Protein AF-A0AAU2UAV8-F1 (afdb_monomer_lite)

Foldseek 3Di:
DDDDPVNVVVVVCPPPLCVLVVVLVVLQVLLQVLLVVDQVPPVVLVVLVVVLVVVLVVLLVVCPPPDPVVSVLSSVVSNLSSVLSSVCSHPNCPDPVNVVCSVVVSCVSSVVVNVVVVPDPDQDDDDDDDDPLQSLLCVLCVVLQKHFPDDWDDDPQKTKTKIFHDPDFPVSVLVCLQVSCVSSVADSVQWDWAADPVDRRIIIIMGGRAQPVVDDDDDPAADDFQDALQDWQFQQAHRNRHTDTDGAWQDPVVRDHGDDDDFDDDPPPCRLVSVLSSVRNVLRYPQEAEEEEACDCFCVRCVVPVVRHDYYYNHPVVVVVVLVVVLVVVVVVCVVCVVVVHNTDDVVCCVPVVHGHYHYYHPPCVVVVPPPPDPPSVVVVVVVSPVSDDDDDDDDDDPVPDDDDPDPDDDDDDDDDDDDDDDDDDDDDDDDDDDDDDDDDDDDDDDDDDDDDDDDDDDDDDDDDDDDDDDDDDDDDDDDDDDDDDDDDDDDDDDDDDDDDDDDDDDDDDD

Secondary structure (DSSP, 8-state):
-PPPHHHHHHHHHHSGGGHHHHHHHHHHHHHHHHHHHHTT-HHHHHHHHHHHHHHHHHHHHHTTTS-HHHHHHHHHHHHHHHHHHHHHHHH-TTSHHHHHHIIIIIHHHHHHHHHHHHT--------S---HHHHHHHHHHHHTTEEESSPPEEETTEEEEEEEESS--HHHHHHHHHHHHHHTT--TTSEEEEE-SS-TTEEEEEE-SS-GGGSPPPP-S-SSTT--TTS-EEEEE-TTS-EEEE--S--SSS-PPP--------TTS-HHHHHHHHHHHHTT-TTEEEEEE-SSSTHHHHTTTGGG-SEEE-SHHHHHHHHHHHHHHHHHHHHHHHHTT-SS--HHHHHHH---EEEEEETTGGGGGTSS---HHHHHHHHHHHHTS----PPPP-TT----------------------------------------------------------PPPPP------------------------------------------------

Sequence (511 aa):
MADSPKADLWKATKHPRMRPWLAVAAEVPATFAAHHYWGDSVPAAIGLTIAAGVLTAATWWAGEGTKTGRRVHATLSTGVGTAYLVVGTVTGPFEPAMASVLVIGGSVAAGSWNIRQALRVNVDPQKEGGSVETGILVKSIGNAKAALRGQPKVEPNKVTAPLKLDGITNDELGNRLKEIAVELGIAPTSARLQPDPERADHTNLVIVPQDMLKTSVVWPGPSNPDGSITDPIAIGIYEDGQEAVLWFPYDDQTKRNGTHFLAAGMNGSAKSTGISVAMTEVLTKPDVIVWGVDPSKGMQTFAAFLPYMDWVEMTEAGGNNMIDALSQVITARANTLGQHGFKNWTPAAFEQLGMPYMIVWIEEAAKFFRNGTEMEGLGSIRRNQRHYQPSATFRYLDADGRPRTAGRRRLLRRQGLHHRRHGTARRCARRRRSPRSMGEPQARIRLPRGPWRGGGALRRPAAHLHDRRRPDQRDARSHNARRCRPNHCRRCGRGLRQPDPVRRRHRPDQH

Radius of gyration: 41.43 Å; chains: 1; bounding box: 93×97×127 Å

pLDDT: mean 70.26, std 25.01, range [20.97, 97.5]

Structure (mmCIF, N/CA/C/O backbone):
data_AF-A0AAU2UAV8-F1
#
_entry.id   AF-A0AAU2UAV8-F1
#
loop_
_atom_site.group_PDB
_atom_site.id
_atom_site.type_symbol
_atom_site.label_atom_id
_atom_site.label_alt_id
_atom_site.label_comp_id
_atom_site.label_asym_id
_atom_site.label_entity_id
_atom_site.label_seq_id
_atom_site.pdbx_PDB_ins_code
_atom_site.Cartn_x
_atom_site.Cartn_y
_atom_site.Cartn_z
_atom_site.occupancy
_atom_site.B_iso_or_equiv
_atom_site.auth_seq_id
_atom_site.auth_comp_id
_atom_site.auth_asym_id
_atom_site.auth_atom_id
_atom_site.pdbx_PDB_model_num
ATOM 1 N N . MET A 1 1 ? -45.141 24.355 31.967 1.00 46.28 1 MET A N 1
ATOM 2 C CA . MET A 1 1 ? -45.832 23.512 32.971 1.00 46.28 1 MET A CA 1
ATOM 3 C C . MET A 1 1 ? -44.990 23.563 34.233 1.00 46.28 1 MET A C 1
ATOM 5 O O . MET A 1 1 ? -43.777 23.562 34.087 1.00 46.28 1 MET A O 1
ATOM 9 N N . ALA A 1 2 ? -45.582 23.692 35.422 1.00 44.66 2 ALA A N 1
ATOM 10 C CA . ALA A 1 2 ? -44.800 23.751 36.658 1.00 44.66 2 ALA A CA 1
ATOM 11 C C . ALA A 1 2 ? -44.364 22.339 37.074 1.00 44.66 2 ALA A C 1
ATOM 13 O O . ALA A 1 2 ? -45.209 21.450 37.198 1.00 44.66 2 ALA A O 1
ATOM 14 N N . ASP A 1 3 ? -43.066 22.136 37.291 1.00 54.31 3 ASP A N 1
ATOM 15 C CA . ASP A 1 3 ? -42.564 20.885 37.849 1.00 54.31 3 ASP A CA 1
ATOM 16 C C . ASP A 1 3 ? -42.978 20.773 39.322 1.00 54.31 3 ASP A C 1
ATOM 18 O O . ASP A 1 3 ? -42.655 21.610 40.164 1.00 54.31 3 ASP A O 1
ATOM 22 N N . SER A 1 4 ? -43.766 19.741 39.625 1.00 73.25 4 SER A N 1
ATOM 23 C CA . SER A 1 4 ? -44.158 19.427 40.996 1.00 73.25 4 SER A CA 1
ATOM 24 C C . SER A 1 4 ? -43.028 18.654 41.683 1.00 73.25 4 SER A C 1
ATOM 26 O O . SER A 1 4 ? -42.551 17.679 41.097 1.00 73.25 4 SER A O 1
ATOM 28 N N . PRO A 1 5 ? -42.693 18.936 42.958 1.00 70.69 5 PRO A N 1
ATOM 29 C CA . PRO A 1 5 ? -41.726 18.135 43.713 1.00 70.69 5 PRO A CA 1
ATOM 30 C C . PRO A 1 5 ? -42.044 16.629 43.725 1.00 70.69 5 PRO A C 1
ATOM 32 O O . PRO A 1 5 ? -41.138 15.798 43.751 1.00 70.69 5 PRO A O 1
ATOM 35 N N . LYS A 1 6 ? -43.331 16.251 43.629 1.00 69.38 6 LYS A N 1
ATOM 36 C CA . LYS A 1 6 ? -43.761 14.848 43.487 1.00 69.38 6 LYS A CA 1
ATOM 37 C C . LYS A 1 6 ? -43.356 14.241 42.136 1.00 69.38 6 LYS A C 1
ATOM 39 O O . LYS A 1 6 ? -42.985 13.071 42.080 1.00 69.38 6 LYS A O 1
ATOM 44 N N . ALA A 1 7 ? -43.414 15.024 41.058 1.00 68.81 7 ALA A N 1
ATOM 45 C CA . ALA A 1 7 ? -42.975 14.598 39.734 1.00 68.81 7 ALA A CA 1
ATOM 46 C C . ALA A 1 7 ? -41.450 14.439 39.687 1.00 68.81 7 ALA A C 1
ATOM 48 O O . ALA A 1 7 ? -40.972 13.444 39.149 1.00 68.81 7 ALA A O 1
ATOM 49 N N . ASP A 1 8 ? -40.686 15.343 40.302 1.00 72.12 8 ASP A N 1
ATOM 50 C CA . ASP A 1 8 ? -39.222 15.241 40.339 1.00 72.12 8 ASP A CA 1
ATOM 51 C C . ASP A 1 8 ? -38.723 14.089 41.214 1.00 72.12 8 ASP A C 1
ATOM 53 O O . ASP A 1 8 ? -37.824 13.357 40.799 1.00 72.12 8 ASP A O 1
ATOM 57 N N . LEU A 1 9 ? -39.367 13.820 42.355 1.00 71.50 9 LEU A N 1
ATOM 58 C CA . LEU A 1 9 ? -39.088 12.621 43.154 1.00 71.50 9 LEU A CA 1
ATOM 59 C C . LEU A 1 9 ? -39.362 11.324 42.356 1.00 71.50 9 LEU A C 1
ATOM 61 O O . LEU A 1 9 ? -38.617 10.343 42.445 1.00 71.50 9 LEU A O 1
ATOM 65 N N . TRP A 1 10 ? -40.401 11.323 41.515 1.00 75.88 10 TRP A N 1
ATOM 66 C CA . TRP A 1 10 ? -40.749 10.204 40.631 1.00 75.88 10 TRP A CA 1
ATOM 67 C C . TRP A 1 10 ? -39.796 10.058 39.430 1.00 75.88 10 TRP A C 1
ATOM 69 O O . TRP A 1 10 ? -39.469 8.936 39.036 1.00 75.88 10 TRP A O 1
ATOM 79 N N . LYS A 1 11 ? -39.282 11.167 38.876 1.00 74.19 11 LYS A N 1
ATOM 80 C CA . LYS A 1 11 ? -38.170 11.156 37.904 1.00 74.19 11 LYS A CA 1
ATOM 81 C C . LYS A 1 11 ? -36.899 10.588 38.554 1.00 74.19 11 LYS A C 1
ATOM 83 O O . LYS A 1 11 ? -36.241 9.732 37.964 1.00 74.19 11 LYS A O 1
ATOM 88 N N . ALA A 1 12 ? -36.584 11.014 39.781 1.00 72.62 12 ALA A N 1
ATOM 89 C CA . ALA A 1 12 ? -35.396 10.596 40.520 1.00 72.62 12 ALA A CA 1
ATOM 90 C C . ALA A 1 12 ? -35.406 9.095 40.851 1.00 72.62 12 ALA A C 1
ATOM 92 O O . ALA A 1 12 ? -34.459 8.396 40.505 1.00 72.62 12 ALA A O 1
ATOM 93 N N . THR A 1 13 ? -36.483 8.561 41.437 1.00 76.06 13 THR A N 1
ATOM 94 C CA . THR A 1 13 ? -36.596 7.116 41.750 1.00 76.06 13 THR A CA 1
ATOM 95 C C . THR A 1 13 ? -36.484 6.217 40.513 1.00 76.06 13 THR A C 1
ATOM 97 O O . THR A 1 13 ? -35.938 5.117 40.595 1.00 76.06 13 THR A O 1
ATOM 100 N N . LYS A 1 14 ? -36.922 6.695 39.340 1.00 76.31 14 LYS A N 1
ATOM 101 C CA . LYS A 1 14 ? -36.757 5.996 38.054 1.00 76.31 14 LYS A CA 1
ATOM 102 C C . LYS A 1 14 ? -35.348 6.089 37.461 1.00 76.31 14 LYS A C 1
ATOM 104 O O . LYS A 1 14 ? -35.017 5.286 36.582 1.00 76.31 14 LYS A O 1
ATOM 109 N N . HIS A 1 15 ? -34.515 7.025 37.915 1.00 76.44 15 HIS A N 1
ATOM 110 C CA . HIS A 1 15 ? -33.173 7.220 37.378 1.00 76.44 15 HIS A CA 1
ATOM 111 C C . HIS A 1 15 ? -32.293 5.975 37.626 1.00 76.44 15 HIS A C 1
ATOM 113 O O . HIS A 1 15 ? -32.250 5.471 38.751 1.00 76.44 15 HIS A O 1
ATOM 119 N N . PRO A 1 16 ? -31.538 5.462 36.630 1.00 78.19 16 PRO A N 1
ATOM 120 C CA . PRO A 1 16 ? -30.828 4.187 36.767 1.00 78.19 16 PRO A CA 1
ATOM 121 C C . PRO A 1 16 ? -29.866 4.099 37.964 1.00 78.19 16 PRO A C 1
ATOM 123 O O . PRO A 1 16 ? -29.788 3.040 38.585 1.00 78.19 16 PRO A O 1
ATOM 126 N N . ARG A 1 17 ? -29.221 5.218 38.338 1.00 82.31 17 ARG A N 1
ATOM 127 C CA . ARG A 1 17 ? -28.305 5.320 39.496 1.00 82.31 17 ARG A CA 1
ATOM 128 C C . ARG A 1 17 ? -29.002 5.306 40.870 1.00 82.31 17 ARG A C 1
ATOM 130 O O . ARG A 1 17 ? -28.316 5.300 41.886 1.00 82.31 17 ARG A O 1
ATOM 137 N N . MET A 1 18 ? -30.337 5.322 40.933 1.00 85.69 18 MET A N 1
ATOM 138 C CA . MET A 1 18 ? -31.080 5.163 42.195 1.00 85.69 18 MET A CA 1
ATOM 139 C C . MET A 1 18 ? -31.422 3.704 42.503 1.00 85.69 18 MET A C 1
ATOM 141 O O . MET A 1 18 ? -31.621 3.363 43.665 1.00 85.69 18 MET A O 1
ATOM 145 N N . ARG A 1 19 ? -31.428 2.814 41.500 1.00 85.56 19 ARG A N 1
ATOM 146 C CA . ARG A 1 19 ? -31.786 1.396 41.687 1.00 85.56 19 ARG A CA 1
ATOM 147 C C . ARG A 1 19 ? -30.929 0.665 42.739 1.00 85.56 19 ARG A C 1
ATOM 149 O O . ARG A 1 19 ? -31.524 -0.070 43.521 1.00 85.56 19 ARG A O 1
ATOM 156 N N . PRO A 1 20 ? -29.595 0.867 42.833 1.00 86.31 20 PRO A N 1
ATOM 157 C CA . PRO A 1 20 ? -28.795 0.215 43.874 1.00 86.31 20 PRO A CA 1
ATOM 158 C C . PRO A 1 20 ? -29.141 0.699 45.291 1.00 86.31 20 PRO A C 1
ATOM 160 O O . PRO A 1 20 ? -29.162 -0.098 46.221 1.00 86.31 20 PRO A O 1
ATOM 163 N N . TRP A 1 21 ? -29.474 1.983 45.451 1.00 88.31 21 TRP A N 1
ATOM 164 C CA . TRP A 1 21 ? -29.878 2.562 46.739 1.00 88.31 21 TRP A CA 1
ATOM 165 C C . TRP A 1 21 ? -31.277 2.111 47.160 1.00 88.31 21 TRP A C 1
ATOM 167 O O . TRP A 1 21 ? -31.497 1.818 48.329 1.00 88.31 21 TRP A O 1
ATOM 177 N N . LEU A 1 22 ? -32.203 1.985 46.204 1.00 88.62 22 LEU A N 1
ATOM 178 C CA . LEU A 1 22 ? -33.529 1.415 46.450 1.00 88.62 22 LEU A CA 1
ATOM 179 C C . LEU A 1 22 ? -33.457 -0.066 46.856 1.00 88.62 22 LEU A C 1
ATOM 181 O O . LEU A 1 22 ? -34.258 -0.488 47.681 1.00 88.62 22 LEU A O 1
ATOM 185 N N . ALA A 1 23 ? -32.492 -0.836 46.338 1.00 86.38 23 ALA A N 1
ATOM 186 C CA . ALA A 1 23 ? -32.260 -2.211 46.784 1.00 86.38 23 ALA A CA 1
ATOM 187 C C . ALA A 1 23 ? -31.776 -2.261 48.246 1.00 86.38 23 ALA A C 1
ATOM 189 O O . ALA A 1 23 ? -32.392 -2.937 49.061 1.00 86.38 23 ALA A O 1
ATOM 190 N N . VAL A 1 24 ? -30.756 -1.470 48.607 1.00 88.81 24 VAL A N 1
ATOM 191 C CA . VAL A 1 24 ? -30.260 -1.376 49.998 1.00 88.81 24 VAL A CA 1
ATOM 192 C C . VAL A 1 24 ? -31.354 -0.898 50.964 1.00 88.81 24 VAL A C 1
ATOM 194 O O . VAL A 1 24 ? -31.459 -1.408 52.075 1.00 88.81 24 VAL A O 1
ATOM 197 N N . ALA A 1 25 ? -32.209 0.038 50.541 1.00 88.62 25 ALA A N 1
ATOM 198 C CA . ALA A 1 25 ? -33.343 0.498 51.341 1.00 88.62 25 ALA A CA 1
ATOM 199 C C . ALA A 1 25 ? -34.460 -0.557 51.486 1.00 88.62 25 ALA A C 1
ATOM 201 O O . ALA A 1 25 ? -35.140 -0.579 52.510 1.00 88.62 25 ALA A O 1
ATOM 202 N N . ALA A 1 26 ? -34.650 -1.432 50.491 1.00 88.62 26 ALA A N 1
ATOM 203 C CA . ALA A 1 26 ? -35.616 -2.532 50.542 1.00 88.62 26 ALA A CA 1
ATOM 204 C C . ALA A 1 26 ? -35.146 -3.714 51.413 1.00 88.62 26 ALA A C 1
ATOM 206 O O . ALA A 1 26 ? -35.980 -4.472 51.907 1.00 88.62 26 ALA A O 1
ATOM 207 N N . GLU A 1 27 ? -33.838 -3.840 51.654 1.00 88.38 27 GLU A N 1
ATOM 208 C CA . GLU A 1 27 ? -33.258 -4.881 52.511 1.00 88.38 27 GLU A CA 1
ATOM 209 C C . GLU A 1 27 ? -33.758 -4.785 53.966 1.00 88.38 27 GLU A C 1
ATOM 211 O O . GLU A 1 27 ? -34.004 -5.808 54.603 1.00 88.38 27 GLU A O 1
ATOM 216 N N . VAL A 1 28 ? -33.987 -3.568 54.485 1.00 89.56 28 VAL A N 1
ATOM 217 C CA . VAL A 1 28 ? -34.481 -3.339 55.859 1.00 89.56 28 VAL A CA 1
ATOM 218 C C . VAL A 1 28 ? -35.878 -3.942 56.091 1.00 89.56 28 VAL A C 1
ATOM 220 O O . VAL A 1 28 ? -35.995 -4.799 56.968 1.00 89.56 28 VAL A O 1
ATOM 223 N N . PRO A 1 29 ? -36.945 -3.565 55.350 1.00 91.94 29 PRO A N 1
ATOM 224 C CA . PRO A 1 29 ? -38.268 -4.156 55.550 1.00 91.94 29 PRO A CA 1
ATOM 225 C C . PRO A 1 29 ? -38.317 -5.645 55.181 1.00 91.94 29 PRO A C 1
ATOM 227 O O . PRO A 1 29 ? -39.072 -6.382 55.810 1.00 91.94 29 PRO A O 1
ATOM 230 N N . ALA A 1 30 ? -37.507 -6.107 54.218 1.00 89.38 30 ALA A N 1
ATOM 231 C CA . ALA A 1 30 ? -37.405 -7.530 53.890 1.00 89.38 30 ALA A CA 1
ATOM 232 C C . ALA A 1 30 ? -36.827 -8.344 55.061 1.00 89.38 30 ALA A C 1
ATOM 234 O O . ALA A 1 30 ? -37.428 -9.332 55.481 1.00 89.38 30 ALA A O 1
ATOM 235 N N . THR A 1 31 ? -35.712 -7.886 55.639 1.00 90.50 31 THR A N 1
ATOM 236 C CA . THR A 1 31 ? -35.063 -8.535 56.789 1.00 90.50 31 THR A CA 1
ATOM 237 C C . THR A 1 31 ? -35.918 -8.432 58.052 1.00 90.50 31 THR A C 1
ATOM 239 O O . THR A 1 31 ? -36.009 -9.395 58.805 1.00 90.50 31 THR A O 1
ATOM 242 N N . PHE A 1 32 ? -36.613 -7.310 58.266 1.00 92.75 32 PHE A N 1
ATOM 243 C CA . PHE A 1 32 ? -37.552 -7.157 59.381 1.00 92.75 32 PHE A CA 1
ATOM 244 C C . PHE A 1 32 ? -38.742 -8.117 59.281 1.00 92.75 32 PHE A C 1
ATOM 246 O O . PHE A 1 32 ? -39.066 -8.783 60.261 1.00 92.75 32 PHE A O 1
ATOM 253 N N . ALA A 1 33 ? -39.360 -8.239 58.102 1.00 90.94 33 ALA A N 1
ATOM 254 C CA . ALA A 1 33 ? -40.440 -9.199 57.889 1.00 90.94 33 ALA A CA 1
ATOM 255 C C . ALA A 1 33 ? -39.952 -10.645 58.076 1.00 90.94 33 ALA A C 1
ATOM 257 O O . ALA A 1 33 ? -40.615 -11.428 58.752 1.00 90.94 33 ALA A O 1
ATOM 258 N N . ALA A 1 34 ? -38.778 -10.988 57.535 1.00 89.62 34 ALA A N 1
ATOM 259 C CA . ALA A 1 34 ? -38.201 -12.319 57.693 1.00 89.62 34 ALA A CA 1
ATOM 260 C C . ALA A 1 34 ? -37.904 -12.649 59.167 1.00 89.62 34 ALA A C 1
ATOM 262 O O . ALA A 1 34 ? -38.321 -13.700 59.647 1.00 89.62 34 ALA A O 1
ATOM 263 N N . HIS A 1 35 ? -37.271 -11.733 59.908 1.00 92.19 35 HIS A N 1
ATOM 264 C CA . HIS A 1 35 ? -37.028 -11.878 61.347 1.00 92.19 35 HIS A CA 1
ATOM 265 C C . HIS A 1 35 ? -38.335 -12.053 62.136 1.00 92.19 35 HIS A C 1
ATOM 267 O O . HIS A 1 35 ? -38.447 -12.972 62.943 1.00 92.19 35 HIS A O 1
ATOM 273 N N . HIS A 1 36 ? -39.356 -11.237 61.853 1.00 93.62 36 HIS A N 1
ATOM 274 C CA . HIS A 1 36 ? -40.636 -11.284 62.562 1.00 93.62 36 HIS A CA 1
ATOM 275 C C . HIS A 1 36 ? -41.407 -12.603 62.373 1.00 93.62 36 HIS A C 1
ATOM 277 O O . HIS A 1 36 ? -42.055 -13.060 63.312 1.00 93.62 36 HIS A O 1
ATOM 283 N N . TYR A 1 37 ? -41.337 -13.227 61.191 1.00 92.69 37 TYR A N 1
ATOM 284 C CA . TYR A 1 37 ? -42.015 -14.505 60.931 1.00 92.69 37 TYR A CA 1
ATOM 285 C C . TYR A 1 37 ? -41.163 -15.748 61.226 1.00 92.69 37 TYR A C 1
ATOM 287 O O . TYR A 1 37 ? -41.727 -16.826 61.426 1.00 92.69 37 TYR A O 1
ATOM 295 N N . TRP A 1 38 ? -39.828 -15.636 61.214 1.00 92.19 38 TRP A N 1
ATOM 296 C CA . TRP A 1 38 ? -38.934 -16.801 61.160 1.00 92.19 38 TRP A CA 1
ATOM 297 C C . TRP A 1 38 ? -37.689 -16.743 62.058 1.00 92.19 38 TRP A C 1
ATOM 299 O O . TRP A 1 38 ? -36.917 -17.700 62.025 1.00 92.19 38 TRP A O 1
ATOM 309 N N . GLY A 1 39 ? -37.478 -15.695 62.862 1.00 89.44 39 GLY A N 1
ATOM 310 C CA . GLY A 1 39 ? -36.240 -15.521 63.639 1.00 89.44 39 GLY A CA 1
ATOM 311 C C . GLY A 1 39 ? -35.903 -16.682 64.580 1.00 89.44 39 GLY A C 1
ATOM 312 O O . GLY A 1 39 ? -34.771 -17.162 64.579 1.00 89.44 39 GLY A O 1
ATOM 313 N N . ASP A 1 40 ? -36.902 -17.217 65.286 1.00 90.56 40 ASP A N 1
ATOM 314 C CA . ASP A 1 40 ? -36.745 -18.368 66.191 1.00 90.56 40 ASP A CA 1
ATOM 315 C C . ASP A 1 40 ? -36.747 -19.736 65.465 1.00 90.56 40 ASP A C 1
ATOM 317 O O . ASP A 1 40 ? -36.627 -20.794 66.088 1.00 90.56 40 ASP A O 1
ATOM 321 N N . SER A 1 41 ? -36.913 -19.757 64.137 1.00 91.06 41 SER A N 1
ATOM 322 C CA . SER A 1 41 ? -37.145 -20.980 63.359 1.00 91.06 41 SER A CA 1
ATOM 323 C C . SER A 1 41 ? -35.868 -21.503 62.698 1.00 91.06 41 SER A C 1
ATOM 325 O O . SER A 1 41 ? -35.523 -21.148 61.568 1.00 91.06 41 SER A O 1
ATOM 327 N N . VAL A 1 42 ? -35.197 -22.447 63.367 1.00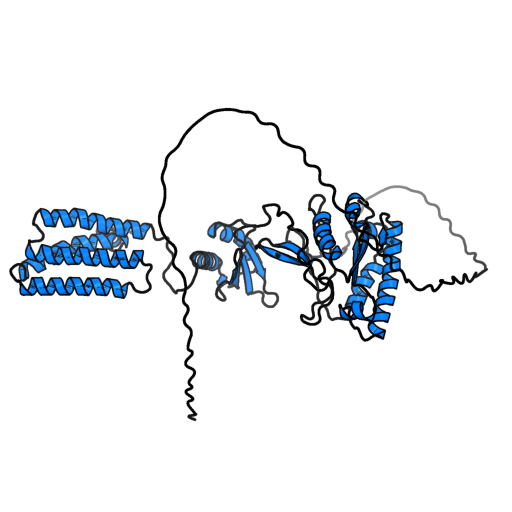 89.19 42 VAL A N 1
ATOM 328 C CA . VAL A 1 42 ? -34.026 -23.164 62.819 1.00 89.19 42 VAL A CA 1
ATOM 329 C C . VAL A 1 42 ? -34.293 -23.775 61.424 1.00 89.19 42 VAL A C 1
ATOM 331 O O . VAL A 1 42 ? -33.443 -23.605 60.545 1.00 89.19 42 VAL A O 1
ATOM 334 N N . PRO A 1 43 ? -35.452 -24.413 61.133 1.00 89.00 43 PRO A N 1
ATOM 335 C CA . PRO A 1 43 ? -35.757 -24.890 59.781 1.00 89.00 43 PRO A CA 1
ATOM 336 C C . PRO A 1 43 ? -35.834 -23.769 58.735 1.00 89.00 43 PRO A C 1
ATOM 338 O O . PRO A 1 43 ? -35.403 -23.966 57.598 1.00 89.00 43 PRO A O 1
ATOM 341 N N . ALA A 1 44 ? -36.337 -22.585 59.104 1.00 83.81 44 ALA A N 1
ATOM 342 C CA . ALA A 1 44 ? -36.389 -21.441 58.199 1.00 83.81 44 ALA A CA 1
ATOM 343 C C . ALA A 1 44 ? -34.999 -20.832 57.968 1.00 83.81 44 ALA A C 1
ATOM 345 O O . ALA A 1 44 ? -34.665 -20.532 56.825 1.00 83.81 44 ALA A O 1
ATOM 346 N N . ALA A 1 45 ? -34.149 -20.738 58.996 1.00 84.06 45 ALA A N 1
ATOM 347 C CA . ALA A 1 45 ? -32.755 -20.312 58.840 1.00 84.06 45 ALA A CA 1
ATOM 348 C C . ALA A 1 45 ? -31.971 -21.238 57.884 1.00 84.06 45 ALA A C 1
ATOM 350 O O . ALA A 1 45 ? -31.247 -20.759 57.005 1.00 84.06 45 ALA A O 1
ATOM 351 N N . ILE A 1 46 ? -32.176 -22.559 57.979 1.00 84.81 46 ILE A N 1
ATOM 352 C CA . ILE A 1 46 ? -31.619 -23.543 57.034 1.00 84.81 46 ILE A CA 1
ATOM 353 C C . ILE A 1 46 ? -32.178 -23.309 55.621 1.00 84.81 46 ILE A C 1
ATOM 355 O O . ILE A 1 46 ? -31.409 -23.211 54.664 1.00 84.81 46 ILE A O 1
ATOM 359 N N . GLY A 1 47 ? -33.500 -23.166 55.480 1.00 87.06 47 GLY A N 1
ATOM 360 C CA . GLY A 1 47 ? -34.157 -22.922 54.191 1.00 87.06 47 GLY A CA 1
ATOM 361 C C . GLY A 1 47 ? -33.682 -21.641 53.495 1.00 87.06 47 GLY A C 1
ATOM 362 O O . GLY A 1 47 ? -33.350 -21.671 52.309 1.00 87.06 47 GLY A O 1
ATOM 363 N N . LEU A 1 48 ? -33.568 -20.536 54.237 1.00 88.56 48 LEU A N 1
ATOM 364 C CA . LEU A 1 48 ? -33.045 -19.256 53.754 1.00 88.56 48 LEU A CA 1
ATOM 365 C C . LEU A 1 48 ? -31.564 -19.359 53.362 1.00 88.56 48 LEU A C 1
ATOM 367 O O . LEU A 1 48 ? -31.175 -18.822 52.329 1.00 88.56 48 LEU A O 1
ATOM 371 N N . THR A 1 49 ? -30.751 -20.105 54.118 1.00 90.50 49 THR A N 1
ATOM 372 C CA . THR A 1 49 ? -29.338 -20.359 53.776 1.00 90.50 49 THR A CA 1
ATOM 373 C C . THR A 1 49 ? -29.205 -21.130 52.457 1.00 90.50 49 THR A C 1
ATOM 375 O O . THR A 1 49 ? -28.396 -20.768 51.600 1.00 90.50 49 THR A O 1
ATOM 378 N N . ILE A 1 50 ? -30.036 -22.157 52.244 1.00 87.81 50 ILE A N 1
ATOM 379 C CA . ILE A 1 50 ? -30.069 -22.912 50.983 1.00 87.81 50 ILE A CA 1
ATOM 380 C C . ILE A 1 50 ? -30.541 -22.007 49.834 1.00 87.81 50 ILE A C 1
ATOM 382 O O . ILE A 1 50 ? -29.905 -21.978 48.779 1.00 87.81 50 ILE A O 1
ATOM 386 N N . ALA A 1 51 ? -31.600 -21.217 50.039 1.00 86.06 51 ALA A N 1
ATOM 387 C CA . ALA A 1 51 ? -32.112 -20.279 49.039 1.00 86.06 51 ALA A CA 1
ATOM 388 C C . ALA A 1 51 ? -31.077 -19.202 48.653 1.00 86.06 51 ALA A C 1
ATOM 390 O O . ALA A 1 51 ? -30.908 -18.918 47.467 1.00 86.06 51 ALA A O 1
ATOM 391 N N . ALA A 1 52 ? -30.334 -18.661 49.623 1.00 89.19 52 ALA A N 1
ATOM 392 C CA . ALA A 1 52 ? -29.230 -17.724 49.411 1.00 89.19 52 ALA A CA 1
ATOM 393 C C . ALA A 1 52 ? -28.108 -18.333 48.550 1.00 89.19 52 ALA A C 1
ATOM 395 O O . ALA A 1 52 ? -27.648 -17.715 47.582 1.00 89.19 52 ALA A O 1
ATOM 396 N N . GLY A 1 53 ? -27.707 -19.574 48.852 1.00 86.00 53 GLY A N 1
ATOM 397 C CA . GLY A 1 53 ? -26.722 -20.322 48.068 1.00 86.00 53 GLY A CA 1
ATOM 398 C C . GLY A 1 53 ? -27.186 -20.585 46.632 1.00 86.00 53 GLY A C 1
ATOM 399 O O . GLY A 1 53 ? -26.452 -20.299 45.684 1.00 86.00 53 GLY A O 1
ATOM 400 N N . VAL A 1 54 ? -28.427 -21.056 46.460 1.00 86.56 54 VAL A N 1
ATOM 401 C CA . VAL A 1 54 ? -29.034 -21.312 45.142 1.00 86.56 54 VAL A CA 1
ATOM 402 C C . VAL A 1 54 ? -29.165 -20.025 44.327 1.00 86.56 54 VAL A C 1
ATOM 404 O O . VAL A 1 54 ? -28.792 -20.021 43.156 1.00 86.56 54 VAL A O 1
ATOM 407 N N . LEU A 1 55 ? -29.621 -18.917 44.920 1.00 87.38 55 LEU A N 1
ATOM 408 C CA . LEU A 1 55 ? -29.742 -17.631 44.228 1.00 87.38 55 LEU A CA 1
ATOM 409 C C . LEU A 1 55 ? -28.369 -17.060 43.837 1.00 87.38 55 LEU A C 1
ATOM 411 O O . LEU A 1 55 ? -28.212 -16.525 42.741 1.00 87.38 55 LEU A O 1
ATOM 415 N N . THR A 1 56 ? -27.350 -17.232 44.679 1.00 90.25 56 THR A N 1
ATOM 416 C CA . THR A 1 56 ? -25.972 -16.824 44.361 1.00 90.25 56 THR A CA 1
ATOM 417 C C . THR A 1 56 ? -25.393 -17.652 43.207 1.00 90.25 56 THR A C 1
ATOM 419 O O . THR A 1 56 ? -24.824 -17.085 42.270 1.00 90.25 56 THR A O 1
ATOM 422 N N . ALA A 1 57 ? -25.597 -18.974 43.205 1.00 85.75 57 ALA A N 1
ATOM 423 C CA . ALA A 1 57 ? -25.213 -19.844 42.091 1.00 85.75 57 ALA A CA 1
ATOM 424 C C . ALA A 1 57 ? -25.989 -19.508 40.802 1.00 85.75 57 ALA A C 1
ATOM 426 O O . ALA A 1 57 ? -25.398 -19.423 39.724 1.00 85.75 57 ALA A O 1
ATOM 427 N N . ALA A 1 58 ? -27.288 -19.215 40.912 1.00 84.94 58 ALA A N 1
ATOM 428 C CA . ALA A 1 58 ? -28.121 -18.768 39.801 1.00 84.94 58 ALA A CA 1
ATOM 429 C C . ALA A 1 58 ? -27.647 -17.426 39.220 1.00 84.94 58 ALA A C 1
ATOM 431 O O . ALA A 1 58 ? -27.588 -17.301 38.000 1.00 84.94 58 ALA A O 1
ATOM 432 N N . THR A 1 59 ? -27.221 -16.454 40.038 1.00 87.88 59 THR A N 1
ATOM 433 C CA . THR A 1 59 ? -26.581 -15.220 39.541 1.00 87.88 59 THR A CA 1
ATOM 434 C C . THR A 1 59 ? -25.269 -15.515 38.810 1.00 87.88 59 THR A C 1
ATOM 436 O O . THR A 1 59 ? -24.989 -14.888 37.783 1.00 87.88 59 THR A O 1
ATOM 439 N N . TRP A 1 60 ? -24.471 -16.483 39.276 1.00 88.94 60 TRP A N 1
ATOM 440 C CA . TRP A 1 60 ? -23.266 -16.894 38.554 1.00 88.94 60 TRP A CA 1
ATOM 441 C C . TRP A 1 60 ? -23.610 -17.512 37.193 1.00 88.94 60 TRP A C 1
ATOM 443 O O . TRP A 1 60 ? -23.014 -17.113 36.191 1.00 88.94 60 TRP A O 1
ATOM 453 N N . TRP A 1 61 ? -24.575 -18.433 37.105 1.00 85.44 61 TRP A N 1
ATOM 454 C CA . TRP A 1 61 ? -25.006 -19.037 35.833 1.00 85.44 61 TRP A CA 1
ATOM 455 C C . TRP A 1 61 ? -25.718 -18.042 34.904 1.00 85.44 61 TRP A C 1
ATOM 457 O O . TRP A 1 61 ? -25.382 -17.966 33.730 1.00 85.44 61 TRP A O 1
ATOM 467 N N . ALA A 1 62 ? -26.602 -17.179 35.404 1.00 82.75 62 ALA A N 1
ATOM 468 C CA . ALA A 1 62 ? -27.225 -16.113 34.609 1.00 82.75 62 ALA A CA 1
ATOM 469 C C . ALA A 1 62 ? -26.219 -15.044 34.121 1.00 82.75 62 ALA A C 1
ATOM 471 O O . ALA A 1 62 ? -26.522 -14.256 33.225 1.00 82.75 62 ALA A O 1
ATOM 472 N N . GLY A 1 63 ? -25.013 -15.009 34.699 1.00 79.38 63 GLY A N 1
ATOM 473 C CA . GLY A 1 63 ? -23.888 -14.189 34.251 1.00 79.38 63 GLY A CA 1
ATOM 474 C C . GLY A 1 63 ? -22.976 -14.841 33.198 1.00 79.38 63 GLY A C 1
ATOM 475 O O . GLY A 1 63 ? -21.969 -14.220 32.835 1.00 79.38 63 GLY A O 1
ATOM 476 N N . GLU A 1 64 ? -23.285 -16.054 32.718 1.00 71.62 64 GLU A N 1
ATOM 477 C CA . GLU A 1 64 ? -22.628 -16.706 31.569 1.00 71.62 64 GLU A CA 1
ATOM 478 C C . GLU A 1 64 ? -22.624 -15.770 30.341 1.00 71.62 64 GLU A C 1
ATOM 480 O O . GLU A 1 64 ? -23.507 -14.929 30.172 1.00 71.62 64 GLU A O 1
ATOM 485 N N . GLY A 1 65 ? -21.581 -15.831 29.509 1.00 67.44 65 GLY A N 1
ATOM 486 C CA . GLY A 1 65 ? -21.402 -14.913 28.372 1.00 67.44 65 GLY A CA 1
ATOM 487 C C . GLY A 1 65 ? -21.051 -13.456 28.734 1.00 67.44 65 GLY A C 1
ATOM 488 O O . GLY A 1 65 ? -20.624 -12.696 27.865 1.00 67.44 65 GLY A O 1
ATOM 489 N N . THR A 1 66 ? -21.149 -13.033 30.003 1.00 77.88 66 THR A N 1
ATOM 490 C CA . THR A 1 66 ? -20.706 -11.690 30.424 1.00 77.88 66 THR A CA 1
ATOM 491 C C . THR A 1 66 ? -19.220 -11.659 30.805 1.00 77.88 66 THR A C 1
ATOM 493 O O . THR A 1 66 ? -18.675 -12.631 31.328 1.00 77.88 66 THR A O 1
ATOM 496 N N . LYS A 1 67 ? -18.543 -10.515 30.590 1.00 82.56 67 LYS A N 1
ATOM 497 C CA . LYS A 1 67 ? -17.131 -10.314 30.992 1.00 82.56 67 LYS A CA 1
ATOM 498 C C . LYS A 1 67 ? -16.924 -10.701 32.466 1.00 82.56 67 LYS A C 1
ATOM 500 O O . LYS A 1 67 ? -17.666 -10.221 33.321 1.00 82.56 67 LYS A O 1
ATOM 505 N N . THR A 1 68 ? -15.875 -11.466 32.778 1.00 81.88 68 THR A N 1
ATOM 506 C CA . THR A 1 68 ? -15.624 -12.088 34.098 1.00 81.88 68 THR A CA 1
ATOM 507 C C . THR A 1 68 ? -15.812 -11.138 35.282 1.00 81.88 68 THR A C 1
ATOM 509 O O . THR A 1 68 ? -16.550 -11.440 36.215 1.00 81.88 68 THR A O 1
ATOM 512 N N . GLY A 1 69 ? -15.238 -9.932 35.221 1.00 83.44 69 GLY A N 1
ATOM 513 C CA . GLY A 1 69 ? -15.374 -8.934 36.288 1.00 83.44 69 GLY A CA 1
ATOM 514 C C . GLY A 1 69 ? -16.793 -8.379 36.490 1.00 83.44 69 GLY A C 1
ATOM 515 O O . GLY A 1 69 ? -17.016 -7.656 37.459 1.00 83.44 69 GLY A O 1
ATOM 516 N N . ARG A 1 70 ? -17.755 -8.635 35.589 1.00 81.56 70 ARG A N 1
ATOM 517 C CA . ARG A 1 70 ? -19.198 -8.369 35.774 1.00 81.56 70 ARG A CA 1
ATOM 518 C C . ARG A 1 70 ? -19.880 -9.566 36.439 1.00 81.56 70 ARG A C 1
ATOM 520 O O . ARG A 1 70 ? -20.598 -9.344 37.409 1.00 81.56 70 ARG A O 1
ATOM 527 N N . ARG A 1 71 ? -19.591 -10.789 35.976 1.00 86.06 71 ARG A N 1
ATOM 528 C CA . ARG A 1 71 ? -20.062 -12.061 36.558 1.00 86.06 71 ARG A CA 1
ATOM 529 C C . ARG A 1 71 ? -19.703 -12.163 38.048 1.00 86.06 71 ARG A C 1
ATOM 531 O O . ARG A 1 71 ? -20.592 -12.305 38.882 1.00 86.06 71 ARG A O 1
ATOM 538 N N . VAL A 1 72 ? -18.426 -11.950 38.386 1.00 87.94 72 VAL A N 1
ATOM 539 C CA . VAL A 1 72 ? -17.910 -11.935 39.771 1.00 87.94 72 VAL A CA 1
ATOM 540 C C . VAL A 1 72 ? -18.620 -10.889 40.634 1.00 87.94 72 VAL A C 1
ATOM 542 O O . VAL A 1 72 ? -19.101 -11.208 41.712 1.00 87.94 72 VAL A O 1
ATOM 545 N N . HIS A 1 73 ? -18.727 -9.645 40.161 1.00 86.69 73 HIS A N 1
ATOM 546 C CA . HIS A 1 73 ? -19.296 -8.549 40.952 1.00 86.69 73 HIS A CA 1
ATOM 547 C C . HIS A 1 73 ? -20.800 -8.706 41.204 1.00 86.69 73 HIS A C 1
ATOM 549 O O . HIS A 1 73 ? -21.246 -8.470 42.320 1.00 86.69 73 HIS A O 1
ATOM 555 N N . ALA A 1 74 ? -21.569 -9.148 40.202 1.00 86.44 74 ALA A N 1
ATOM 556 C CA . ALA A 1 74 ? -22.988 -9.448 40.385 1.00 86.44 74 ALA A CA 1
ATOM 557 C C . ALA A 1 74 ? -23.190 -10.579 41.403 1.00 86.44 74 ALA A C 1
ATOM 559 O O . ALA A 1 74 ? -23.964 -10.424 42.341 1.00 86.44 74 ALA A O 1
ATOM 560 N N . THR A 1 75 ? -22.422 -11.664 41.266 1.00 89.50 75 THR A N 1
ATOM 561 C CA . THR A 1 75 ? -22.469 -12.820 42.175 1.00 89.50 75 THR A CA 1
ATOM 562 C C . THR A 1 75 ? -22.088 -12.430 43.602 1.00 89.50 75 THR A C 1
ATOM 564 O O . THR A 1 75 ? -22.777 -12.812 44.540 1.00 89.50 75 THR A O 1
ATOM 567 N N . LEU A 1 76 ? -21.044 -11.614 43.779 1.00 89.81 76 LEU A N 1
ATOM 568 C CA . LEU A 1 76 ? -20.606 -11.140 45.092 1.00 89.81 76 LEU A CA 1
ATOM 569 C C . LEU A 1 76 ? -21.630 -10.190 45.732 1.00 89.81 76 LEU A C 1
ATOM 571 O O . LEU A 1 76 ? -21.900 -10.324 46.920 1.00 89.81 76 LEU A O 1
ATOM 575 N N . SER A 1 77 ? -22.251 -9.281 44.969 1.00 88.12 77 SER A N 1
ATOM 576 C CA . SER A 1 77 ? -23.355 -8.457 45.488 1.00 88.12 77 SER A CA 1
ATOM 577 C C . SER A 1 77 ? -24.572 -9.294 45.894 1.00 88.12 77 SER A C 1
ATOM 579 O O . SER A 1 77 ? -25.143 -9.025 46.945 1.00 88.12 77 SER A O 1
ATOM 581 N N . THR A 1 78 ? -24.949 -10.318 45.115 1.00 88.50 78 THR A N 1
ATOM 582 C CA . THR A 1 78 ? -26.022 -11.253 45.499 1.00 88.50 78 THR A CA 1
ATOM 583 C C . THR A 1 78 ? -25.658 -12.007 46.777 1.00 88.50 78 THR A C 1
ATOM 585 O O . THR A 1 78 ? -26.433 -11.985 47.727 1.00 88.50 78 THR A O 1
ATOM 588 N N . GLY A 1 79 ? -24.469 -12.615 46.833 1.00 90.31 79 GLY A N 1
ATOM 589 C CA . GLY A 1 79 ? -24.017 -13.381 47.994 1.00 90.31 79 GLY A CA 1
ATOM 590 C C . GLY A 1 79 ? -24.002 -12.551 49.275 1.00 90.31 79 GLY A C 1
ATOM 591 O O . GLY A 1 79 ? -24.583 -12.968 50.269 1.00 90.31 79 GLY A O 1
ATOM 592 N N . VAL A 1 80 ? -23.427 -11.342 49.240 1.00 90.06 80 VAL A N 1
ATOM 593 C CA . VAL A 1 80 ? -23.381 -10.440 50.406 1.00 90.06 80 VAL A CA 1
ATOM 594 C C . VAL A 1 80 ? -24.781 -9.983 50.838 1.00 90.06 80 VAL A C 1
ATOM 596 O O . VAL A 1 80 ? -25.061 -10.004 52.032 1.00 90.06 80 VAL A O 1
ATOM 599 N N . GLY A 1 81 ? -25.671 -9.626 49.903 1.00 88.50 81 GLY A N 1
ATOM 600 C CA . GLY A 1 81 ? -27.054 -9.253 50.236 1.00 88.50 81 GLY A CA 1
ATOM 601 C C . GLY A 1 81 ? -27.838 -10.414 50.857 1.00 88.50 81 GLY A C 1
ATOM 602 O O . GLY A 1 81 ? -28.377 -10.294 51.951 1.00 88.50 81 GLY A O 1
ATOM 603 N N . THR A 1 82 ? -27.816 -11.588 50.221 1.00 90.38 82 THR A N 1
ATOM 604 C CA . THR A 1 82 ? -28.515 -12.771 50.754 1.00 90.38 82 THR A CA 1
ATOM 605 C C . THR A 1 82 ? -27.932 -13.269 52.081 1.00 90.38 82 THR A C 1
ATOM 607 O O . THR A 1 82 ? -28.686 -13.727 52.933 1.00 90.38 82 THR A O 1
ATOM 610 N N . ALA A 1 83 ? -26.620 -13.129 52.308 1.00 90.75 83 ALA A N 1
ATOM 611 C CA . ALA A 1 83 ? -26.002 -13.430 53.597 1.00 90.75 83 ALA A CA 1
ATOM 612 C C . ALA A 1 83 ? -26.437 -12.437 54.687 1.00 90.75 83 ALA A C 1
ATOM 614 O O . ALA A 1 83 ? -26.697 -12.857 55.814 1.00 90.75 83 ALA A O 1
ATOM 615 N N . TYR A 1 84 ? -26.574 -11.147 54.355 1.00 91.69 84 TYR A N 1
ATOM 616 C CA . TYR A 1 84 ? -27.134 -10.150 55.268 1.00 91.69 84 TYR A CA 1
ATOM 617 C C . TYR A 1 84 ? -28.566 -10.512 55.680 1.00 91.69 84 TYR A C 1
ATOM 619 O O . TYR A 1 84 ? -28.854 -10.557 56.874 1.00 91.69 84 TYR A O 1
ATOM 627 N N . LEU A 1 85 ? -29.428 -10.850 54.713 1.00 90.88 85 LEU A N 1
ATOM 628 C CA . LEU A 1 85 ? -30.806 -11.275 54.969 1.00 90.88 85 LEU A CA 1
ATOM 629 C C . LEU A 1 85 ? -30.871 -12.513 55.879 1.00 90.88 85 LEU A C 1
ATOM 631 O O . LEU A 1 85 ? -31.648 -12.530 56.830 1.00 90.88 85 LEU A O 1
ATOM 635 N N . VAL A 1 86 ? -30.040 -13.533 55.626 1.00 91.25 86 VAL A N 1
ATOM 636 C CA . VAL A 1 86 ? -29.975 -14.754 56.453 1.00 91.25 86 VAL A CA 1
ATOM 637 C C . VAL A 1 86 ? -29.559 -14.435 57.891 1.00 91.25 86 VAL A C 1
ATOM 639 O O . VAL A 1 86 ? -30.247 -14.845 58.823 1.00 91.25 86 VAL A O 1
ATOM 642 N N . VAL A 1 87 ? -28.470 -13.683 58.093 1.00 91.06 87 VAL A N 1
ATOM 643 C CA . VAL A 1 87 ? -27.984 -13.350 59.445 1.00 91.06 87 VAL A CA 1
ATOM 644 C C . VAL A 1 87 ? -28.971 -12.434 60.168 1.00 91.06 87 VAL A C 1
ATOM 646 O O . VAL A 1 87 ? -29.321 -12.700 61.313 1.00 91.06 87 VAL A O 1
ATOM 649 N N . GLY A 1 88 ? -29.485 -11.403 59.493 1.00 89.88 88 GLY A N 1
ATOM 650 C CA . GLY A 1 88 ? -30.402 -10.423 60.079 1.00 89.88 88 GLY A CA 1
ATOM 651 C C . GLY A 1 88 ? -31.802 -10.976 60.343 1.00 89.88 88 GLY A C 1
ATOM 652 O O . GLY A 1 88 ? -32.507 -10.449 61.200 1.00 89.88 88 GLY A O 1
ATOM 653 N N . THR A 1 89 ? -32.185 -12.073 59.679 1.00 91.12 89 THR A N 1
ATOM 654 C CA . THR A 1 89 ? -33.364 -12.865 60.061 1.00 91.12 89 THR A CA 1
ATOM 655 C C . THR A 1 89 ? -33.180 -13.489 61.445 1.00 91.12 89 THR A C 1
ATOM 657 O O . THR A 1 89 ? -34.144 -13.561 62.196 1.00 91.12 89 THR A O 1
ATOM 660 N N . VAL A 1 90 ? -31.962 -13.897 61.819 1.00 90.62 90 VAL A N 1
ATOM 661 C CA . VAL A 1 90 ? -31.685 -14.549 63.111 1.00 90.62 90 VAL A CA 1
ATOM 662 C C . VAL A 1 90 ? -31.342 -13.533 64.209 1.00 90.62 90 VAL A C 1
ATOM 664 O O . VAL A 1 90 ? -31.942 -13.586 65.276 1.00 90.62 90 VAL A O 1
ATOM 667 N N . THR A 1 91 ? -30.421 -12.587 63.974 1.00 90.56 91 THR A N 1
ATOM 668 C CA . THR A 1 91 ? -29.973 -11.631 65.018 1.00 90.56 91 THR A CA 1
ATOM 669 C C . THR A 1 91 ? -30.805 -10.346 65.100 1.00 90.56 91 THR A C 1
ATOM 671 O O . THR A 1 91 ? -30.713 -9.611 66.083 1.00 90.56 91 THR A O 1
ATOM 674 N N . GLY A 1 92 ? -31.656 -10.093 64.101 1.00 88.00 92 GLY A N 1
ATOM 675 C CA . GLY A 1 92 ? -32.510 -8.912 63.996 1.00 88.00 92 GLY A CA 1
ATOM 676 C C . GLY A 1 92 ? -31.854 -7.758 63.212 1.00 88.00 92 GLY A C 1
ATOM 677 O O . GLY A 1 92 ? -30.698 -7.408 63.453 1.00 88.00 92 GLY A O 1
ATOM 678 N N . PRO A 1 93 ? -32.576 -7.086 62.292 1.00 87.56 93 PRO A N 1
ATOM 679 C CA . PRO A 1 93 ? -31.997 -6.053 61.417 1.00 87.56 93 PRO A CA 1
ATOM 680 C C . PRO A 1 93 ? -31.569 -4.770 62.147 1.00 87.56 93 PRO A C 1
ATOM 682 O O . PRO A 1 93 ? -30.791 -3.985 61.607 1.00 87.56 93 PRO A O 1
ATOM 685 N N . PHE A 1 94 ? -32.095 -4.539 63.353 1.00 89.56 94 PHE A N 1
ATOM 686 C CA . PHE A 1 94 ? -31.831 -3.344 64.160 1.00 89.56 94 PHE A CA 1
ATOM 687 C C . PHE A 1 94 ? -30.781 -3.566 65.260 1.00 89.56 94 PHE A C 1
ATOM 689 O O . PHE A 1 94 ? -30.520 -2.653 66.043 1.00 89.56 94 PHE A O 1
ATOM 696 N N . GLU A 1 95 ? -30.143 -4.740 65.308 1.00 88.75 95 GLU A N 1
ATOM 697 C CA . GLU A 1 95 ? -28.924 -4.930 66.095 1.00 88.75 95 GLU A CA 1
ATOM 698 C C . GLU A 1 95 ? -27.866 -3.891 65.655 1.00 88.75 95 GLU A C 1
ATOM 700 O O . GLU A 1 95 ? -27.650 -3.732 64.449 1.00 88.75 95 GLU A O 1
ATOM 705 N N . PRO A 1 96 ? -27.161 -3.191 66.568 1.00 86.69 96 PRO A N 1
ATOM 706 C CA . PRO A 1 96 ? -26.186 -2.162 66.190 1.00 86.69 96 PRO A CA 1
ATOM 707 C C . PRO A 1 96 ? -25.102 -2.643 65.213 1.00 86.69 96 PRO A C 1
ATOM 709 O O . PRO A 1 96 ? -24.667 -1.873 64.351 1.00 86.69 96 PRO A O 1
ATOM 712 N N . ALA A 1 97 ? -24.702 -3.917 65.297 1.00 86.81 97 ALA A N 1
ATOM 713 C CA . ALA A 1 97 ? -23.800 -4.544 64.336 1.00 86.81 97 ALA A CA 1
ATOM 714 C C . ALA A 1 97 ? -24.438 -4.643 62.938 1.00 86.81 97 ALA A C 1
ATOM 716 O O . ALA A 1 97 ? -23.868 -4.141 61.968 1.00 86.81 97 ALA A O 1
ATOM 717 N N . MET A 1 98 ? -25.644 -5.208 62.829 1.00 89.00 98 MET A N 1
ATOM 718 C CA . MET A 1 98 ? -26.348 -5.389 61.553 1.00 89.00 98 MET A CA 1
ATOM 719 C C . MET A 1 98 ? -26.794 -4.071 60.915 1.00 89.00 98 MET A C 1
ATOM 721 O O . MET A 1 98 ? -26.700 -3.920 59.694 1.00 89.00 98 MET A O 1
ATOM 725 N N . ALA A 1 99 ? -27.184 -3.075 61.709 1.00 86.69 99 ALA A N 1
ATOM 726 C CA . ALA A 1 99 ? -27.435 -1.725 61.215 1.00 86.69 99 ALA A CA 1
ATOM 727 C C . ALA A 1 99 ? -26.153 -1.100 60.627 1.00 86.69 99 ALA A C 1
ATOM 729 O O . ALA A 1 99 ? -26.170 -0.564 59.516 1.00 86.69 99 ALA A O 1
ATOM 730 N N . SER A 1 100 ? -25.015 -1.235 61.320 1.00 81.81 100 SER A N 1
ATOM 731 C CA . SER A 1 100 ? -23.717 -0.723 60.852 1.00 81.81 100 SER A CA 1
ATOM 732 C C . SER A 1 100 ? -23.233 -1.427 59.579 1.00 81.81 100 SER A C 1
ATOM 734 O O . SER A 1 100 ? -22.771 -0.767 58.646 1.00 81.81 100 SER A O 1
ATOM 736 N N . VAL A 1 101 ? -23.379 -2.756 59.502 1.00 87.75 101 VAL A N 1
ATOM 737 C CA . VAL A 1 101 ? -23.026 -3.554 58.316 1.00 87.75 101 VAL A CA 1
ATOM 738 C C . VAL A 1 101 ? -23.851 -3.131 57.100 1.00 87.75 101 VAL A C 1
ATOM 740 O O . VAL A 1 101 ? -23.281 -2.980 56.019 1.00 87.75 101 VAL A O 1
ATOM 743 N N . LEU A 1 102 ? -25.154 -2.867 57.256 1.00 88.62 102 LEU A N 1
ATOM 744 C CA . LEU A 1 102 ? -25.988 -2.414 56.140 1.00 88.62 102 LEU A CA 1
ATOM 745 C C . LEU A 1 102 ? -25.665 -0.980 55.712 1.00 88.62 102 LEU A C 1
ATOM 747 O O . LEU A 1 102 ? -25.527 -0.721 54.517 1.00 88.62 102 LEU A O 1
ATOM 751 N N . VAL A 1 103 ? -25.497 -0.053 56.659 1.00 84.25 103 VAL A N 1
ATOM 752 C CA . VAL A 1 103 ? -25.171 1.347 56.341 1.00 84.25 103 VAL A CA 1
ATOM 753 C C . VAL A 1 103 ? -23.823 1.444 55.626 1.00 84.25 103 VAL A C 1
ATOM 755 O O . VAL A 1 103 ? -23.734 2.099 54.588 1.00 84.25 103 VAL A O 1
ATOM 758 N N . ILE A 1 104 ? -22.784 0.766 56.123 1.00 80.88 104 ILE A N 1
ATOM 759 C CA . ILE A 1 104 ? -21.437 0.822 55.538 1.00 80.88 104 ILE A CA 1
ATOM 760 C C . ILE A 1 104 ? -21.361 -0.052 54.277 1.00 80.88 104 ILE A C 1
ATOM 762 O O . ILE A 1 104 ? -21.056 0.443 53.190 1.00 80.88 104 ILE A O 1
ATOM 766 N N . GLY A 1 105 ? -21.670 -1.345 54.397 1.00 80.94 105 GLY A N 1
ATOM 767 C CA . GLY A 1 105 ? -21.561 -2.320 53.309 1.00 80.94 105 GLY A CA 1
ATOM 768 C C . GLY A 1 105 ? -22.541 -2.051 52.167 1.00 80.94 105 GLY A C 1
ATOM 769 O O . GLY A 1 105 ? -22.149 -2.097 51.000 1.00 80.94 105 GLY A O 1
ATOM 770 N N . GLY A 1 106 ? -23.784 -1.682 52.486 1.00 85.56 106 GLY A N 1
ATOM 771 C CA . GLY A 1 106 ? -24.796 -1.287 51.507 1.00 85.56 106 GLY A CA 1
ATOM 772 C C . GLY A 1 106 ? -24.423 -0.004 50.763 1.00 85.56 106 GLY A C 1
ATOM 773 O O . GLY A 1 106 ? -24.501 0.025 49.535 1.00 85.56 106 GLY A O 1
ATOM 774 N N . SER A 1 107 ? -23.919 1.027 51.454 1.00 78.00 107 SER A N 1
ATOM 775 C CA . SER A 1 107 ? -23.450 2.257 50.790 1.00 78.00 107 SER A CA 1
ATOM 776 C C . SER A 1 107 ? -22.241 2.007 49.885 1.00 78.00 107 SER A C 1
ATOM 778 O O . SER A 1 107 ? -22.189 2.531 48.771 1.00 78.00 107 SER A O 1
ATOM 780 N N . VAL A 1 108 ? -21.289 1.166 50.309 1.00 77.88 108 VAL A N 1
ATOM 781 C CA . VAL A 1 108 ? -20.149 0.751 49.472 1.00 77.88 108 VAL A CA 1
ATOM 782 C C . VAL A 1 108 ? -20.627 -0.053 48.257 1.00 77.88 108 VAL A C 1
ATOM 784 O O . VAL A 1 108 ? -20.180 0.207 47.137 1.00 77.88 108 VAL A O 1
ATOM 787 N N . ALA A 1 109 ? -21.579 -0.974 48.431 1.00 83.06 109 ALA A N 1
ATOM 788 C CA . ALA A 1 109 ? -22.167 -1.734 47.334 1.00 83.06 109 ALA A CA 1
ATOM 789 C C . ALA A 1 109 ? -22.890 -0.812 46.334 1.00 83.06 109 ALA A C 1
ATOM 791 O O . ALA A 1 109 ? -22.533 -0.797 45.153 1.00 83.06 109 ALA A O 1
ATOM 792 N N . ALA A 1 110 ? -23.838 0.011 46.789 1.00 84.69 110 ALA A N 1
ATOM 793 C CA . ALA A 1 110 ? -24.594 0.935 45.944 1.00 84.69 110 ALA A CA 1
ATOM 794 C C . ALA A 1 110 ? -23.693 1.975 45.252 1.00 84.69 110 ALA A C 1
ATOM 796 O O . ALA A 1 110 ? -23.840 2.232 44.052 1.00 84.69 110 ALA A O 1
ATOM 797 N N . GLY A 1 111 ? -22.697 2.502 45.970 1.00 76.56 111 GLY A N 1
ATOM 798 C CA . GLY A 1 111 ? -21.645 3.358 45.425 1.00 76.56 111 GLY A CA 1
ATOM 799 C C . GLY A 1 111 ? -20.838 2.663 44.327 1.00 76.56 111 GLY A C 1
ATOM 800 O O . GLY A 1 111 ? -20.671 3.226 43.245 1.00 76.56 111 GLY A O 1
ATOM 801 N N . SER A 1 112 ? -20.407 1.416 44.541 1.00 82.25 112 SER A N 1
ATOM 802 C CA . SER A 1 112 ? -19.647 0.648 43.543 1.00 82.25 112 SER A CA 1
ATOM 803 C C . SER A 1 112 ? -20.454 0.364 42.267 1.00 82.25 112 SER A C 1
ATOM 805 O O . SER A 1 112 ? -19.918 0.504 41.165 1.00 82.25 112 SER A O 1
ATOM 807 N N . TRP A 1 113 ? -21.757 0.078 42.383 1.00 82.44 113 TRP A N 1
ATOM 808 C CA . TRP A 1 113 ? -22.656 -0.051 41.232 1.00 82.44 113 TRP A CA 1
ATOM 809 C C . TRP A 1 113 ? -22.834 1.276 40.485 1.00 82.44 113 TRP A C 1
ATOM 811 O O . TRP A 1 113 ? -22.813 1.281 39.251 1.00 82.44 113 TRP A O 1
ATOM 821 N N . ASN A 1 114 ? -22.930 2.404 41.196 1.00 84.19 114 ASN A N 1
ATOM 822 C CA . ASN A 1 114 ? -23.033 3.731 40.585 1.00 84.19 114 ASN A CA 1
ATOM 823 C C . ASN A 1 114 ? -21.740 4.176 39.890 1.00 84.19 114 ASN A C 1
ATOM 825 O O . ASN A 1 114 ? -21.807 4.645 38.754 1.00 84.19 114 ASN A O 1
ATOM 829 N N . ILE A 1 115 ? -20.573 3.965 40.507 1.00 74.31 115 ILE A N 1
ATOM 830 C CA . ILE A 1 115 ? -19.258 4.171 39.875 1.00 74.31 115 ILE A CA 1
ATOM 831 C C . ILE A 1 115 ? -19.167 3.309 38.614 1.00 74.31 115 ILE A C 1
ATOM 833 O O . ILE A 1 115 ? -18.871 3.803 37.528 1.00 74.31 115 ILE A O 1
ATOM 837 N N . ARG A 1 116 ? -19.521 2.025 38.718 1.00 75.50 116 ARG A N 1
ATOM 838 C CA . ARG A 1 116 ? -19.512 1.099 37.585 1.00 75.50 116 ARG A CA 1
ATOM 839 C C . ARG A 1 116 ? -20.511 1.465 36.487 1.00 75.50 116 ARG A C 1
ATOM 841 O O . ARG A 1 116 ? -20.296 1.082 35.340 1.00 75.50 116 ARG A O 1
ATOM 848 N N . GLN A 1 117 ? -21.598 2.161 36.807 1.00 74.69 117 GLN A N 1
ATOM 849 C CA . GLN A 1 117 ? -22.546 2.673 35.820 1.00 74.69 117 GLN A CA 1
ATOM 850 C C . GLN A 1 117 ? -22.077 3.994 35.195 1.00 74.69 117 GLN A C 1
ATOM 852 O O . GLN A 1 117 ? -22.324 4.201 34.015 1.00 74.69 117 GLN A O 1
ATOM 857 N N . ALA A 1 118 ? -21.365 4.850 35.932 1.00 67.62 118 ALA A N 1
ATOM 858 C CA . ALA A 1 118 ? -20.715 6.041 35.380 1.00 67.62 118 ALA A CA 1
ATOM 859 C C . ALA A 1 118 ? -19.543 5.683 34.445 1.00 67.62 118 ALA A C 1
ATOM 861 O O . ALA A 1 118 ? -19.378 6.307 33.403 1.00 67.62 118 ALA A O 1
ATOM 862 N N . LEU A 1 119 ? -18.790 4.624 34.765 1.00 65.00 119 LEU A N 1
ATOM 863 C CA . LEU A 1 119 ? -17.725 4.069 33.918 1.00 65.00 119 LEU A CA 1
ATOM 864 C C . LEU A 1 119 ? -18.243 3.275 32.700 1.00 65.00 119 LEU A C 1
ATOM 866 O O . LEU A 1 119 ? -17.444 2.791 31.897 1.00 65.00 119 LEU A O 1
ATOM 870 N N . ARG A 1 120 ? -19.565 3.130 32.524 1.00 64.81 120 ARG A N 1
ATOM 871 C CA . ARG A 1 120 ? -20.133 2.692 31.242 1.00 64.81 120 ARG A CA 1
ATOM 872 C C . ARG A 1 120 ? -20.270 3.905 30.332 1.00 64.81 120 ARG A C 1
ATOM 874 O O . ARG A 1 120 ? -21.271 4.612 30.381 1.00 64.81 120 ARG A O 1
ATOM 881 N N . VAL A 1 121 ? -19.292 4.083 29.448 1.00 44.38 121 VAL A N 1
ATOM 882 C CA . VAL A 1 121 ? -19.524 4.803 28.190 1.00 44.38 121 VAL A CA 1
ATOM 883 C C . VAL A 1 121 ? -20.730 4.149 27.503 1.00 44.38 121 VAL A C 1
ATOM 885 O O . VAL A 1 121 ? -20.786 2.920 27.408 1.00 44.38 121 VAL A O 1
ATOM 888 N N . ASN A 1 122 ? -21.707 4.951 27.071 1.00 39.81 122 ASN A N 1
ATOM 889 C CA . ASN A 1 122 ? -22.944 4.453 26.465 1.00 39.81 122 ASN A CA 1
ATOM 890 C C . ASN A 1 122 ? -22.676 3.855 25.073 1.00 39.81 122 ASN A C 1
ATOM 892 O O . ASN A 1 122 ? -22.757 4.541 24.051 1.00 39.81 122 ASN A O 1
ATOM 896 N N . VAL A 1 123 ? -22.357 2.561 25.070 1.00 40.56 123 VAL A N 1
ATOM 897 C CA . VAL A 1 123 ? -22.487 1.649 23.933 1.00 40.56 123 VAL A CA 1
ATOM 898 C C . VAL A 1 123 ? -23.818 0.924 24.111 1.00 40.56 123 VAL A C 1
ATOM 900 O O . VAL A 1 123 ? -23.990 0.190 25.090 1.00 40.56 123 VAL A O 1
ATOM 903 N N . ASP A 1 124 ? -24.770 1.167 23.211 1.00 34.69 124 ASP A N 1
ATOM 904 C CA . ASP A 1 124 ? -26.115 0.602 23.325 1.00 34.69 124 ASP A CA 1
ATOM 905 C C . ASP A 1 124 ? -26.126 -0.927 23.135 1.00 34.69 124 ASP A C 1
ATOM 907 O O . ASP A 1 124 ? -25.409 -1.460 22.284 1.00 34.69 124 ASP A O 1
ATOM 911 N N . PRO A 1 125 ? -26.920 -1.670 23.928 1.00 37.84 125 PRO A N 1
ATOM 912 C CA . PRO A 1 125 ? -26.859 -3.123 23.953 1.00 37.84 125 PRO A CA 1
ATOM 913 C C . PRO A 1 125 ? -27.766 -3.769 22.893 1.00 37.84 125 PRO A C 1
ATOM 915 O O . PRO A 1 125 ? -28.828 -4.296 23.226 1.00 37.84 125 PRO A O 1
ATOM 918 N N . GLN A 1 126 ? -27.316 -3.836 21.636 1.00 36.34 126 GLN A N 1
ATOM 919 C CA . GLN A 1 126 ? -27.773 -4.885 20.714 1.00 36.34 126 GLN A CA 1
ATOM 920 C C . GLN A 1 126 ? -26.626 -5.547 19.938 1.00 36.34 126 GLN A C 1
ATOM 922 O O . GLN A 1 126 ? -25.854 -4.885 19.259 1.00 36.34 126 GLN A O 1
ATOM 927 N N . LYS A 1 127 ? -26.624 -6.887 20.011 1.00 34.03 127 LYS A N 1
ATOM 928 C CA . LYS A 1 127 ? -25.997 -7.851 19.087 1.00 34.03 127 LYS A CA 1
ATOM 929 C C . LYS A 1 127 ? -24.472 -7.754 18.912 1.00 34.03 127 LYS A C 1
ATOM 931 O O . LYS A 1 127 ? -23.958 -7.154 17.982 1.00 34.03 127 LYS A O 1
ATOM 936 N N . GLU A 1 128 ? -23.799 -8.432 19.845 1.00 36.41 128 GLU A N 1
ATOM 937 C CA . GLU A 1 128 ? -22.780 -9.474 19.604 1.00 36.41 128 GLU A CA 1
ATOM 938 C C . GLU A 1 128 ? -21.735 -9.285 18.480 1.00 36.41 128 GLU A C 1
ATOM 940 O O . GLU A 1 128 ? -22.056 -9.198 17.301 1.00 36.41 128 GLU A O 1
ATOM 945 N N . GLY A 1 129 ? -20.451 -9.427 18.842 1.00 34.03 129 GLY A N 1
ATOM 946 C CA . GLY A 1 129 ? -19.412 -9.845 17.887 1.00 34.03 129 GLY A CA 1
ATOM 947 C C . GLY A 1 129 ? -18.631 -8.746 17.156 1.00 34.03 129 GLY A C 1
ATOM 948 O O . GLY A 1 129 ? -18.167 -8.989 16.047 1.00 34.03 129 GLY A O 1
ATOM 949 N N . GLY A 1 130 ? -18.445 -7.565 17.755 1.00 32.66 130 GLY A N 1
ATOM 950 C CA . GLY A 1 130 ? -17.579 -6.503 17.217 1.00 32.66 130 GLY A CA 1
ATOM 951 C C . GLY A 1 130 ? -16.491 -6.047 18.196 1.00 32.66 130 GLY A C 1
ATOM 952 O O . GLY A 1 130 ? -16.652 -6.174 19.413 1.00 32.66 130 GLY A O 1
ATOM 953 N N . SER A 1 131 ? -15.401 -5.473 17.671 1.00 40.16 131 SER A N 1
ATOM 954 C CA . SER A 1 131 ? -14.456 -4.701 18.492 1.00 40.16 131 SER A CA 1
ATOM 955 C C . SER A 1 131 ? -15.161 -3.471 19.083 1.00 40.16 131 SER A C 1
ATOM 957 O O . SER A 1 131 ? -16.172 -2.998 18.556 1.00 40.16 131 SER A O 1
ATOM 959 N N . VAL A 1 132 ? -14.606 -2.901 20.156 1.00 48.94 132 VAL A N 1
ATOM 960 C CA . VAL A 1 132 ? -15.066 -1.603 20.685 1.00 48.94 132 VAL A CA 1
ATOM 961 C C . VAL A 1 132 ? -14.964 -0.521 19.600 1.00 48.94 132 VAL A C 1
ATOM 963 O O . VAL A 1 132 ? -15.860 0.312 19.480 1.00 48.94 132 VAL A O 1
ATOM 966 N N . GLU A 1 133 ? -13.939 -0.603 18.748 1.00 49.38 133 GLU A N 1
ATOM 967 C CA . GLU A 1 133 ? -13.747 0.260 17.574 1.00 49.38 133 GLU A CA 1
ATOM 968 C C . GLU A 1 133 ? -14.904 0.118 16.577 1.00 49.38 133 GLU A C 1
ATOM 970 O O . GLU A 1 133 ? -15.425 1.115 16.084 1.00 49.38 133 GLU A O 1
ATOM 975 N N . THR A 1 134 ? -15.371 -1.116 16.336 1.00 51.97 134 THR A N 1
ATOM 976 C CA . THR A 1 134 ? -16.520 -1.400 15.465 1.00 51.97 134 THR A CA 1
ATOM 977 C C . THR A 1 134 ? -17.783 -0.708 15.979 1.00 51.97 134 THR A C 1
ATOM 979 O O . THR A 1 134 ? -18.531 -0.156 15.183 1.00 51.97 134 THR A O 1
ATOM 982 N N . GLY A 1 135 ? -18.008 -0.679 17.298 1.00 55.66 135 GLY A N 1
ATOM 983 C CA . GLY A 1 135 ? -19.167 -0.006 17.897 1.00 55.66 135 GLY A CA 1
ATOM 984 C C . GLY A 1 135 ? -19.151 1.519 17.735 1.00 55.66 135 GLY A C 1
ATOM 985 O O . GLY A 1 135 ? -20.190 2.116 17.453 1.00 55.66 135 GLY A O 1
ATOM 986 N N . ILE A 1 136 ? -17.980 2.154 17.860 1.00 58.91 136 ILE A N 1
ATOM 987 C CA . ILE A 1 136 ? -17.822 3.600 17.615 1.00 58.91 136 ILE A CA 1
ATOM 988 C C . ILE A 1 136 ? -18.007 3.897 16.120 1.00 58.91 136 ILE A C 1
ATOM 990 O O . ILE A 1 136 ? -18.734 4.818 15.759 1.00 58.91 136 ILE A O 1
ATOM 994 N N . LEU A 1 137 ? -17.427 3.062 15.255 1.00 60.56 137 LEU A N 1
ATOM 995 C CA . LEU A 1 137 ? -17.535 3.161 13.802 1.00 60.56 137 LEU A CA 1
ATOM 996 C C . LEU A 1 137 ? -18.983 3.003 13.304 1.00 60.56 137 LEU A C 1
ATOM 998 O O . LEU A 1 137 ? -19.433 3.812 12.501 1.00 60.56 137 LEU A O 1
ATOM 1002 N N . VAL A 1 138 ? -19.756 2.038 13.820 1.00 62.22 138 VAL A N 1
ATOM 1003 C CA . VAL A 1 138 ? -21.201 1.906 13.523 1.00 62.22 138 VAL A CA 1
ATOM 1004 C C . VAL A 1 138 ? -21.954 3.192 13.888 1.00 62.22 138 VAL A C 1
ATOM 1006 O O . VAL A 1 138 ? -22.834 3.624 13.144 1.00 62.22 138 VAL A O 1
ATOM 1009 N N . LYS A 1 139 ? -21.602 3.821 15.016 1.00 60.94 139 LYS A N 1
ATOM 1010 C CA . LYS A 1 139 ? -22.261 5.033 15.517 1.00 60.94 139 LYS A CA 1
ATOM 1011 C C . LYS A 1 139 ? -21.955 6.267 14.661 1.00 60.94 139 LYS A C 1
ATOM 1013 O O . LYS A 1 139 ? -22.891 6.978 14.303 1.00 60.94 139 LYS A O 1
ATOM 1018 N N . SER A 1 140 ? -20.694 6.490 14.286 1.00 59.59 140 SER A N 1
ATOM 1019 C CA . SER A 1 140 ? -20.312 7.615 13.418 1.00 59.59 140 SER A CA 1
ATOM 1020 C C . SER A 1 140 ? -20.849 7.455 11.990 1.00 59.59 140 SER A C 1
ATOM 1022 O O . SER A 1 140 ? -21.359 8.409 11.404 1.00 59.59 140 SER A O 1
ATOM 1024 N N . ILE A 1 141 ? -20.861 6.226 11.461 1.00 59.88 141 ILE A N 1
ATOM 1025 C CA . ILE A 1 141 ? -21.515 5.869 10.188 1.00 59.88 141 ILE A CA 1
ATOM 1026 C C . ILE A 1 141 ? -23.035 6.119 10.244 1.00 59.88 141 ILE A C 1
ATOM 1028 O O . ILE A 1 141 ? -23.596 6.703 9.315 1.00 59.88 141 ILE A O 1
ATOM 1032 N N . GLY A 1 142 ? -23.704 5.745 11.341 1.00 59.94 142 GLY A N 1
ATOM 1033 C CA . GLY A 1 142 ? -25.139 5.986 11.537 1.00 59.94 142 GLY A CA 1
ATOM 1034 C C . GLY A 1 142 ? -25.486 7.478 11.613 1.00 59.94 142 GLY A C 1
ATOM 1035 O O . GLY A 1 142 ? -26.387 7.942 10.912 1.00 59.94 142 GLY A O 1
ATOM 1036 N N . ASN A 1 143 ? -24.699 8.259 12.365 1.00 61.75 143 ASN A N 1
ATOM 1037 C CA . ASN A 1 143 ? -24.754 9.730 12.375 1.00 61.75 143 ASN A CA 1
ATOM 1038 C C . ASN A 1 143 ? -24.525 10.342 10.974 1.00 61.75 143 ASN A C 1
ATOM 1040 O O . ASN A 1 143 ? -24.923 11.484 10.710 1.00 61.75 143 ASN A O 1
ATOM 1044 N N . ALA A 1 144 ? -23.886 9.599 10.068 1.00 57.69 144 ALA A N 1
ATOM 1045 C CA . ALA A 1 144 ? -23.599 10.005 8.700 1.00 57.69 144 ALA A CA 1
ATOM 1046 C C . ALA A 1 144 ? -24.695 9.657 7.671 1.00 57.69 144 ALA A C 1
ATOM 1048 O O . ALA A 1 144 ? -24.498 9.962 6.501 1.00 57.69 144 ALA A O 1
ATOM 1049 N N . LYS A 1 145 ? -25.839 9.062 8.064 1.00 59.72 145 LYS A N 1
ATOM 1050 C CA . LYS A 1 145 ? -26.851 8.483 7.139 1.00 59.72 145 LYS A CA 1
ATOM 1051 C C . LYS A 1 145 ? -26.291 7.405 6.191 1.00 59.72 145 LYS A C 1
ATOM 1053 O O . LYS A 1 145 ? -26.813 7.173 5.101 1.00 59.72 145 LYS A O 1
ATOM 1058 N N . ALA A 1 146 ? -25.234 6.722 6.612 1.00 61.59 146 ALA A N 1
ATOM 1059 C CA . ALA A 1 146 ? -24.753 5.524 5.945 1.00 61.59 146 ALA A CA 1
ATOM 1060 C C . ALA A 1 146 ? -25.127 4.286 6.774 1.00 61.59 146 ALA A C 1
ATOM 1062 O O . ALA A 1 146 ? -25.262 4.345 7.996 1.00 61.59 146 ALA A O 1
ATOM 1063 N N . ALA A 1 147 ? -25.293 3.149 6.105 1.00 69.62 147 ALA A N 1
ATOM 1064 C CA . ALA A 1 147 ? -25.554 1.858 6.726 1.00 69.62 147 ALA A CA 1
ATOM 1065 C C . ALA A 1 147 ? -24.428 0.878 6.381 1.00 69.62 147 ALA A C 1
ATOM 1067 O O . ALA A 1 147 ? -23.969 0.823 5.239 1.00 69.62 147 ALA A O 1
ATOM 1068 N N . LEU A 1 148 ? -23.990 0.073 7.349 1.00 68.12 148 LEU A N 1
ATOM 1069 C CA . LEU A 1 148 ? -23.025 -0.997 7.092 1.00 68.12 148 LEU A CA 1
ATOM 1070 C C . LEU A 1 148 ? -23.678 -2.110 6.265 1.00 68.12 148 LEU A C 1
ATOM 1072 O O . LEU A 1 148 ? -24.679 -2.697 6.668 1.00 68.12 148 LEU A O 1
ATOM 1076 N N . ARG A 1 149 ? -23.077 -2.424 5.114 1.00 67.31 149 ARG A N 1
ATOM 1077 C CA . ARG A 1 149 ? -23.513 -3.488 4.193 1.00 67.31 149 ARG A CA 1
ATOM 1078 C C . ARG A 1 149 ? -23.058 -4.887 4.637 1.00 67.31 149 ARG A C 1
ATOM 1080 O O . ARG A 1 149 ? -23.498 -5.887 4.080 1.00 67.31 149 ARG A O 1
ATOM 1087 N N . GLY A 1 150 ? -22.166 -4.958 5.622 1.00 69.12 150 GLY A N 1
ATOM 1088 C CA . GLY A 1 150 ? -21.614 -6.184 6.190 1.00 69.12 150 GLY A CA 1
ATOM 1089 C C . GLY A 1 150 ? -20.641 -5.871 7.328 1.00 69.12 150 GLY A C 1
ATOM 1090 O O . GLY A 1 150 ? -20.466 -4.709 7.699 1.00 69.12 150 GLY A O 1
ATOM 1091 N N . GLN A 1 151 ? -19.995 -6.901 7.876 1.00 68.69 151 GLN A N 1
ATOM 1092 C CA . GLN A 1 151 ? -18.935 -6.717 8.871 1.00 68.69 151 GLN A CA 1
ATOM 1093 C C . GLN A 1 151 ? -17.745 -5.953 8.253 1.00 68.69 151 GLN A C 1
ATOM 1095 O O . GLN A 1 151 ? -17.316 -6.307 7.151 1.00 68.69 151 GLN A O 1
ATOM 1100 N N . PRO A 1 152 ? -17.187 -4.927 8.926 1.00 80.00 152 PRO A N 1
ATOM 1101 C CA . PRO A 1 152 ? -15.947 -4.293 8.491 1.00 80.00 152 PRO A CA 1
ATOM 1102 C C . PRO A 1 152 ? -14.790 -5.295 8.453 1.00 80.00 152 PRO A C 1
ATOM 1104 O O . PRO A 1 152 ? -14.565 -6.028 9.417 1.00 80.00 152 PRO A O 1
ATOM 1107 N N . LYS A 1 153 ? -14.020 -5.299 7.361 1.00 80.62 153 LYS A N 1
ATOM 1108 C CA . LYS A 1 153 ? -12.781 -6.076 7.269 1.00 80.62 153 LYS A CA 1
ATOM 1109 C C . LYS A 1 153 ? -11.707 -5.367 8.093 1.00 80.62 153 LYS A C 1
ATOM 1111 O O . LYS A 1 153 ? -11.362 -4.229 7.779 1.00 80.62 153 LYS A O 1
ATOM 1116 N N . VAL A 1 154 ? -11.189 -6.033 9.121 1.00 79.12 154 VAL A N 1
ATOM 1117 C CA . VAL A 1 154 ? -10.089 -5.529 9.955 1.00 79.12 154 VAL A CA 1
ATOM 1118 C C . VAL A 1 154 ? -8.788 -6.213 9.534 1.00 79.12 154 VAL A C 1
ATOM 1120 O O . VAL A 1 154 ? -8.676 -7.436 9.558 1.00 79.12 154 VAL A O 1
ATOM 1123 N N . GLU A 1 155 ? -7.820 -5.402 9.130 1.00 78.19 155 GLU A N 1
ATOM 1124 C CA . GLU A 1 155 ? -6.434 -5.733 8.801 1.00 78.19 155 GLU A CA 1
ATOM 1125 C C . GLU A 1 155 ? -5.515 -5.006 9.816 1.00 78.19 155 GLU A C 1
ATOM 1127 O O . GLU A 1 155 ? -5.964 -4.037 10.434 1.00 78.19 155 GLU A O 1
ATOM 1132 N N . PRO A 1 156 ? -4.246 -5.421 10.024 1.00 72.50 156 PRO A N 1
ATOM 1133 C CA . PRO A 1 156 ? -3.443 -5.009 11.191 1.00 72.50 156 PRO A CA 1
ATOM 1134 C C . PRO A 1 156 ? -3.296 -3.500 11.455 1.00 72.50 156 PRO A C 1
ATOM 1136 O O . PRO A 1 156 ? -3.119 -3.109 12.604 1.00 72.50 156 PRO A O 1
ATOM 1139 N N . ASN A 1 157 ? -3.388 -2.661 10.421 1.00 80.62 157 ASN A N 1
ATOM 1140 C CA . ASN A 1 157 ? -3.430 -1.199 10.531 1.00 80.62 157 ASN A CA 1
ATOM 1141 C C . ASN A 1 157 ? -4.479 -0.589 9.572 1.00 80.62 157 ASN A C 1
ATOM 1143 O O . ASN A 1 157 ? -4.307 0.505 9.038 1.00 80.62 157 ASN A O 1
ATOM 1147 N N . LYS A 1 158 ? -5.565 -1.318 9.282 1.00 82.75 158 LYS A N 1
ATOM 1148 C CA . LYS A 1 158 ? -6.557 -0.884 8.288 1.00 82.75 158 LYS A CA 1
ATOM 1149 C C . LYS A 1 158 ? -7.929 -1.499 8.505 1.00 82.75 158 LYS A C 1
ATOM 1151 O O . LYS A 1 158 ? -8.086 -2.712 8.553 1.00 82.75 158 LYS A O 1
ATOM 1156 N N . VAL A 1 159 ? -8.950 -0.654 8.573 1.00 85.44 159 VAL A N 1
ATOM 1157 C CA . VAL A 1 159 ? -10.353 -1.061 8.679 1.00 85.44 159 VAL A CA 1
ATOM 1158 C C . VAL A 1 159 ? -11.071 -0.646 7.404 1.00 85.44 159 VAL A C 1
ATOM 1160 O O . VAL A 1 159 ? -11.136 0.536 7.083 1.00 85.44 159 VAL A O 1
ATOM 1163 N N . THR A 1 160 ? -11.616 -1.615 6.671 1.00 86.25 160 THR A N 1
ATOM 1164 C CA . THR A 1 160 ? -12.437 -1.377 5.476 1.00 86.25 160 THR A CA 1
ATOM 1165 C C . THR A 1 160 ? -13.895 -1.682 5.800 1.00 86.25 160 THR A C 1
ATOM 1167 O O . THR A 1 160 ? -14.292 -2.843 5.910 1.00 86.25 160 THR A O 1
ATOM 1170 N N . ALA A 1 161 ? -14.694 -0.634 5.972 1.00 87.62 161 ALA A N 1
ATOM 1171 C CA . ALA A 1 161 ? -16.116 -0.703 6.281 1.00 87.62 161 ALA A CA 1
ATOM 1172 C C . ALA A 1 161 ? -16.952 -0.533 4.994 1.00 87.62 161 ALA A C 1
ATOM 1174 O O . ALA A 1 161 ? -16.977 0.565 4.432 1.00 87.62 161 ALA A O 1
ATOM 1175 N N . PRO A 1 162 ? -17.639 -1.583 4.502 1.00 86.31 162 PRO A N 1
ATOM 1176 C CA . PRO A 1 162 ? -18.472 -1.479 3.309 1.00 86.31 162 PRO A CA 1
ATOM 1177 C C . PRO A 1 162 ? -19.787 -0.770 3.652 1.00 86.31 162 PRO A C 1
ATOM 1179 O O . PRO A 1 162 ? -20.581 -1.275 4.450 1.00 86.31 162 PRO A O 1
ATOM 1182 N N . LEU A 1 163 ? -20.029 0.393 3.052 1.00 86.25 163 LEU A N 1
ATOM 1183 C CA . LEU A 1 163 ? -21.197 1.231 3.311 1.00 86.25 163 LEU A CA 1
ATOM 1184 C C . LEU A 1 163 ? -22.196 1.176 2.150 1.00 86.25 163 LEU A C 1
ATOM 1186 O O . LEU A 1 163 ? -21.820 1.155 0.974 1.00 86.25 163 LEU A O 1
ATOM 1190 N N . LYS A 1 164 ? -23.480 1.232 2.497 1.00 85.50 164 LYS A N 1
ATOM 1191 C CA . LYS A 1 164 ? -24.548 1.714 1.624 1.00 85.50 164 LYS A CA 1
ATOM 1192 C C . LYS A 1 164 ? -24.927 3.130 2.068 1.00 85.50 164 LYS A C 1
ATOM 1194 O O . LYS A 1 164 ? -25.079 3.377 3.263 1.00 85.50 164 LYS A O 1
ATOM 1199 N N . LEU A 1 165 ? -25.072 4.040 1.115 1.00 85.81 165 LEU A N 1
ATOM 1200 C CA . LEU A 1 165 ? -25.535 5.407 1.340 1.00 85.81 165 LEU A CA 1
ATOM 1201 C C . LEU A 1 165 ? -27.067 5.454 1.271 1.00 85.81 165 LEU A C 1
ATOM 1203 O O . LEU A 1 165 ? -27.657 4.794 0.414 1.00 85.81 165 LEU A O 1
ATOM 1207 N N . ASP A 1 166 ? -27.708 6.232 2.147 1.00 80.19 166 ASP A N 1
ATOM 1208 C CA . ASP A 1 166 ? -29.158 6.447 2.108 1.00 80.19 166 ASP A CA 1
ATOM 1209 C C . ASP A 1 166 ? -29.497 7.945 2.104 1.00 80.19 166 ASP A C 1
ATOM 1211 O O . ASP A 1 166 ? -29.200 8.687 3.043 1.00 80.19 166 ASP A O 1
ATOM 1215 N N . GLY A 1 167 ? -30.076 8.411 0.995 1.00 76.31 167 GLY A N 1
ATOM 1216 C CA . GLY A 1 167 ? -30.430 9.818 0.790 1.00 76.31 167 GLY A CA 1
ATOM 1217 C C . GLY A 1 167 ? -29.260 10.816 0.792 1.00 76.31 167 GLY A C 1
ATOM 1218 O O . GLY A 1 167 ? -29.516 12.008 0.947 1.00 76.31 167 GLY A O 1
ATOM 1219 N N . ILE A 1 168 ? -28.009 10.356 0.646 1.00 82.19 168 ILE A N 1
ATOM 1220 C CA . ILE A 1 168 ? -26.798 11.191 0.537 1.00 82.19 168 ILE A CA 1
ATOM 1221 C C . ILE A 1 168 ? -25.839 10.673 -0.545 1.00 82.19 168 ILE A C 1
ATOM 1223 O O . ILE A 1 168 ? -25.859 9.498 -0.913 1.00 82.19 168 ILE A O 1
ATOM 1227 N N . THR A 1 169 ? -24.970 11.552 -1.034 1.00 84.94 169 THR A N 1
ATOM 1228 C CA . THR A 1 169 ? -23.942 11.274 -2.046 1.00 84.94 169 THR A CA 1
ATOM 1229 C C . THR A 1 169 ? -22.579 10.933 -1.432 1.00 84.94 169 THR A C 1
ATOM 1231 O O . THR A 1 169 ? -22.285 11.238 -0.273 1.00 84.94 169 THR A O 1
ATOM 1234 N N . ASN A 1 170 ? -21.699 10.335 -2.245 1.00 85.12 170 ASN A N 1
ATOM 1235 C CA . ASN A 1 170 ? -20.299 10.094 -1.876 1.00 85.12 170 ASN A CA 1
ATOM 1236 C C . ASN A 1 170 ? -19.548 11.402 -1.538 1.00 85.12 170 ASN A C 1
ATOM 1238 O O . ASN A 1 170 ? -18.738 11.413 -0.613 1.00 85.12 170 ASN A O 1
ATOM 1242 N N . ASP A 1 171 ? -19.842 12.508 -2.232 1.00 85.38 171 ASP A N 1
ATOM 1243 C CA . ASP A 1 171 ? -19.200 13.808 -1.988 1.00 85.38 171 ASP A CA 1
ATOM 1244 C C . ASP A 1 171 ? -19.672 14.446 -0.667 1.00 85.38 171 ASP A C 1
ATOM 1246 O O . ASP A 1 171 ? -18.871 15.014 0.077 1.00 85.38 171 ASP A O 1
ATOM 1250 N N . GLU A 1 172 ? -20.955 14.313 -0.316 1.00 84.56 172 GLU A N 1
ATOM 1251 C CA . GLU A 1 172 ? -21.487 14.764 0.979 1.00 84.56 172 GLU A CA 1
ATOM 1252 C C . GLU A 1 172 ? -20.876 13.982 2.148 1.00 84.56 172 GLU A C 1
ATOM 1254 O O . GLU A 1 172 ? -20.446 14.592 3.131 1.00 84.56 172 GLU A O 1
ATOM 1259 N N . LEU A 1 173 ? -20.743 12.655 2.026 1.00 85.94 173 LEU A N 1
ATOM 1260 C CA . LEU A 1 173 ? -20.028 11.855 3.025 1.00 85.94 173 LEU A CA 1
ATOM 1261 C C . LEU A 1 173 ? -18.536 12.229 3.086 1.00 85.94 173 LEU A C 1
ATOM 1263 O O . LEU A 1 173 ? -17.966 12.309 4.173 1.00 85.94 173 LEU A O 1
ATOM 1267 N N . GLY A 1 174 ? -17.913 12.521 1.939 1.00 86.06 174 GLY A N 1
ATOM 1268 C CA . GLY A 1 174 ? -16.522 12.971 1.847 1.00 86.06 174 GLY A CA 1
ATOM 1269 C C . GLY A 1 174 ? -16.269 14.300 2.566 1.00 86.06 174 GLY A C 1
ATOM 1270 O O . GLY A 1 174 ? -15.247 14.458 3.233 1.00 86.06 174 GLY A O 1
ATOM 1271 N N . ASN A 1 175 ? -17.224 15.233 2.517 1.00 86.69 175 ASN A N 1
ATOM 1272 C CA . ASN A 1 175 ? -17.161 16.480 3.285 1.00 86.69 175 ASN A CA 1
ATOM 1273 C C . ASN A 1 175 ? -17.250 16.231 4.804 1.00 86.69 175 ASN A C 1
ATOM 1275 O O . ASN A 1 175 ? -16.500 16.840 5.571 1.00 86.69 175 ASN A O 1
ATOM 1279 N N . ARG A 1 176 ? -18.112 15.299 5.236 1.00 85.38 176 ARG A N 1
ATOM 1280 C CA . ARG A 1 176 ? -18.291 14.916 6.652 1.00 85.38 176 ARG A CA 1
ATOM 1281 C C . ARG A 1 176 ? -17.198 13.995 7.202 1.00 85.38 176 ARG A C 1
ATOM 1283 O O . ARG A 1 176 ? -17.108 13.791 8.409 1.00 85.38 176 ARG A O 1
ATOM 1290 N N . LEU A 1 177 ? -16.311 13.485 6.350 1.00 86.56 177 LEU A N 1
ATOM 1291 C CA . LEU A 1 177 ? -15.244 12.552 6.721 1.00 86.56 177 LEU A CA 1
ATOM 1292 C C . LEU A 1 177 ? -14.301 13.093 7.814 1.00 86.56 177 LEU A C 1
ATOM 1294 O O . LEU A 1 177 ? -13.769 12.326 8.613 1.00 86.56 177 LEU A O 1
ATOM 1298 N N . LYS A 1 178 ? -14.148 14.422 7.899 1.00 85.38 178 LYS A N 1
ATOM 1299 C CA . LYS A 1 178 ? -13.398 15.103 8.969 1.00 85.38 178 LYS A CA 1
ATOM 1300 C C . LYS A 1 178 ? -14.094 15.031 10.332 1.00 85.38 178 LYS A C 1
ATOM 1302 O O . LYS A 1 178 ? -13.411 14.914 11.342 1.00 85.38 178 LYS A O 1
ATOM 1307 N N . GLU A 1 179 ? -15.425 15.084 10.361 1.00 83.69 179 GLU A N 1
ATOM 1308 C CA . GLU A 1 179 ? -16.229 14.906 11.580 1.00 83.69 179 GLU A CA 1
ATOM 1309 C C . GLU A 1 179 ? -16.069 13.469 12.087 1.00 83.69 179 GLU A C 1
ATOM 1311 O O . GLU A 1 179 ? -15.738 13.247 13.248 1.00 83.69 179 GLU A O 1
ATOM 1316 N N . ILE A 1 180 ? -16.196 12.500 11.172 1.00 83.19 180 ILE A N 1
ATOM 1317 C CA . ILE A 1 180 ? -16.021 11.066 11.438 1.00 83.19 180 ILE A CA 1
ATOM 1318 C C . ILE A 1 180 ? -14.604 10.775 11.961 1.00 83.19 180 ILE A C 1
ATOM 1320 O O . ILE A 1 180 ? -14.449 10.009 12.909 1.00 83.19 180 ILE A O 1
ATOM 1324 N N . ALA A 1 181 ? -13.569 11.414 11.402 1.00 83.12 181 ALA A N 1
ATOM 1325 C CA . ALA A 1 181 ? -12.196 11.288 11.896 1.00 83.12 181 ALA A CA 1
ATOM 1326 C C . ALA A 1 181 ? -12.033 11.804 13.340 1.00 83.12 181 ALA A C 1
ATOM 1328 O O . ALA A 1 181 ? -11.357 11.161 14.142 1.00 83.12 181 ALA A O 1
ATOM 1329 N N . VAL A 1 182 ? -12.695 12.913 13.697 1.00 82.44 182 VAL A N 1
ATOM 1330 C CA . VAL A 1 182 ? -12.709 13.446 15.072 1.00 82.44 182 VAL A CA 1
ATOM 1331 C C . VAL A 1 182 ? -13.488 12.531 16.024 1.00 82.44 182 VAL A C 1
ATOM 1333 O O . VAL A 1 182 ? -12.986 12.241 17.107 1.00 82.44 182 VAL A O 1
ATOM 1336 N N . GLU A 1 183 ? -14.659 12.013 15.630 1.00 81.69 183 GLU A N 1
ATOM 1337 C CA . GLU A 1 183 ? -15.426 11.042 16.437 1.00 81.69 183 GLU A CA 1
ATOM 1338 C C . GLU A 1 183 ? -14.657 9.725 16.674 1.00 81.69 183 GLU A C 1
ATOM 1340 O O . GLU A 1 183 ? -14.824 9.092 17.718 1.00 81.69 183 GLU A O 1
ATOM 1345 N N . LEU A 1 184 ? -13.800 9.322 15.729 1.00 79.38 184 LEU A N 1
ATOM 1346 C CA . LEU A 1 184 ? -12.931 8.141 15.824 1.00 79.38 184 LEU A CA 1
ATOM 1347 C C . LEU A 1 184 ? -11.569 8.412 16.494 1.00 79.38 184 LEU A C 1
ATOM 1349 O O . LEU A 1 184 ? -10.835 7.462 16.759 1.00 79.38 184 LEU A O 1
ATOM 1353 N N . GLY A 1 185 ? -11.207 9.672 16.758 1.00 80.38 185 GLY A N 1
ATOM 1354 C CA . GLY A 1 185 ? -9.909 10.045 17.338 1.00 80.38 185 GLY A CA 1
ATOM 1355 C C . GLY A 1 185 ? -8.697 9.845 16.413 1.00 80.38 185 GLY A C 1
ATOM 1356 O O . GLY A 1 185 ? -7.574 9.725 16.902 1.00 80.38 185 GLY A O 1
ATOM 1357 N N . ILE A 1 186 ? -8.904 9.800 15.093 1.00 82.81 186 ILE A N 1
ATOM 1358 C CA . ILE A 1 186 ? -7.863 9.570 14.073 1.00 82.81 186 ILE A CA 1
ATOM 1359 C C . ILE A 1 186 ? -7.501 10.862 13.324 1.00 82.81 186 ILE A C 1
ATOM 1361 O O . ILE A 1 186 ? -8.207 11.869 13.389 1.00 82.81 186 ILE A O 1
ATOM 1365 N N . ALA A 1 187 ? -6.395 10.850 12.573 1.00 81.31 187 ALA A N 1
ATOM 1366 C CA . ALA A 1 187 ? -6.033 11.990 11.732 1.00 81.31 187 ALA A CA 1
ATOM 1367 C C . ALA A 1 187 ? -7.060 12.193 10.591 1.00 81.31 187 ALA A C 1
ATOM 1369 O O . ALA A 1 187 ? -7.542 11.208 10.032 1.00 81.31 187 ALA A O 1
ATOM 1370 N N . PRO A 1 188 ? -7.347 13.432 10.145 1.00 79.25 188 PRO A N 1
ATOM 1371 C CA . PRO A 1 188 ? -8.264 13.671 9.023 1.00 79.25 188 PRO A CA 1
ATOM 1372 C C . PRO A 1 188 ? -7.838 13.044 7.684 1.00 79.25 188 PRO A C 1
ATOM 1374 O O . PRO A 1 188 ? -8.669 12.907 6.793 1.00 79.25 188 PRO A O 1
ATOM 1377 N N . THR A 1 189 ? -6.560 12.681 7.531 1.00 79.88 189 THR A N 1
ATOM 1378 C CA . THR A 1 189 ? -6.012 11.940 6.380 1.00 79.88 189 THR A CA 1
ATOM 1379 C C . THR A 1 189 ? -6.070 10.419 6.553 1.00 79.88 189 THR A C 1
ATOM 1381 O O . THR A 1 189 ? -5.991 9.700 5.564 1.00 79.88 189 THR A O 1
ATOM 1384 N N . SER A 1 190 ? -6.257 9.921 7.781 1.00 83.19 190 SER A N 1
ATOM 1385 C CA . SER A 1 190 ? -6.374 8.491 8.104 1.00 83.19 190 SER A CA 1
ATOM 1386 C C . SER A 1 190 ? -7.714 7.878 7.690 1.00 83.19 190 SER A C 1
ATOM 1388 O O . SER A 1 190 ? -7.931 6.699 7.942 1.00 83.19 190 SER A O 1
ATOM 1390 N N . ALA A 1 191 ? -8.626 8.638 7.083 1.00 87.19 191 ALA A N 1
ATOM 1391 C CA . ALA A 1 191 ? -9.890 8.138 6.554 1.00 87.19 191 ALA A CA 1
ATOM 1392 C C . ALA A 1 191 ? -10.053 8.561 5.090 1.00 87.19 191 ALA A C 1
ATOM 1394 O O . ALA A 1 191 ? -9.813 9.716 4.737 1.00 87.19 191 ALA A O 1
ATOM 1395 N N . ARG A 1 192 ? -10.508 7.637 4.238 1.00 88.81 192 ARG A N 1
ATOM 1396 C CA . ARG A 1 192 ? -10.882 7.900 2.840 1.00 88.81 192 ARG A CA 1
ATOM 1397 C C . ARG A 1 192 ? -12.123 7.112 2.440 1.00 88.81 192 ARG A C 1
ATOM 1399 O O . ARG A 1 192 ? -12.394 6.039 2.977 1.00 88.81 192 ARG A O 1
ATOM 1406 N N . LEU A 1 193 ? -12.841 7.629 1.450 1.00 89.62 193 LEU A N 1
ATOM 1407 C CA . LEU A 1 193 ? -13.902 6.900 0.763 1.00 89.62 193 LEU A CA 1
ATOM 1408 C C . LEU A 1 193 ? -13.359 6.306 -0.535 1.00 89.62 193 LEU A C 1
ATOM 1410 O O . LEU A 1 193 ? -12.650 6.977 -1.285 1.00 89.62 193 LEU A O 1
ATOM 1414 N N . GLN A 1 194 ? -13.731 5.063 -0.813 1.00 89.88 194 GLN A N 1
ATOM 1415 C CA . GLN A 1 194 ? -13.512 4.397 -2.089 1.00 89.88 194 GLN A CA 1
ATOM 1416 C C . GLN A 1 194 ? -14.885 4.059 -2.694 1.00 89.88 194 GLN A C 1
ATOM 1418 O O . GLN A 1 194 ? -15.455 3.021 -2.340 1.00 89.88 194 GLN A O 1
ATOM 1423 N N . PRO A 1 195 ? -15.428 4.921 -3.578 1.00 88.06 195 PRO A N 1
ATOM 1424 C CA . PRO A 1 195 ? -16.693 4.668 -4.259 1.00 88.06 195 PRO A CA 1
ATOM 1425 C C . PRO A 1 195 ? -16.670 3.345 -5.029 1.00 88.06 195 PRO A C 1
ATOM 1427 O O . PRO A 1 195 ? -15.655 2.981 -5.629 1.00 88.06 195 PRO A O 1
ATOM 1430 N N . ASP A 1 196 ? -17.797 2.641 -5.022 1.00 86.62 196 ASP A N 1
ATOM 1431 C CA . ASP A 1 196 ? -18.004 1.433 -5.823 1.00 86.62 196 ASP A CA 1
ATOM 1432 C C . ASP A 1 196 ? -18.166 1.840 -7.306 1.00 86.62 196 ASP A C 1
ATOM 1434 O O . ASP A 1 196 ? -19.002 2.698 -7.608 1.00 86.62 196 ASP A O 1
ATOM 1438 N N . PRO A 1 197 ? -17.357 1.301 -8.241 1.00 84.69 197 PRO A N 1
ATOM 1439 C CA . PRO A 1 197 ? -17.403 1.709 -9.645 1.00 84.69 197 PRO A CA 1
ATOM 1440 C C . PRO A 1 197 ? -18.712 1.320 -10.343 1.00 84.69 197 PRO A C 1
ATOM 1442 O O . PRO A 1 197 ? -19.091 1.989 -11.302 1.00 84.69 197 PRO A O 1
ATOM 1445 N N . GLU A 1 198 ? -19.410 0.292 -9.850 1.00 85.38 198 GLU A N 1
ATOM 1446 C CA . GLU A 1 198 ? -20.652 -0.209 -10.443 1.00 85.38 198 GLU A CA 1
ATOM 1447 C C . GLU A 1 198 ? -21.899 0.448 -9.824 1.00 85.38 198 GLU A C 1
ATOM 1449 O O . GLU A 1 198 ? -22.977 0.417 -10.422 1.00 85.38 198 GLU A O 1
ATOM 1454 N N . ARG A 1 199 ? -21.791 1.037 -8.618 1.00 81.31 199 ARG A N 1
ATOM 1455 C CA . ARG A 1 199 ? -22.946 1.543 -7.852 1.00 81.31 199 ARG A CA 1
ATOM 1456 C C . ARG A 1 199 ? -22.681 2.830 -7.071 1.00 81.31 199 ARG A C 1
ATOM 1458 O O . ARG A 1 199 ? -22.002 2.843 -6.052 1.00 81.31 199 ARG A O 1
ATOM 1465 N N . ALA A 1 200 ? -23.364 3.902 -7.471 1.00 83.31 200 ALA A N 1
ATOM 1466 C CA . ALA A 1 200 ? -23.278 5.211 -6.819 1.00 83.31 200 ALA A CA 1
ATOM 1467 C C . ALA A 1 200 ? -23.788 5.244 -5.358 1.00 83.31 200 ALA A C 1
ATOM 1469 O O . ALA A 1 200 ? -23.357 6.107 -4.593 1.00 83.31 200 ALA A O 1
ATOM 1470 N N . ASP A 1 201 ? -24.672 4.317 -4.963 1.00 82.69 201 ASP A N 1
ATOM 1471 C CA . ASP A 1 201 ? -25.194 4.183 -3.591 1.00 82.69 201 ASP A CA 1
ATOM 1472 C C . ASP A 1 201 ? -24.292 3.338 -2.667 1.00 82.69 201 ASP A C 1
ATOM 1474 O O . ASP A 1 201 ? -24.651 3.054 -1.523 1.00 82.69 201 ASP A O 1
ATOM 1478 N N . HIS A 1 202 ? -23.117 2.931 -3.148 1.00 85.19 202 HIS A N 1
ATOM 1479 C CA . HIS A 1 202 ? -22.121 2.170 -2.404 1.00 85.19 202 HIS A CA 1
ATOM 1480 C C . HIS A 1 202 ? -20.804 2.944 -2.263 1.00 85.19 202 HIS A C 1
ATOM 1482 O O . HIS A 1 202 ? -20.380 3.702 -3.140 1.00 85.19 202 HIS A O 1
ATOM 1488 N N . THR A 1 203 ? -20.112 2.704 -1.151 1.00 91.19 203 THR A N 1
ATOM 1489 C CA . THR A 1 203 ? -18.740 3.173 -0.937 1.00 91.19 203 THR A CA 1
ATOM 1490 C C . THR A 1 203 ? -18.065 2.349 0.151 1.00 91.19 203 THR A C 1
ATOM 1492 O O . THR A 1 203 ? -18.735 1.852 1.054 1.00 91.19 203 THR A O 1
ATOM 1495 N N . ASN A 1 204 ? -16.747 2.189 0.098 1.00 89.75 204 ASN A N 1
ATOM 1496 C CA . ASN A 1 204 ? -15.989 1.608 1.203 1.00 89.75 204 ASN A CA 1
ATOM 1497 C C . ASN A 1 204 ? -15.308 2.736 1.980 1.00 89.75 204 ASN A C 1
ATOM 1499 O O . ASN A 1 204 ? -14.490 3.467 1.423 1.00 89.75 204 ASN A O 1
ATOM 1503 N N . LEU A 1 205 ? -15.625 2.863 3.267 1.00 89.62 205 LEU A N 1
ATOM 1504 C CA . LEU A 1 205 ? -14.871 3.710 4.185 1.00 89.62 205 LEU A CA 1
ATOM 1505 C C . LEU A 1 205 ? -13.617 2.942 4.611 1.00 89.62 205 LEU A C 1
ATOM 1507 O O . LEU A 1 205 ? -13.711 1.938 5.316 1.00 89.62 205 LEU A O 1
ATOM 1511 N N . VAL A 1 206 ? -12.455 3.403 4.155 1.00 89.12 206 VAL A N 1
ATOM 1512 C CA . VAL A 1 206 ? -11.147 2.847 4.515 1.00 89.12 206 VAL A CA 1
ATOM 1513 C C . VAL A 1 206 ? -10.510 3.761 5.552 1.00 89.12 206 VAL A C 1
ATOM 1515 O O . VAL A 1 206 ? -10.351 4.959 5.314 1.00 89.12 206 VAL A O 1
ATOM 1518 N N . ILE A 1 207 ? -10.154 3.189 6.698 1.00 87.44 207 ILE A N 1
ATOM 1519 C CA . ILE A 1 207 ? -9.510 3.870 7.821 1.00 87.44 207 ILE A CA 1
ATOM 1520 C C . ILE A 1 207 ? -8.153 3.221 8.088 1.00 87.44 207 ILE A C 1
ATOM 1522 O O . ILE A 1 207 ? -8.078 2.002 8.199 1.00 87.44 207 ILE A O 1
ATOM 1526 N N . VAL A 1 208 ? -7.108 4.035 8.222 1.00 86.12 208 VAL A N 1
ATOM 1527 C CA . VAL A 1 208 ? -5.714 3.647 8.482 1.00 86.12 208 VAL A CA 1
ATOM 1528 C C . VAL A 1 208 ? -5.248 4.386 9.748 1.00 86.12 208 VAL A C 1
ATOM 1530 O O . VAL A 1 208 ? -4.807 5.537 9.655 1.00 86.12 208 VAL A O 1
ATOM 1533 N N . PRO A 1 209 ? -5.431 3.807 10.955 1.00 77.62 209 PRO A N 1
ATOM 1534 C CA . PRO A 1 209 ? -5.277 4.539 12.216 1.00 77.62 209 PRO A CA 1
ATOM 1535 C C . PRO A 1 209 ? -3.872 5.108 12.440 1.00 77.62 209 PRO A C 1
ATOM 1537 O O . PRO A 1 209 ? -3.737 6.249 12.887 1.00 77.62 209 PRO A O 1
ATOM 1540 N N . GLN A 1 210 ? -2.831 4.344 12.097 1.00 77.50 210 GLN A N 1
ATOM 1541 C CA . GLN A 1 210 ? -1.443 4.784 12.157 1.00 77.50 210 GLN A CA 1
ATOM 1542 C C . GLN A 1 210 ? -0.915 5.042 10.744 1.00 77.50 210 GLN A C 1
ATOM 1544 O O . GLN A 1 210 ? -0.733 4.129 9.952 1.00 77.50 210 GLN A O 1
ATOM 1549 N N . ASP A 1 211 ? -0.620 6.298 10.433 1.00 73.69 211 ASP A N 1
ATOM 1550 C CA . ASP A 1 211 ? 0.053 6.666 9.185 1.00 73.69 211 ASP A CA 1
ATOM 1551 C C . ASP A 1 211 ? 1.528 6.225 9.233 1.00 73.69 211 ASP A C 1
ATOM 1553 O O . ASP A 1 211 ? 2.359 6.860 9.891 1.00 73.69 211 ASP A O 1
ATOM 1557 N N . MET A 1 212 ? 1.830 5.120 8.546 1.00 76.06 212 MET A N 1
ATOM 1558 C CA . MET A 1 212 ? 3.164 4.512 8.488 1.00 76.06 212 MET A CA 1
ATOM 1559 C C . MET A 1 212 ? 4.184 5.332 7.681 1.00 76.06 212 MET A C 1
ATOM 1561 O O . MET A 1 212 ? 5.381 5.069 7.776 1.00 76.06 212 MET A O 1
ATOM 1565 N N . LEU A 1 213 ? 3.746 6.341 6.918 1.00 79.19 213 LEU A N 1
ATOM 1566 C CA . LEU A 1 213 ? 4.615 7.160 6.065 1.00 79.19 213 LEU A CA 1
ATOM 1567 C C . LEU A 1 213 ? 5.208 8.374 6.807 1.00 79.19 213 LEU A C 1
ATOM 1569 O O . LEU A 1 213 ? 6.090 9.052 6.280 1.00 79.19 213 LEU A O 1
ATOM 1573 N N . LYS A 1 214 ? 4.778 8.635 8.053 1.00 78.50 214 LYS A N 1
ATOM 1574 C CA . LYS A 1 214 ? 5.315 9.709 8.918 1.00 78.50 214 LYS A CA 1
ATOM 1575 C C . LYS A 1 214 ? 6.778 9.527 9.311 1.00 78.50 214 LYS A C 1
ATOM 1577 O O . LYS A 1 214 ? 7.453 10.505 9.626 1.00 78.50 214 LYS A O 1
ATOM 1582 N N . THR A 1 215 ? 7.258 8.290 9.337 1.00 79.56 215 THR A N 1
ATOM 1583 C CA . THR A 1 215 ? 8.642 7.939 9.669 1.00 79.56 215 THR A CA 1
ATOM 1584 C C . THR A 1 215 ? 9.336 7.377 8.441 1.00 79.56 215 THR A C 1
ATOM 1586 O O . THR A 1 215 ? 8.831 6.439 7.831 1.00 79.56 215 THR A O 1
ATOM 1589 N N . SER A 1 216 ? 10.513 7.909 8.107 1.00 81.19 216 SER A N 1
ATOM 1590 C CA . SER A 1 216 ? 11.334 7.361 7.025 1.00 81.19 216 SER A CA 1
ATOM 1591 C C . SER A 1 216 ? 11.716 5.912 7.333 1.00 81.19 216 SER A C 1
ATOM 1593 O O . SER A 1 216 ? 12.376 5.641 8.339 1.00 81.19 216 SER A O 1
ATOM 1595 N N . VAL A 1 217 ? 11.293 4.985 6.474 1.00 83.19 217 VAL A N 1
ATOM 1596 C CA . VAL A 1 217 ? 11.635 3.565 6.577 1.00 83.19 217 VAL A CA 1
ATOM 1597 C C . VAL A 1 217 ? 12.999 3.347 5.927 1.00 83.19 217 VAL A C 1
ATOM 1599 O O . VAL A 1 217 ? 13.216 3.723 4.776 1.00 83.19 217 VAL A O 1
ATOM 1602 N N . VAL A 1 218 ? 13.926 2.725 6.657 1.00 87.56 218 VAL A N 1
ATOM 1603 C CA . VAL A 1 218 ? 15.197 2.268 6.082 1.00 87.56 218 VAL A CA 1
ATOM 1604 C C . VAL A 1 218 ? 14.898 1.094 5.152 1.00 87.56 218 VAL A C 1
ATOM 1606 O O . VAL A 1 218 ? 14.336 0.092 5.593 1.00 87.56 218 VAL A O 1
ATOM 1609 N N . TRP A 1 219 ? 15.260 1.214 3.873 1.00 89.06 219 TRP A N 1
ATOM 1610 C CA . TRP A 1 219 ? 15.116 0.120 2.912 1.00 89.06 219 TRP A CA 1
ATOM 1611 C C . TRP A 1 219 ? 15.958 -1.089 3.370 1.00 89.06 219 TRP A C 1
ATOM 1613 O O . TRP A 1 219 ? 17.153 -0.913 3.621 1.00 89.06 219 TRP A O 1
ATOM 1623 N N . PRO A 1 220 ? 15.376 -2.298 3.503 1.00 89.75 220 PRO A N 1
ATOM 1624 C CA . PRO A 1 220 ? 16.065 -3.458 4.078 1.00 89.75 220 PRO A CA 1
ATOM 1625 C C . PRO A 1 220 ? 17.129 -4.085 3.160 1.00 89.75 220 PRO A C 1
ATOM 1627 O O . PRO A 1 220 ? 17.828 -5.001 3.586 1.00 89.75 220 PRO A O 1
ATOM 1630 N N . GLY A 1 221 ? 17.256 -3.603 1.921 1.00 91.88 221 GLY A N 1
ATOM 1631 C CA . GLY A 1 221 ? 17.978 -4.271 0.840 1.00 91.88 221 GLY A CA 1
ATOM 1632 C C . GLY A 1 221 ? 17.020 -5.016 -0.100 1.00 91.88 221 GLY A C 1
ATOM 1633 O O . GLY A 1 221 ? 15.803 -4.942 0.094 1.00 91.88 221 GLY A O 1
ATOM 1634 N N . PRO A 1 222 ? 17.547 -5.700 -1.132 1.00 92.25 222 PRO A N 1
ATOM 1635 C CA . PRO A 1 222 ? 16.716 -6.410 -2.097 1.00 92.25 222 PRO A CA 1
ATOM 1636 C C . PRO A 1 222 ? 15.934 -7.571 -1.463 1.00 92.25 222 PRO A C 1
ATOM 1638 O O . PRO A 1 222 ? 16.473 -8.294 -0.623 1.00 92.25 222 PRO A O 1
ATOM 1641 N N . SER A 1 223 ? 14.677 -7.755 -1.866 1.00 91.50 223 SER A N 1
ATOM 1642 C CA . SER A 1 223 ? 13.746 -8.727 -1.285 1.00 91.50 223 SER A CA 1
ATOM 1643 C C . SER A 1 223 ? 13.946 -10.149 -1.812 1.00 91.50 223 SER A C 1
ATOM 1645 O O . SER A 1 223 ? 13.797 -11.097 -1.041 1.00 91.50 223 SER A O 1
ATOM 1647 N N . ASN A 1 224 ? 14.302 -10.313 -3.092 1.00 92.62 224 ASN A N 1
ATOM 1648 C CA . ASN A 1 224 ? 14.522 -11.627 -3.704 1.00 92.62 224 ASN A CA 1
ATOM 1649 C C . ASN A 1 224 ? 15.685 -11.616 -4.727 1.00 92.62 224 ASN A C 1
ATOM 1651 O O . ASN A 1 224 ? 15.426 -11.692 -5.934 1.00 92.62 224 ASN A O 1
ATOM 1655 N N . PRO A 1 225 ? 16.959 -11.489 -4.292 1.00 93.62 225 PRO A N 1
ATOM 1656 C CA . PRO A 1 225 ? 18.124 -11.641 -5.172 1.00 93.62 225 PRO A CA 1
ATOM 1657 C C . PRO A 1 225 ? 18.105 -12.967 -5.940 1.00 93.62 225 PRO A C 1
ATOM 1659 O O . PRO A 1 225 ? 17.602 -13.962 -5.425 1.00 93.62 225 PRO A O 1
ATOM 1662 N N . ASP A 1 226 ? 18.655 -12.980 -7.155 1.00 92.62 226 ASP A N 1
ATOM 1663 C CA . ASP A 1 226 ? 18.721 -14.136 -8.066 1.00 92.62 226 ASP A CA 1
ATOM 1664 C C . ASP A 1 226 ? 17.352 -14.711 -8.520 1.00 92.62 226 ASP A C 1
ATOM 1666 O O . ASP A 1 226 ? 17.309 -15.588 -9.385 1.00 92.62 226 ASP A O 1
ATOM 1670 N N . GLY A 1 227 ? 16.229 -14.195 -8.000 1.00 94.00 227 GLY A N 1
ATOM 1671 C CA . GLY A 1 227 ? 14.869 -14.480 -8.475 1.00 94.00 227 GLY A CA 1
ATOM 1672 C C . GLY A 1 227 ? 14.564 -13.881 -9.854 1.00 94.00 227 GLY A C 1
ATOM 1673 O O . GLY A 1 227 ? 15.353 -13.113 -10.399 1.00 94.00 227 GLY A O 1
ATOM 1674 N N . SER A 1 228 ? 13.400 -14.199 -10.424 1.00 94.62 228 SER A N 1
ATOM 1675 C CA . SER A 1 228 ? 13.021 -13.738 -11.769 1.00 94.62 228 SER A CA 1
ATOM 1676 C C . SER A 1 228 ? 12.422 -12.332 -11.744 1.00 94.62 228 SER A C 1
ATOM 1678 O O . SER A 1 228 ? 11.754 -11.929 -10.793 1.00 94.62 228 SER A O 1
ATOM 1680 N N . ILE A 1 229 ? 12.556 -11.593 -12.844 1.00 94.88 229 ILE A N 1
ATOM 1681 C CA . ILE A 1 229 ? 11.810 -10.352 -13.089 1.00 94.88 229 ILE A CA 1
ATOM 1682 C C . ILE A 1 229 ? 10.277 -10.541 -13.156 1.00 94.88 229 ILE A C 1
ATOM 1684 O O . ILE A 1 229 ? 9.543 -9.550 -13.163 1.00 94.88 229 ILE A O 1
ATOM 1688 N N . THR A 1 230 ? 9.755 -11.777 -13.188 1.00 93.94 230 THR A N 1
ATOM 1689 C CA . THR A 1 230 ? 8.316 -12.038 -12.975 1.00 93.94 230 THR A CA 1
ATOM 1690 C C . THR A 1 230 ? 7.866 -11.868 -11.526 1.00 93.94 230 THR A C 1
ATOM 1692 O O . THR A 1 230 ? 6.672 -11.666 -11.296 1.00 93.94 230 THR A O 1
ATOM 1695 N N . ASP A 1 231 ? 8.793 -11.950 -10.572 1.00 93.31 231 ASP A N 1
ATOM 1696 C CA . ASP A 1 231 ? 8.522 -11.841 -9.139 1.00 93.31 231 ASP A CA 1
ATOM 1697 C C . ASP A 1 231 ? 8.174 -10.386 -8.751 1.00 93.31 231 ASP A C 1
ATOM 1699 O O . ASP A 1 231 ? 8.559 -9.441 -9.451 1.00 93.31 231 ASP A O 1
ATOM 1703 N N . PRO A 1 232 ? 7.438 -10.158 -7.645 1.00 93.00 232 PRO A N 1
ATOM 1704 C CA . PRO A 1 232 ? 7.114 -8.808 -7.198 1.00 93.00 232 PRO A CA 1
ATOM 1705 C C . PRO A 1 232 ? 8.375 -8.017 -6.825 1.00 93.00 232 PRO A C 1
ATOM 1707 O O . PRO A 1 232 ? 9.208 -8.462 -6.037 1.00 93.00 232 PRO A O 1
ATOM 1710 N N . ILE A 1 233 ? 8.479 -6.799 -7.354 1.00 93.94 233 ILE A N 1
ATOM 1711 C CA . ILE A 1 233 ? 9.567 -5.859 -7.079 1.00 93.94 233 ILE A CA 1
ATOM 1712 C C . ILE A 1 233 ? 9.140 -4.951 -5.923 1.00 93.94 233 ILE A C 1
ATOM 1714 O O . ILE A 1 233 ? 8.358 -4.018 -6.120 1.00 93.94 233 ILE A O 1
ATOM 1718 N N . ALA A 1 234 ? 9.619 -5.234 -4.712 1.00 92.75 234 ALA A N 1
ATOM 1719 C CA . ALA A 1 234 ? 9.304 -4.456 -3.516 1.00 92.75 234 ALA A CA 1
ATOM 1720 C C . ALA A 1 234 ? 9.943 -3.055 -3.570 1.00 92.75 234 ALA A C 1
ATOM 1722 O O . ALA A 1 234 ? 11.148 -2.914 -3.769 1.00 92.75 234 ALA A O 1
ATOM 1723 N N . ILE A 1 235 ? 9.134 -2.007 -3.379 1.00 91.19 235 ILE A N 1
ATOM 1724 C CA . ILE A 1 235 ? 9.577 -0.599 -3.428 1.00 91.19 235 ILE A CA 1
ATOM 1725 C C . ILE A 1 235 ? 9.362 0.175 -2.121 1.00 91.19 235 ILE A C 1
ATOM 1727 O O . ILE A 1 235 ? 9.770 1.331 -2.018 1.00 91.19 235 ILE A O 1
ATOM 1731 N N . GLY A 1 236 ? 8.727 -0.439 -1.122 1.00 89.75 236 GLY A N 1
ATOM 1732 C CA . GLY A 1 236 ? 8.461 0.169 0.180 1.00 89.75 236 GLY A CA 1
ATOM 1733 C C . GLY A 1 236 ? 7.206 -0.406 0.830 1.00 89.75 236 GLY A C 1
ATOM 1734 O O . GLY A 1 236 ? 6.806 -1.531 0.538 1.00 89.75 236 GLY A O 1
ATOM 1735 N N . ILE A 1 237 ? 6.560 0.387 1.683 1.00 88.25 237 ILE A N 1
ATOM 1736 C CA . ILE A 1 237 ? 5.267 0.056 2.292 1.00 88.25 237 ILE A CA 1
ATOM 1737 C C . ILE A 1 237 ? 4.207 1.088 1.910 1.00 88.25 237 ILE A C 1
ATOM 1739 O O . ILE A 1 237 ? 4.506 2.266 1.710 1.00 88.25 237 ILE A O 1
ATOM 1743 N N . TYR A 1 238 ? 2.958 0.644 1.848 1.00 84.50 238 TYR A N 1
ATOM 1744 C CA . TYR A 1 238 ? 1.797 1.516 1.895 1.00 84.50 238 TYR A CA 1
ATOM 1745 C C . TYR A 1 238 ? 1.570 2.045 3.322 1.00 84.50 238 TYR A C 1
ATOM 1747 O O . TYR A 1 238 ? 2.088 1.524 4.310 1.00 84.50 238 TYR A O 1
ATOM 1755 N N . GLU A 1 239 ? 0.742 3.080 3.429 1.00 79.12 239 GLU A N 1
ATOM 1756 C CA . GLU A 1 239 ? 0.264 3.674 4.689 1.00 79.12 239 GLU A CA 1
ATOM 1757 C C . GLU A 1 239 ? -0.321 2.658 5.691 1.00 79.12 239 GLU A C 1
ATOM 1759 O O . GLU A 1 239 ? -0.209 2.856 6.897 1.00 79.12 239 GLU A O 1
ATOM 1764 N N . ASP A 1 240 ? -0.910 1.564 5.198 1.00 75.94 240 ASP A N 1
ATOM 1765 C CA . ASP A 1 240 ? -1.522 0.485 5.980 1.00 75.94 240 ASP A CA 1
ATOM 1766 C C . ASP A 1 240 ? -0.524 -0.616 6.383 1.00 75.94 240 ASP A C 1
ATOM 1768 O O . ASP A 1 240 ? -0.904 -1.601 7.018 1.00 75.94 240 ASP A O 1
ATOM 1772 N N . GLY A 1 241 ? 0.756 -0.443 6.042 1.00 82.06 241 GLY A N 1
ATOM 1773 C CA . GLY A 1 241 ? 1.828 -1.397 6.308 1.00 82.06 241 GLY A CA 1
ATOM 1774 C C . GLY A 1 241 ? 1.884 -2.589 5.348 1.00 82.06 241 GLY A C 1
ATOM 1775 O O . GLY A 1 241 ? 2.743 -3.448 5.537 1.00 82.06 241 GLY A O 1
ATOM 1776 N N . GLN A 1 242 ? 1.018 -2.672 4.328 1.00 84.25 242 GLN A N 1
ATOM 1777 C CA . GLN A 1 242 ? 1.169 -3.669 3.261 1.00 84.25 242 GLN A CA 1
ATOM 1778 C C . GLN A 1 242 ? 2.360 -3.307 2.364 1.00 84.25 242 GLN A C 1
ATOM 1780 O O . GLN A 1 242 ? 2.672 -2.132 2.172 1.00 84.25 242 GLN A O 1
ATOM 1785 N N . GLU A 1 243 ? 3.039 -4.309 1.809 1.00 88.00 243 GLU A N 1
ATOM 1786 C CA . GLU A 1 243 ? 4.179 -4.079 0.920 1.00 88.00 243 GLU A CA 1
ATOM 1787 C C . GLU A 1 243 ? 3.725 -3.423 -0.394 1.00 88.00 243 GLU A C 1
ATOM 1789 O O . GLU A 1 243 ? 2.783 -3.874 -1.051 1.00 88.00 243 GLU A O 1
ATOM 1794 N N . ALA A 1 244 ? 4.402 -2.343 -0.781 1.00 90.31 244 ALA A N 1
ATOM 1795 C CA . ALA A 1 244 ? 4.204 -1.700 -2.068 1.00 90.31 244 ALA A CA 1
ATOM 1796 C C . ALA A 1 244 ? 5.093 -2.398 -3.102 1.00 90.31 244 ALA A C 1
ATOM 1798 O O . ALA A 1 244 ? 6.319 -2.301 -3.037 1.00 90.31 244 ALA A O 1
ATOM 1799 N N . VAL A 1 245 ? 4.471 -3.096 -4.056 1.00 93.31 245 VAL A N 1
ATOM 1800 C CA . VAL A 1 245 ? 5.163 -3.900 -5.075 1.00 93.31 245 VAL A CA 1
ATOM 1801 C C . VAL A 1 245 ? 4.866 -3.417 -6.494 1.00 93.31 245 VAL A C 1
ATOM 1803 O O . VAL A 1 245 ? 3.735 -3.054 -6.830 1.00 93.31 245 VAL A O 1
ATOM 1806 N N . LEU A 1 246 ? 5.883 -3.450 -7.353 1.00 92.81 246 LEU A N 1
ATOM 1807 C CA . LEU A 1 246 ? 5.760 -3.275 -8.798 1.00 92.81 246 LEU A CA 1
ATOM 1808 C C . LEU A 1 246 ? 5.836 -4.636 -9.497 1.00 92.81 246 LEU A C 1
ATOM 1810 O O . LEU A 1 246 ? 6.536 -5.540 -9.054 1.00 92.81 246 LEU A O 1
ATOM 1814 N N . TRP A 1 247 ? 5.144 -4.765 -10.627 1.00 93.75 247 TRP A N 1
ATOM 1815 C CA . TRP A 1 247 ? 5.158 -5.970 -11.457 1.00 93.75 247 TRP A CA 1
ATOM 1816 C C . TRP A 1 247 ? 5.425 -5.586 -12.912 1.00 93.75 247 TRP A C 1
ATOM 1818 O O . TRP A 1 247 ? 4.616 -4.867 -13.505 1.00 93.75 247 TRP A O 1
ATOM 1828 N N . PHE A 1 248 ? 6.535 -6.040 -13.499 1.00 93.19 248 PHE A N 1
ATOM 1829 C CA . PHE A 1 248 ? 6.948 -5.591 -14.835 1.00 93.19 248 PHE A CA 1
ATOM 1830 C C . PHE A 1 248 ? 6.396 -6.456 -15.987 1.00 93.19 248 PHE A C 1
ATOM 1832 O O . PHE A 1 248 ? 5.675 -5.892 -16.816 1.00 93.19 248 PHE A O 1
ATOM 1839 N N . PRO A 1 249 ? 6.656 -7.779 -16.077 1.00 93.44 249 PRO A N 1
ATOM 1840 C CA . PRO A 1 249 ? 6.289 -8.579 -17.250 1.00 93.44 249 PRO A CA 1
ATOM 1841 C C . PRO A 1 249 ? 4.801 -8.938 -17.272 1.00 93.44 249 PRO A C 1
ATOM 1843 O O . PRO A 1 249 ? 4.092 -8.745 -16.285 1.00 93.44 249 PRO A O 1
ATOM 1846 N N . TYR A 1 250 ? 4.323 -9.506 -18.381 1.00 88.88 250 TYR A N 1
ATOM 1847 C CA . TYR A 1 250 ? 3.027 -10.193 -18.411 1.00 88.88 250 TYR A CA 1
ATOM 1848 C C . TYR A 1 250 ? 3.048 -11.419 -17.486 1.00 88.88 250 TYR A C 1
ATOM 1850 O O . TYR A 1 250 ? 4.053 -12.123 -17.440 1.00 88.88 250 TYR A O 1
ATOM 1858 N N . ASP A 1 251 ? 1.939 -11.697 -16.804 1.00 87.19 251 ASP A N 1
ATOM 1859 C CA . ASP A 1 251 ? 1.711 -12.978 -16.129 1.00 87.19 251 ASP A CA 1
ATOM 1860 C C . ASP A 1 251 ? 0.478 -13.674 -16.720 1.00 87.19 251 ASP A C 1
ATOM 1862 O O . ASP A 1 251 ? -0.602 -13.085 -16.816 1.00 87.19 251 ASP A O 1
ATOM 1866 N N . ASP A 1 252 ? 0.642 -14.941 -17.102 1.00 80.75 252 ASP A N 1
ATOM 1867 C CA . ASP A 1 252 ? -0.425 -15.762 -17.666 1.00 80.75 252 ASP A CA 1
ATOM 1868 C C . ASP A 1 252 ? -1.339 -16.384 -16.592 1.00 80.75 252 ASP A C 1
ATOM 1870 O O . ASP A 1 252 ? -2.484 -16.713 -16.898 1.00 80.75 252 ASP A O 1
ATOM 1874 N N . GLN A 1 253 ? -0.903 -16.502 -15.333 1.00 84.19 253 GLN A N 1
ATOM 1875 C CA . GLN A 1 253 ? -1.735 -17.065 -14.261 1.00 84.19 253 GLN A CA 1
ATOM 1876 C C . GLN A 1 253 ? -2.821 -16.073 -13.823 1.00 84.19 253 GLN A C 1
ATOM 1878 O O . GLN A 1 253 ? -4.009 -16.388 -13.857 1.00 84.19 253 GLN A O 1
ATOM 1883 N N . THR A 1 254 ? -2.435 -14.840 -13.486 1.00 84.75 254 THR A N 1
ATOM 1884 C CA . THR A 1 254 ? -3.371 -13.754 -13.136 1.00 84.75 254 THR A CA 1
ATOM 1885 C C . THR A 1 254 ? -3.925 -13.002 -14.353 1.00 84.75 254 THR A C 1
ATOM 1887 O O . THR A 1 254 ? -4.757 -12.108 -14.196 1.00 84.75 254 THR A O 1
ATOM 1890 N N . LYS A 1 255 ? -3.454 -13.326 -15.570 1.00 84.19 255 LYS A N 1
ATOM 1891 C CA . LYS A 1 255 ? -3.687 -12.574 -16.824 1.00 84.19 255 LYS A CA 1
ATOM 1892 C C . LYS A 1 255 ? -3.309 -11.085 -16.726 1.00 84.19 255 LYS A C 1
ATOM 1894 O O . LYS A 1 255 ? -3.805 -10.255 -17.494 1.00 84.19 255 LYS A O 1
ATOM 1899 N N . ARG A 1 256 ? -2.421 -10.723 -15.794 1.00 86.62 256 ARG A N 1
ATOM 1900 C CA . ARG A 1 256 ? -1.970 -9.347 -15.564 1.00 86.62 256 ARG A CA 1
ATOM 1901 C C . ARG A 1 256 ? -1.093 -8.879 -16.728 1.00 86.62 256 ARG A C 1
ATOM 1903 O O . ARG A 1 256 ? -0.069 -9.480 -17.046 1.00 86.62 256 ARG A O 1
ATOM 1910 N N . ASN A 1 257 ? -1.481 -7.761 -17.340 1.00 84.94 257 ASN A N 1
ATOM 1911 C CA . ASN A 1 257 ? -0.702 -7.100 -18.389 1.00 84.94 257 ASN A CA 1
ATOM 1912 C C . ASN A 1 257 ? 0.694 -6.672 -17.901 1.00 84.94 257 ASN A C 1
ATOM 1914 O O . ASN A 1 257 ? 0.877 -6.356 -16.725 1.00 84.94 257 ASN A O 1
ATOM 1918 N N . GLY A 1 258 ? 1.656 -6.607 -18.829 1.00 84.25 258 GLY A N 1
ATOM 1919 C CA . GLY A 1 258 ? 2.952 -5.975 -18.574 1.00 84.25 258 GLY A CA 1
ATOM 1920 C C . GLY A 1 258 ? 2.789 -4.474 -18.309 1.00 84.25 258 GLY A C 1
ATOM 1921 O O . GLY A 1 258 ? 1.989 -3.804 -18.972 1.00 84.25 258 GLY A O 1
ATOM 1922 N N . THR A 1 259 ? 3.512 -3.949 -17.321 1.00 87.06 259 THR A N 1
ATOM 1923 C CA . THR A 1 259 ? 3.221 -2.631 -16.736 1.00 87.06 259 THR A CA 1
ATOM 1924 C C . THR A 1 259 ? 4.235 -1.569 -17.153 1.00 87.06 259 THR A C 1
ATOM 1926 O O . THR A 1 259 ? 5.436 -1.814 -17.209 1.00 87.06 259 THR A O 1
ATOM 1929 N N . HIS A 1 260 ? 3.740 -0.354 -17.401 1.00 89.69 260 HIS A N 1
ATOM 1930 C CA . HIS A 1 260 ? 4.546 0.841 -17.666 1.00 89.69 260 HIS A CA 1
ATOM 1931 C C . HIS A 1 260 ? 4.325 1.849 -16.541 1.00 89.69 260 HIS A C 1
ATOM 1933 O O . HIS A 1 260 ? 3.186 2.268 -16.316 1.00 89.69 260 HIS A O 1
ATOM 1939 N N . PHE A 1 261 ? 5.397 2.249 -15.861 1.00 91.69 261 PHE A N 1
ATOM 1940 C CA . PHE A 1 261 ? 5.346 3.141 -14.701 1.00 91.69 261 PHE A CA 1
ATOM 1941 C C . PHE A 1 261 ? 5.742 4.581 -15.058 1.00 91.69 261 PHE A C 1
ATOM 1943 O O . PHE A 1 261 ? 6.478 4.824 -16.011 1.00 91.69 261 PHE A O 1
ATOM 1950 N N . LEU A 1 262 ? 5.239 5.544 -14.282 1.00 91.31 262 LEU A N 1
ATOM 1951 C CA . LEU A 1 262 ? 5.567 6.966 -14.394 1.00 91.31 262 LEU A CA 1
ATOM 1952 C C . LEU A 1 262 ? 5.655 7.560 -12.986 1.00 91.31 262 LEU A C 1
ATOM 1954 O O . LEU A 1 262 ? 4.641 7.634 -12.295 1.00 91.31 262 LEU A O 1
ATOM 1958 N N . ALA A 1 263 ? 6.840 8.014 -12.578 1.00 88.94 263 ALA A N 1
ATOM 1959 C CA . ALA A 1 263 ? 7.012 8.762 -11.335 1.00 88.94 263 ALA A CA 1
ATOM 1960 C C . ALA A 1 263 ? 6.870 10.269 -11.600 1.00 88.94 263 ALA A C 1
ATOM 1962 O O . ALA A 1 263 ? 7.671 10.868 -12.320 1.00 88.94 263 ALA A O 1
ATOM 1963 N N . ALA A 1 264 ? 5.860 10.891 -10.997 1.00 87.88 264 ALA A N 1
ATOM 1964 C CA . ALA A 1 264 ? 5.614 12.330 -11.057 1.00 87.88 264 ALA A CA 1
ATOM 1965 C C . ALA A 1 264 ? 5.743 12.959 -9.659 1.00 87.88 264 ALA A C 1
ATOM 1967 O O . ALA A 1 264 ? 5.701 12.259 -8.653 1.00 87.88 264 ALA A O 1
ATOM 1968 N N . GLY A 1 265 ? 5.946 14.278 -9.600 1.00 85.50 265 GLY A N 1
ATOM 1969 C CA . GLY A 1 265 ? 6.183 15.005 -8.347 1.00 85.50 265 GLY A CA 1
ATOM 1970 C C . GLY A 1 265 ? 7.273 16.076 -8.456 1.00 85.50 265 GLY A C 1
ATOM 1971 O O . GLY A 1 265 ? 8.030 16.134 -9.434 1.00 85.50 265 GLY A O 1
ATOM 1972 N N . MET A 1 266 ? 7.337 16.935 -7.437 1.00 86.44 266 MET A N 1
ATOM 1973 C CA . MET A 1 266 ? 8.256 18.077 -7.352 1.00 86.44 266 MET A CA 1
ATOM 1974 C C . MET A 1 266 ? 9.684 17.664 -6.956 1.00 86.44 266 MET A C 1
ATOM 1976 O O . MET A 1 266 ? 9.928 16.544 -6.502 1.00 86.44 266 MET A O 1
ATOM 1980 N N . ASN A 1 267 ? 10.645 18.582 -7.067 1.00 82.00 267 ASN A N 1
ATOM 1981 C CA . ASN A 1 267 ? 11.970 18.382 -6.475 1.00 82.00 267 ASN A CA 1
ATOM 1982 C C . ASN A 1 267 ? 11.846 18.182 -4.952 1.00 82.00 267 ASN A C 1
ATOM 1984 O O . ASN A 1 267 ? 10.990 18.787 -4.313 1.00 82.00 267 ASN A O 1
ATOM 1988 N N . GLY A 1 268 ? 12.663 17.291 -4.385 1.00 81.88 268 GLY A N 1
ATOM 1989 C CA . GLY A 1 268 ? 12.571 16.879 -2.977 1.00 81.88 268 GLY A CA 1
ATOM 1990 C C . GLY A 1 268 ? 11.599 15.723 -2.692 1.00 81.88 268 GLY A C 1
ATOM 1991 O O . GLY A 1 268 ? 11.784 15.036 -1.697 1.00 81.88 268 GLY A O 1
ATOM 1992 N N . SER A 1 269 ? 10.641 15.411 -3.577 1.00 83.31 269 SER A N 1
ATOM 1993 C CA . SER A 1 269 ? 9.662 14.312 -3.381 1.00 83.31 269 SER A CA 1
ATOM 1994 C C . SER A 1 269 ? 10.215 12.885 -3.591 1.00 83.31 269 SER A C 1
ATOM 1996 O O . SER A 1 269 ? 9.482 11.980 -3.970 1.00 83.31 269 SER A O 1
ATOM 1998 N N . ALA A 1 270 ? 11.522 12.681 -3.399 1.00 83.88 270 ALA A N 1
ATOM 1999 C CA . ALA A 1 270 ? 12.227 11.392 -3.475 1.00 83.88 270 ALA A CA 1
ATOM 2000 C C . ALA A 1 270 ? 12.056 10.535 -4.761 1.00 83.88 270 ALA A C 1
ATOM 2002 O O . ALA A 1 270 ? 12.579 9.425 -4.793 1.00 83.88 270 ALA A O 1
ATOM 2003 N N . LYS A 1 271 ? 11.414 11.032 -5.837 1.00 88.06 271 LYS A N 1
ATOM 2004 C CA . LYS A 1 271 ? 11.138 10.301 -7.104 1.00 88.06 271 LYS A CA 1
ATOM 2005 C C . LYS A 1 271 ? 12.258 9.352 -7.546 1.00 88.06 271 LYS A C 1
ATOM 2007 O O . LYS A 1 271 ? 12.056 8.144 -7.608 1.00 88.06 271 LYS A O 1
ATOM 2012 N N . SER A 1 272 ? 13.436 9.906 -7.834 1.00 86.94 272 SER A N 1
ATOM 2013 C CA . SER A 1 272 ? 14.575 9.143 -8.350 1.00 86.94 272 SER A CA 1
ATOM 2014 C C . SER A 1 272 ? 15.108 8.155 -7.315 1.00 86.94 272 SER A C 1
ATOM 2016 O O . SER A 1 272 ? 15.532 7.081 -7.695 1.00 86.94 272 SER A O 1
ATOM 2018 N N . THR A 1 273 ? 15.026 8.460 -6.015 1.00 88.44 273 THR A N 1
ATOM 2019 C CA . THR A 1 273 ? 15.370 7.520 -4.934 1.00 88.44 273 THR A CA 1
ATOM 2020 C C . THR A 1 273 ? 14.416 6.323 -4.911 1.00 88.44 273 THR A C 1
ATOM 2022 O O . THR A 1 273 ? 14.871 5.190 -4.795 1.00 88.44 273 THR A O 1
ATOM 2025 N N . GLY A 1 274 ? 13.109 6.553 -5.080 1.00 89.56 274 GLY A N 1
ATOM 2026 C CA . GLY A 1 274 ? 12.107 5.485 -5.169 1.00 89.56 274 GLY A CA 1
ATOM 2027 C C . GLY A 1 274 ? 12.277 4.605 -6.412 1.00 89.56 274 GLY A C 1
ATOM 2028 O O . GLY A 1 274 ? 12.159 3.385 -6.319 1.00 89.56 274 GLY A O 1
ATOM 2029 N N . ILE A 1 275 ? 12.633 5.195 -7.561 1.00 91.62 275 ILE A N 1
ATOM 2030 C CA . ILE A 1 275 ? 12.995 4.406 -8.749 1.00 91.62 275 ILE A CA 1
ATOM 2031 C C . ILE A 1 275 ? 14.317 3.664 -8.520 1.00 91.62 275 ILE A C 1
ATOM 2033 O O . ILE A 1 275 ? 14.384 2.481 -8.822 1.00 91.62 275 ILE A O 1
ATOM 2037 N N . SER A 1 276 ? 15.337 4.294 -7.928 1.00 92.69 276 SER A N 1
ATOM 2038 C CA . SER A 1 276 ? 16.608 3.639 -7.591 1.00 92.69 276 SER A CA 1
ATOM 2039 C C . SER A 1 276 ? 16.417 2.407 -6.702 1.00 92.69 276 SER A C 1
ATOM 2041 O O . SER A 1 276 ? 17.106 1.416 -6.919 1.00 92.69 276 SER A O 1
ATOM 2043 N N . VAL A 1 277 ? 15.472 2.412 -5.753 1.00 93.38 277 VAL A N 1
ATOM 2044 C CA . VAL A 1 277 ? 15.109 1.209 -4.977 1.00 93.38 277 VAL A CA 1
ATOM 2045 C C . VAL A 1 277 ? 14.589 0.104 -5.903 1.00 93.38 277 VAL A C 1
ATOM 2047 O O . VAL A 1 277 ? 15.159 -0.986 -5.931 1.00 93.38 277 VAL A O 1
ATOM 2050 N N . ALA A 1 278 ? 13.582 0.405 -6.732 1.00 94.19 278 ALA A N 1
ATOM 2051 C CA . ALA A 1 278 ? 13.026 -0.550 -7.694 1.00 94.19 278 ALA A CA 1
ATOM 2052 C C . ALA A 1 278 ? 14.083 -1.086 -8.677 1.00 94.19 278 ALA A C 1
ATOM 2054 O O . ALA A 1 278 ? 14.086 -2.265 -9.013 1.00 94.19 278 ALA A O 1
ATOM 2055 N N . MET A 1 279 ? 14.988 -0.223 -9.140 1.00 95.44 279 MET A N 1
ATOM 2056 C CA . MET A 1 279 ? 16.044 -0.581 -10.083 1.00 95.44 279 MET A CA 1
ATOM 2057 C C . MET A 1 279 ? 17.174 -1.365 -9.416 1.00 95.44 279 MET A C 1
ATOM 2059 O O . MET A 1 279 ? 17.761 -2.217 -10.069 1.00 95.44 279 MET A O 1
ATOM 2063 N N . THR A 1 280 ? 17.438 -1.163 -8.121 1.00 94.81 280 THR A N 1
ATOM 2064 C CA . THR A 1 280 ? 18.392 -2.010 -7.385 1.00 94.81 280 THR A CA 1
ATOM 2065 C C . THR A 1 280 ? 17.859 -3.437 -7.252 1.00 94.81 280 THR A C 1
ATOM 2067 O O . THR A 1 280 ? 18.615 -4.372 -7.472 1.00 94.81 280 THR A O 1
ATOM 2070 N N . GLU A 1 281 ? 16.562 -3.615 -6.972 1.00 94.75 281 GLU A N 1
ATOM 2071 C CA . GLU A 1 281 ? 15.910 -4.936 -6.989 1.00 94.75 281 GLU A CA 1
ATOM 2072 C C . GLU A 1 281 ? 15.933 -5.567 -8.391 1.00 94.75 281 GLU A C 1
ATOM 2074 O O . GLU A 1 281 ? 16.267 -6.734 -8.543 1.00 94.75 281 GLU A O 1
ATOM 2079 N N . VAL A 1 282 ? 15.609 -4.805 -9.441 1.00 96.44 282 VAL A N 1
ATOM 2080 C CA . VAL A 1 282 ? 15.658 -5.294 -10.832 1.00 96.44 282 VAL A CA 1
ATOM 2081 C C . VAL A 1 282 ? 17.067 -5.753 -11.221 1.00 96.44 282 VAL A C 1
ATOM 2083 O O . VAL A 1 282 ? 17.213 -6.792 -11.856 1.00 96.44 282 VAL A O 1
ATOM 2086 N N . LEU A 1 283 ? 18.107 -5.023 -10.818 1.00 96.31 283 LEU A N 1
ATOM 2087 C CA . LEU A 1 283 ? 19.501 -5.347 -11.139 1.00 96.31 283 LEU A CA 1
ATOM 2088 C C . LEU A 1 283 ? 20.074 -6.533 -10.331 1.00 96.31 283 LEU A C 1
ATOM 2090 O O . LEU A 1 283 ? 21.225 -6.899 -10.557 1.00 96.31 283 LEU A O 1
ATOM 2094 N N . THR A 1 284 ? 19.298 -7.163 -9.435 1.00 96.00 284 THR A N 1
ATOM 2095 C CA . THR A 1 284 ? 19.642 -8.469 -8.832 1.00 96.00 284 THR A CA 1
ATOM 2096 C C . THR A 1 284 ? 18.957 -9.666 -9.502 1.00 96.00 284 THR A C 1
ATOM 2098 O O . THR A 1 284 ? 19.164 -10.794 -9.054 1.00 96.00 284 THR A O 1
ATOM 2101 N N . LYS A 1 285 ? 18.157 -9.463 -10.561 1.00 96.38 285 LYS A N 1
ATOM 2102 C CA . LYS A 1 285 ? 17.503 -10.547 -11.320 1.00 96.38 285 LYS A CA 1
ATOM 2103 C C . LYS A 1 285 ? 18.397 -10.983 -12.496 1.00 96.38 285 LYS A C 1
ATOM 2105 O O . LYS A 1 285 ? 18.930 -10.116 -13.190 1.00 96.38 285 LYS A O 1
ATOM 2110 N N . PRO A 1 286 ? 18.564 -12.288 -12.779 1.00 95.75 286 PRO A N 1
ATOM 2111 C CA . PRO A 1 286 ? 19.481 -12.769 -13.816 1.00 95.75 286 PRO A CA 1
ATOM 2112 C C . PRO A 1 286 ? 18.879 -12.735 -15.233 1.00 95.75 286 PRO A C 1
ATOM 2114 O O . PRO A 1 286 ? 19.595 -12.947 -16.209 1.00 95.75 286 PRO A O 1
ATOM 2117 N N . ASP A 1 287 ? 17.570 -12.499 -15.355 1.00 96.75 287 ASP A N 1
ATOM 2118 C CA . ASP A 1 287 ? 16.785 -12.610 -16.588 1.00 96.75 287 ASP A CA 1
ATOM 2119 C C . ASP A 1 287 ? 16.344 -11.251 -17.168 1.00 96.75 287 ASP A C 1
ATOM 2121 O O . ASP A 1 287 ? 15.446 -11.197 -18.012 1.00 96.75 287 ASP A O 1
ATOM 2125 N N . VAL A 1 288 ? 16.981 -10.149 -16.754 1.00 97.00 288 VAL A N 1
ATOM 2126 C CA . VAL A 1 288 ? 16.648 -8.773 -17.163 1.00 97.00 288 VAL A CA 1
ATOM 2127 C C . VAL A 1 288 ? 17.882 -7.952 -17.548 1.00 97.00 288 VAL A C 1
ATOM 2129 O O . VAL A 1 288 ? 18.971 -8.142 -17.018 1.00 97.00 288 VAL A O 1
ATOM 2132 N N . ILE A 1 289 ? 17.694 -6.997 -18.460 1.00 97.38 289 ILE A N 1
ATOM 2133 C CA . ILE A 1 289 ? 18.634 -5.908 -18.755 1.00 97.38 289 ILE A CA 1
ATOM 2134 C C . ILE A 1 289 ? 17.954 -4.548 -18.568 1.00 97.38 289 ILE A C 1
ATOM 2136 O O . ILE A 1 289 ? 16.750 -4.395 -18.810 1.00 97.38 289 ILE A O 1
ATOM 2140 N N . VAL A 1 290 ? 18.738 -3.547 -18.160 1.00 97.50 290 VAL A N 1
ATOM 2141 C CA . VAL A 1 290 ? 18.278 -2.166 -17.962 1.00 97.50 290 VAL A CA 1
ATOM 2142 C C . VAL A 1 290 ? 19.007 -1.225 -18.917 1.00 97.50 290 VAL A C 1
ATOM 2144 O O . VAL A 1 290 ? 20.238 -1.184 -18.944 1.00 97.50 290 VAL A O 1
ATOM 2147 N N . TRP A 1 291 ? 18.234 -0.443 -19.669 1.00 97.50 291 TRP A N 1
ATOM 2148 C CA . TRP A 1 291 ? 18.698 0.728 -20.414 1.00 97.50 291 TRP A CA 1
ATOM 2149 C C . TRP A 1 291 ? 18.351 2.002 -19.634 1.00 97.50 291 TRP A C 1
ATOM 2151 O O . TRP A 1 291 ? 17.245 2.114 -19.100 1.00 97.50 291 TRP A O 1
ATOM 2161 N N . GLY A 1 292 ? 19.277 2.960 -19.562 1.00 95.50 292 GLY A N 1
ATOM 2162 C CA . GLY A 1 292 ? 19.130 4.189 -18.773 1.00 95.50 292 GLY A CA 1
ATOM 2163 C C . GLY A 1 292 ? 19.274 5.462 -19.606 1.00 95.50 292 GLY A C 1
ATOM 2164 O O . GLY A 1 292 ? 20.211 5.594 -20.384 1.00 95.50 292 GLY A O 1
ATOM 2165 N N . VAL A 1 293 ? 18.387 6.437 -19.413 1.00 94.69 293 VAL A N 1
ATOM 2166 C CA . VAL A 1 293 ? 18.461 7.767 -20.039 1.00 94.69 293 VAL A CA 1
ATOM 2167 C C . VAL A 1 293 ? 18.272 8.846 -18.973 1.00 94.69 293 VAL A C 1
ATOM 2169 O O . VAL A 1 293 ? 17.204 8.930 -18.374 1.00 94.69 293 VAL A O 1
ATOM 2172 N N . ASP A 1 294 ? 19.280 9.691 -18.739 1.00 92.12 294 ASP A N 1
ATOM 2173 C CA . ASP A 1 294 ? 19.196 10.828 -17.806 1.00 92.12 294 ASP A CA 1
ATOM 2174 C C . ASP A 1 294 ? 19.912 12.069 -18.376 1.00 92.12 294 ASP A C 1
ATOM 2176 O O . ASP A 1 294 ? 21.098 12.291 -18.113 1.00 92.12 294 ASP A O 1
ATOM 2180 N N . PRO A 1 295 ? 19.201 12.926 -19.133 1.00 88.00 295 PRO A N 1
ATOM 2181 C CA . PRO A 1 295 ? 19.750 14.153 -19.703 1.00 88.00 295 PRO A CA 1
ATOM 2182 C C . PRO A 1 295 ? 19.781 15.321 -18.695 1.00 88.00 295 PRO A C 1
ATOM 2184 O O . PRO A 1 295 ? 19.884 16.477 -19.114 1.00 88.00 295 PRO A O 1
ATOM 2187 N N . SER A 1 296 ? 19.593 15.081 -17.389 1.00 85.38 296 SER A N 1
ATOM 2188 C CA . SER A 1 296 ? 19.431 16.119 -16.353 1.00 85.38 296 SER A CA 1
ATOM 2189 C C . SER A 1 296 ? 20.425 16.027 -15.201 1.00 85.38 296 SER A C 1
ATOM 2191 O O . SER A 1 296 ? 21.031 17.040 -14.861 1.00 85.38 296 SER A O 1
ATOM 2193 N N . LYS A 1 297 ? 20.559 14.855 -14.581 1.00 79.50 297 LYS A N 1
ATOM 2194 C CA . LYS A 1 297 ? 21.430 14.608 -13.424 1.00 79.50 297 LYS A CA 1
ATOM 2195 C C . LYS A 1 297 ? 22.576 13.654 -13.771 1.00 79.50 297 LYS A C 1
ATOM 2197 O O . LYS A 1 297 ? 23.619 13.703 -13.118 1.00 79.50 297 LYS A O 1
ATOM 2202 N N . GLY A 1 298 ? 22.389 12.807 -14.789 1.00 84.38 298 GLY A N 1
ATOM 2203 C CA . GLY A 1 298 ? 23.379 11.864 -15.313 1.00 84.38 298 GLY A CA 1
ATOM 2204 C C . GLY A 1 298 ? 24.021 11.029 -14.205 1.00 84.38 298 GLY A C 1
ATOM 2205 O O . GLY A 1 298 ? 23.364 10.226 -13.541 1.00 84.38 298 GLY A O 1
ATOM 2206 N N . MET A 1 299 ? 25.310 11.274 -13.957 1.00 87.06 299 MET A N 1
ATOM 2207 C CA . MET A 1 299 ? 26.087 10.612 -12.904 1.00 87.06 299 MET A CA 1
ATOM 2208 C C . MET A 1 299 ? 25.446 10.686 -11.508 1.00 87.06 299 MET A C 1
ATOM 2210 O O . MET A 1 299 ? 25.565 9.722 -10.758 1.00 87.06 299 MET A O 1
ATOM 2214 N N . GLN A 1 300 ? 24.733 11.761 -11.142 1.00 85.25 300 GLN A N 1
ATOM 2215 C CA . GLN A 1 300 ? 24.084 11.839 -9.822 1.00 85.25 300 GLN A CA 1
ATOM 2216 C C . GLN A 1 300 ? 22.989 10.766 -9.637 1.00 85.25 300 GLN A C 1
ATOM 2218 O O . GLN A 1 300 ? 22.758 10.350 -8.503 1.00 85.25 300 GLN A O 1
ATOM 2223 N N . THR A 1 301 ? 22.336 10.306 -10.711 1.00 85.25 301 THR A N 1
ATOM 2224 C CA . THR A 1 301 ? 21.359 9.204 -10.632 1.00 85.25 301 THR A CA 1
ATOM 2225 C C . THR A 1 301 ? 22.003 7.855 -10.935 1.00 85.25 301 THR A C 1
ATOM 2227 O O . THR A 1 301 ? 21.757 6.883 -10.225 1.00 85.25 301 THR A O 1
ATOM 2230 N N . PHE A 1 302 ? 22.828 7.781 -11.985 1.00 91.88 302 PHE A N 1
ATOM 2231 C CA . PHE A 1 302 ? 23.260 6.504 -12.556 1.00 91.88 302 PHE A CA 1
ATOM 2232 C C . PHE A 1 302 ? 24.634 5.996 -12.105 1.00 91.88 302 PHE A C 1
ATOM 2234 O O . PHE A 1 302 ? 24.908 4.823 -12.334 1.00 91.88 302 PHE A O 1
ATOM 2241 N N . ALA A 1 303 ? 25.494 6.790 -11.450 1.00 91.62 303 ALA A N 1
ATOM 2242 C CA . ALA A 1 303 ? 26.885 6.381 -11.174 1.00 91.62 303 ALA A CA 1
ATOM 2243 C C . ALA A 1 303 ? 27.026 5.047 -10.412 1.00 91.62 303 ALA A C 1
ATOM 2245 O O . ALA A 1 303 ? 27.956 4.292 -10.682 1.00 91.62 303 ALA A O 1
ATOM 2246 N N . ALA A 1 304 ? 26.100 4.736 -9.497 1.00 91.50 304 ALA A N 1
ATOM 2247 C CA . ALA A 1 304 ? 26.082 3.466 -8.764 1.00 91.50 304 ALA A CA 1
ATOM 2248 C C . ALA A 1 304 ? 25.601 2.266 -9.610 1.00 91.50 304 ALA A C 1
ATOM 2250 O O . ALA A 1 304 ? 25.886 1.121 -9.267 1.00 91.50 304 ALA A O 1
ATOM 2251 N N . PHE A 1 305 ? 24.883 2.525 -10.707 1.00 94.31 305 PHE A N 1
ATOM 2252 C CA . PHE A 1 305 ? 24.237 1.521 -11.556 1.00 94.31 305 PHE A CA 1
ATOM 2253 C C . PHE A 1 305 ? 24.982 1.236 -12.866 1.00 94.31 305 PHE A C 1
ATOM 2255 O O . PHE A 1 305 ? 24.764 0.178 -13.449 1.00 94.31 305 PHE A O 1
ATOM 2262 N N . LEU A 1 306 ? 25.879 2.127 -13.318 1.00 93.88 306 LEU A N 1
ATOM 2263 C CA . LEU A 1 306 ? 26.613 1.967 -14.587 1.00 93.88 306 LEU A CA 1
ATOM 2264 C C . LEU A 1 306 ? 27.275 0.590 -14.795 1.00 93.88 306 LEU A C 1
ATOM 2266 O O . LEU A 1 306 ? 27.210 0.109 -15.921 1.00 93.88 306 LEU A O 1
ATOM 2270 N N . PRO A 1 307 ? 27.873 -0.079 -13.783 1.00 94.94 307 PRO A N 1
ATOM 2271 C CA . PRO A 1 307 ? 28.479 -1.403 -13.979 1.00 94.94 307 PRO A CA 1
ATOM 2272 C C . PRO A 1 307 ? 27.480 -2.531 -14.290 1.00 94.94 307 PRO A C 1
ATOM 2274 O O . PRO A 1 307 ? 27.910 -3.639 -14.599 1.00 94.94 307 PRO A O 1
ATOM 2277 N N . TYR A 1 308 ? 26.176 -2.265 -14.170 1.00 95.31 308 TYR A N 1
ATOM 2278 C CA . TYR A 1 308 ? 25.090 -3.246 -14.255 1.00 95.31 308 TYR A CA 1
ATOM 2279 C C . TYR A 1 308 ? 24.034 -2.891 -15.325 1.00 95.31 308 TYR A C 1
ATOM 2281 O O . TYR A 1 308 ? 23.075 -3.633 -15.515 1.00 95.31 308 TYR A O 1
ATOM 2289 N N . MET A 1 309 ? 24.185 -1.758 -16.020 1.00 96.19 309 MET A N 1
ATOM 2290 C CA . MET A 1 309 ? 23.292 -1.313 -17.098 1.00 96.19 309 MET A CA 1
ATOM 2291 C C . MET A 1 309 ? 23.891 -1.633 -18.475 1.00 96.19 309 MET A C 1
ATOM 2293 O O . MET A 1 309 ? 25.095 -1.506 -18.675 1.00 96.19 309 MET A O 1
ATOM 2297 N N . ASP A 1 310 ? 23.043 -2.015 -19.432 1.00 96.50 310 ASP A N 1
ATOM 2298 C CA . ASP A 1 310 ? 23.456 -2.514 -20.758 1.00 96.50 310 ASP A CA 1
ATOM 2299 C C . ASP A 1 310 ? 23.743 -1.374 -21.760 1.00 96.50 310 ASP A C 1
ATOM 2301 O O . ASP A 1 310 ? 24.739 -1.399 -22.480 1.00 96.50 310 ASP A O 1
ATOM 2305 N N . TRP A 1 311 ? 22.932 -0.308 -21.742 1.00 96.31 311 TRP A N 1
ATOM 2306 C CA . TRP A 1 311 ? 23.195 0.945 -22.465 1.00 96.31 311 TRP A CA 1
ATOM 2307 C C . TRP A 1 311 ? 22.705 2.129 -21.626 1.00 96.31 311 TRP A C 1
ATOM 2309 O O . TRP A 1 311 ? 21.567 2.137 -21.151 1.00 96.31 311 TRP A O 1
ATOM 2319 N N . VAL A 1 312 ? 23.563 3.133 -21.427 1.00 96.25 312 VAL A N 1
ATOM 2320 C CA . VAL A 1 312 ? 23.243 4.352 -20.671 1.00 96.25 312 VAL A CA 1
ATOM 2321 C C . VAL A 1 312 ? 23.562 5.603 -21.484 1.00 96.25 312 VAL A C 1
ATOM 2323 O O . VAL A 1 312 ? 24.671 5.748 -21.988 1.00 96.25 312 VAL A O 1
ATOM 2326 N N . GLU A 1 313 ? 22.611 6.534 -21.546 1.00 95.38 313 GLU A N 1
ATOM 2327 C CA . GLU A 1 313 ? 22.744 7.838 -22.199 1.00 95.38 313 GLU A CA 1
ATOM 2328 C C . GLU A 1 313 ? 22.527 8.989 -21.212 1.00 95.38 313 GLU A C 1
ATOM 2330 O O . GLU A 1 313 ? 21.542 9.035 -20.474 1.00 95.38 313 GLU A O 1
ATOM 2335 N N . MET A 1 314 ? 23.442 9.961 -21.220 1.00 93.00 314 MET A N 1
ATOM 2336 C CA . MET A 1 314 ? 23.408 11.135 -20.325 1.00 93.00 314 MET A CA 1
ATOM 2337 C C . MET A 1 314 ? 23.192 12.457 -21.073 1.00 93.00 314 MET A C 1
ATOM 2339 O O . MET A 1 314 ? 23.369 13.540 -20.518 1.00 93.00 314 MET A O 1
ATOM 2343 N N . THR A 1 315 ? 22.835 12.387 -22.357 1.00 91.44 315 THR A N 1
ATOM 2344 C CA . THR A 1 315 ? 22.593 13.556 -23.214 1.00 91.44 315 THR A CA 1
ATOM 2345 C C . THR A 1 315 ? 21.203 13.474 -23.835 1.00 91.44 315 THR A C 1
ATOM 2347 O O . THR A 1 315 ? 20.670 12.387 -24.048 1.00 91.44 315 THR A O 1
ATOM 2350 N N . GLU A 1 316 ? 20.600 14.620 -24.159 1.00 90.25 316 GLU A N 1
ATOM 2351 C CA . GLU A 1 316 ? 19.291 14.633 -24.825 1.00 90.25 316 GLU A CA 1
ATOM 2352 C C . GLU A 1 316 ? 19.374 14.055 -26.251 1.00 90.25 316 GLU A C 1
ATOM 2354 O O . GLU A 1 316 ? 18.486 13.324 -26.677 1.00 90.25 316 GLU A O 1
ATOM 2359 N N . ALA A 1 317 ? 20.475 14.303 -26.971 1.00 91.00 317 ALA A N 1
ATOM 2360 C CA . ALA A 1 317 ? 20.712 13.725 -28.295 1.00 91.00 317 ALA A CA 1
ATOM 2361 C C . ALA A 1 317 ? 20.844 12.190 -28.242 1.00 91.00 317 ALA A C 1
ATOM 2363 O O . ALA A 1 317 ? 20.168 11.491 -28.993 1.00 91.00 317 ALA A O 1
ATOM 2364 N N . GLY A 1 318 ? 21.651 11.663 -27.316 1.00 92.69 318 GLY A N 1
ATOM 2365 C CA . GLY A 1 318 ? 21.787 10.222 -27.094 1.00 92.69 318 GLY A CA 1
ATOM 2366 C C . GLY A 1 318 ? 20.485 9.568 -26.629 1.00 92.69 318 GLY A C 1
ATOM 2367 O O . GLY A 1 318 ? 20.099 8.527 -27.150 1.00 92.69 318 GLY A O 1
ATOM 2368 N N . GLY A 1 319 ? 19.739 10.226 -25.735 1.00 91.88 319 GLY A N 1
ATOM 2369 C CA . GLY A 1 319 ? 18.415 9.772 -25.307 1.00 91.88 319 GLY A CA 1
ATOM 2370 C C . GLY A 1 319 ? 17.411 9.658 -26.459 1.00 91.88 319 GLY A C 1
ATOM 2371 O O . GLY A 1 319 ? 16.710 8.653 -26.549 1.00 91.88 319 GLY A O 1
ATOM 2372 N N . ASN A 1 320 ? 17.384 10.628 -27.383 1.00 90.06 320 ASN A N 1
ATOM 2373 C CA . ASN A 1 320 ? 16.573 10.529 -28.602 1.00 90.06 320 ASN A CA 1
ATOM 2374 C C . ASN A 1 320 ? 17.026 9.348 -29.484 1.00 90.06 320 ASN A C 1
ATOM 2376 O O . ASN A 1 320 ? 16.193 8.528 -29.864 1.00 90.06 320 ASN A O 1
ATOM 2380 N N . ASN A 1 321 ? 18.336 9.185 -29.717 1.00 92.31 321 ASN A N 1
ATOM 2381 C CA . ASN A 1 321 ? 18.877 8.051 -30.481 1.00 92.31 321 ASN A CA 1
ATOM 2382 C C . ASN A 1 321 ? 18.491 6.689 -29.866 1.00 92.31 321 ASN A C 1
ATOM 2384 O O . ASN A 1 321 ? 18.160 5.752 -30.596 1.00 92.31 321 ASN A O 1
ATOM 2388 N N . MET A 1 322 ? 18.499 6.569 -28.531 1.00 94.12 322 MET A N 1
ATOM 2389 C CA . MET A 1 322 ? 18.060 5.356 -27.832 1.00 94.12 322 MET A CA 1
ATOM 2390 C C . MET A 1 322 ? 16.548 5.128 -27.981 1.00 94.12 322 MET A C 1
ATOM 2392 O O . MET A 1 322 ? 16.130 3.994 -28.206 1.00 94.12 322 MET A O 1
ATOM 2396 N N . ILE A 1 323 ? 15.719 6.176 -27.903 1.00 90.44 323 ILE A N 1
ATOM 2397 C CA . ILE A 1 323 ? 14.260 6.085 -28.105 1.00 90.44 323 ILE A CA 1
ATOM 2398 C C . ILE A 1 323 ? 13.924 5.640 -29.542 1.00 90.44 323 ILE A C 1
ATOM 2400 O O . ILE A 1 323 ? 13.044 4.794 -29.733 1.00 90.44 323 ILE A O 1
ATOM 2404 N N . ASP A 1 324 ? 14.653 6.137 -30.542 1.00 88.75 324 ASP A N 1
ATOM 2405 C CA . ASP A 1 324 ? 14.490 5.721 -31.938 1.00 88.75 324 ASP A CA 1
ATOM 2406 C C . ASP A 1 324 ? 14.928 4.261 -32.146 1.00 88.75 324 ASP A C 1
ATOM 2408 O O . ASP A 1 324 ? 14.188 3.467 -32.738 1.00 88.75 324 ASP A O 1
ATOM 2412 N N . ALA A 1 325 ? 16.081 3.862 -31.596 1.00 92.56 325 ALA A N 1
ATOM 2413 C CA . ALA A 1 325 ? 16.559 2.477 -31.627 1.00 92.56 325 ALA A CA 1
ATOM 2414 C C . ALA A 1 325 ? 15.595 1.507 -30.915 1.00 92.56 325 ALA A C 1
ATOM 2416 O O . ALA A 1 325 ? 15.312 0.417 -31.420 1.00 92.56 325 ALA A O 1
ATOM 2417 N N . LEU A 1 326 ? 15.023 1.919 -29.779 1.00 91.75 326 LEU A N 1
ATOM 2418 C CA . LEU A 1 326 ? 14.067 1.145 -28.986 1.00 91.75 326 LEU A CA 1
ATOM 2419 C C . LEU A 1 326 ? 12.829 0.730 -29.800 1.00 91.75 326 LEU A C 1
ATOM 2421 O O . LEU A 1 326 ? 12.339 -0.389 -29.638 1.00 91.75 326 LEU A O 1
ATOM 2425 N N . SER A 1 327 ? 12.351 1.577 -30.719 1.00 87.31 327 SER A N 1
ATOM 2426 C CA . SER A 1 327 ? 11.228 1.237 -31.610 1.00 87.31 327 SER A CA 1
ATOM 2427 C C . SER A 1 327 ? 11.535 0.032 -32.521 1.00 87.31 327 SER A C 1
ATOM 2429 O O . SER A 1 327 ? 10.698 -0.861 -32.711 1.00 87.31 327 SER A O 1
ATOM 2431 N N . GLN A 1 328 ? 12.772 -0.044 -33.020 1.00 91.44 328 GLN A N 1
ATOM 2432 C CA . GLN A 1 328 ? 13.260 -1.124 -33.878 1.00 91.44 328 GLN A CA 1
ATOM 2433 C C . GLN A 1 328 ? 13.516 -2.392 -33.055 1.00 91.44 328 GLN A C 1
ATOM 2435 O O . GLN A 1 328 ? 13.097 -3.479 -33.450 1.00 91.44 328 GLN A O 1
ATOM 2440 N N . VAL A 1 329 ? 14.121 -2.248 -31.871 1.00 93.38 329 VAL A N 1
ATOM 2441 C CA . VAL A 1 329 ? 14.403 -3.347 -30.933 1.00 93.38 329 VAL A CA 1
ATOM 2442 C C . VAL A 1 329 ? 13.120 -4.020 -30.443 1.00 93.38 329 VAL A C 1
ATOM 2444 O O . VAL A 1 329 ? 13.051 -5.248 -30.418 1.00 93.38 329 VAL A O 1
ATOM 2447 N N . ILE A 1 330 ? 12.074 -3.252 -30.122 1.00 90.56 330 ILE A N 1
ATOM 2448 C CA . ILE A 1 330 ? 10.755 -3.800 -29.763 1.00 90.56 330 ILE A CA 1
ATOM 2449 C C . ILE A 1 330 ? 10.169 -4.610 -30.923 1.00 90.56 330 ILE A C 1
ATOM 2451 O O . ILE A 1 330 ? 9.678 -5.716 -30.703 1.00 90.56 330 ILE A O 1
ATOM 2455 N N . THR A 1 331 ? 10.260 -4.097 -32.152 1.00 92.00 331 THR A N 1
ATOM 2456 C CA . THR A 1 331 ? 9.752 -4.783 -33.350 1.00 92.00 331 THR A CA 1
ATOM 2457 C C . THR A 1 331 ? 10.521 -6.080 -33.624 1.00 92.00 331 THR A C 1
ATOM 2459 O O . THR A 1 331 ? 9.913 -7.130 -33.824 1.00 92.00 331 THR A O 1
ATOM 2462 N N . ALA A 1 332 ? 11.855 -6.043 -33.558 1.00 95.06 332 ALA A N 1
ATOM 2463 C CA . ALA A 1 332 ? 12.706 -7.218 -33.733 1.00 95.06 332 ALA A CA 1
ATOM 2464 C C . ALA A 1 332 ? 12.426 -8.292 -32.669 1.00 95.06 332 ALA A C 1
ATOM 2466 O O . ALA A 1 332 ? 12.197 -9.450 -33.009 1.00 95.06 332 ALA A O 1
ATOM 2467 N N . ARG A 1 333 ? 12.366 -7.908 -31.386 1.00 95.94 333 ARG A N 1
ATOM 2468 C CA . ARG A 1 333 ? 12.091 -8.835 -30.277 1.00 95.94 333 ARG A CA 1
ATOM 2469 C C . ARG A 1 333 ? 10.683 -9.431 -30.348 1.00 95.94 333 ARG A C 1
ATOM 2471 O O . ARG A 1 333 ? 10.536 -10.625 -30.112 1.00 95.94 333 ARG A O 1
ATOM 2478 N N . ALA A 1 334 ? 9.668 -8.643 -30.714 1.00 93.88 334 ALA A N 1
ATOM 2479 C CA . ALA A 1 334 ? 8.305 -9.141 -30.910 1.00 93.88 334 ALA A CA 1
ATOM 2480 C C . ALA A 1 334 ? 8.224 -10.166 -32.056 1.00 93.88 334 ALA A C 1
ATOM 2482 O O . ALA A 1 334 ? 7.595 -11.211 -31.896 1.00 93.88 334 ALA A O 1
ATOM 2483 N N . ASN A 1 335 ? 8.917 -9.912 -33.173 1.00 96.06 335 ASN A N 1
ATOM 2484 C CA . ASN A 1 335 ? 9.008 -10.862 -34.282 1.00 96.06 335 ASN A CA 1
ATOM 2485 C C . ASN A 1 335 ? 9.698 -12.167 -33.853 1.00 96.06 335 ASN A C 1
ATOM 2487 O O . ASN A 1 335 ? 9.172 -13.243 -34.129 1.00 96.06 335 ASN A O 1
ATOM 2491 N N . THR A 1 336 ? 10.823 -12.091 -33.133 1.00 96.44 336 THR A N 1
ATOM 2492 C CA . THR A 1 336 ? 11.531 -13.279 -32.626 1.00 96.44 336 THR A CA 1
ATOM 2493 C C . THR A 1 336 ? 10.674 -14.087 -31.648 1.00 96.44 336 THR A C 1
ATOM 2495 O O . THR A 1 336 ? 10.637 -15.309 -31.758 1.00 96.44 336 THR A O 1
ATOM 2498 N N . LEU A 1 337 ? 9.948 -13.437 -30.727 1.00 95.62 337 LEU A N 1
ATOM 2499 C CA . LEU A 1 337 ? 9.016 -14.118 -29.817 1.00 95.62 337 LEU A CA 1
ATOM 2500 C C . LEU A 1 337 ? 7.910 -14.846 -30.599 1.00 95.62 337 LEU A C 1
ATOM 2502 O O . LEU A 1 337 ? 7.726 -16.050 -30.420 1.00 95.62 337 LEU A O 1
ATOM 2506 N N . GLY A 1 338 ? 7.242 -14.152 -31.528 1.00 95.88 338 GLY A N 1
ATOM 2507 C CA . GLY A 1 338 ? 6.168 -14.727 -32.343 1.00 95.88 338 GLY A CA 1
ATOM 2508 C C . GLY A 1 338 ? 6.623 -15.893 -33.230 1.00 95.88 338 GLY A C 1
ATOM 2509 O O . GLY A 1 338 ? 5.912 -16.889 -33.336 1.00 95.88 338 GLY A O 1
ATOM 2510 N N . GLN A 1 339 ? 7.830 -15.819 -33.802 1.00 97.38 339 GLN A N 1
ATOM 2511 C CA . GLN A 1 339 ? 8.440 -16.907 -34.584 1.00 97.38 339 GLN A CA 1
ATOM 2512 C C . GLN A 1 339 ? 8.677 -18.187 -33.767 1.00 97.38 339 GLN A C 1
ATOM 2514 O O . GLN A 1 339 ? 8.669 -19.274 -34.337 1.00 97.38 339 GLN A O 1
ATOM 2519 N N . HIS A 1 340 ? 8.846 -18.067 -32.447 1.00 96.56 340 HIS A N 1
ATOM 2520 C CA . HIS A 1 340 ? 9.042 -19.189 -31.524 1.00 96.56 340 HIS A CA 1
ATOM 2521 C C . HIS A 1 340 ? 7.780 -19.489 -30.687 1.00 96.56 340 HIS A C 1
ATOM 2523 O O . HIS A 1 340 ? 7.857 -20.156 -29.661 1.00 96.56 340 HIS A O 1
ATOM 2529 N N . GLY A 1 341 ? 6.605 -19.000 -31.109 1.00 95.44 341 GLY A N 1
ATOM 2530 C CA . GLY A 1 341 ? 5.312 -19.286 -30.473 1.00 95.44 341 GLY A CA 1
ATOM 2531 C C . GLY A 1 341 ? 4.994 -18.480 -29.205 1.00 95.44 341 GLY A C 1
ATOM 2532 O O . GLY A 1 341 ? 3.909 -18.629 -28.641 1.00 95.44 341 GLY A O 1
ATOM 2533 N N . PHE A 1 342 ? 5.883 -17.590 -28.760 1.00 93.38 342 PHE A N 1
ATOM 2534 C CA . PHE A 1 342 ? 5.670 -16.763 -27.573 1.00 93.38 342 PHE A CA 1
ATOM 2535 C C . PHE A 1 342 ? 4.802 -15.536 -27.897 1.00 93.38 342 PHE A C 1
ATOM 2537 O O . PHE A 1 342 ? 5.236 -14.617 -28.589 1.00 93.38 342 PHE A O 1
ATOM 2544 N N . LYS A 1 343 ? 3.578 -15.472 -27.346 1.00 90.56 343 LYS A N 1
ATOM 2545 C CA . LYS A 1 343 ? 2.718 -14.271 -27.450 1.00 90.56 343 LYS A CA 1
ATOM 2546 C C . LYS A 1 343 ? 3.252 -13.087 -26.627 1.00 90.56 343 LYS A C 1
ATOM 2548 O O . LYS A 1 343 ? 3.116 -11.938 -27.035 1.00 90.56 343 LYS A O 1
ATOM 2553 N N . ASN A 1 344 ? 3.818 -13.371 -25.458 1.00 91.12 344 ASN A N 1
ATOM 2554 C CA . ASN A 1 344 ? 4.422 -12.407 -24.540 1.00 91.12 344 ASN A CA 1
ATOM 2555 C C . ASN A 1 344 ? 5.801 -12.940 -24.119 1.00 91.12 344 ASN A C 1
ATOM 2557 O O . ASN A 1 344 ? 6.046 -14.142 -24.220 1.00 91.12 344 ASN A O 1
ATOM 2561 N N . TRP A 1 345 ? 6.680 -12.077 -23.604 1.00 93.69 345 TRP A N 1
ATOM 2562 C CA . TRP A 1 345 ? 7.891 -12.548 -22.924 1.00 93.69 345 TRP A CA 1
ATOM 2563 C C . TRP A 1 345 ? 7.526 -13.288 -21.627 1.00 93.69 345 TRP A C 1
ATOM 2565 O O . TRP A 1 345 ? 6.631 -12.852 -20.900 1.00 93.69 345 TRP A O 1
ATOM 2575 N N . THR A 1 346 ? 8.241 -14.376 -21.348 1.00 92.56 346 THR A N 1
ATOM 2576 C CA . THR A 1 346 ? 8.171 -15.209 -20.136 1.00 92.56 346 THR A CA 1
ATOM 2577 C C . THR A 1 346 ? 9.578 -15.749 -19.822 1.00 92.56 346 THR A C 1
ATOM 2579 O O . THR A 1 346 ? 10.422 -15.731 -20.723 1.00 92.56 346 THR A O 1
ATOM 2582 N N . PRO A 1 347 ? 9.853 -16.295 -18.620 1.00 93.50 347 PRO A N 1
ATOM 2583 C CA . PRO A 1 347 ? 11.155 -16.899 -18.307 1.00 93.50 347 PRO A CA 1
ATOM 2584 C C . PRO A 1 347 ? 11.596 -17.974 -19.316 1.00 93.50 347 PRO A C 1
ATOM 2586 O O . PRO A 1 347 ? 12.745 -17.980 -19.746 1.00 93.50 347 PRO A O 1
ATOM 2589 N N . ALA A 1 348 ? 10.666 -18.785 -19.830 1.00 93.56 348 ALA A N 1
ATOM 2590 C CA . ALA A 1 348 ? 10.950 -19.763 -20.886 1.00 93.56 348 ALA A CA 1
ATOM 2591 C C . ALA A 1 348 ? 11.465 -19.134 -22.204 1.00 93.56 348 ALA A C 1
ATOM 2593 O O . ALA A 1 348 ? 12.184 -19.787 -22.957 1.00 93.56 348 ALA A O 1
ATOM 2594 N N . ALA A 1 349 ? 11.146 -17.865 -22.492 1.00 94.06 349 ALA A N 1
ATOM 2595 C CA . ALA A 1 349 ? 11.713 -17.136 -23.631 1.00 94.06 349 ALA A CA 1
ATOM 2596 C C . ALA A 1 349 ? 13.153 -16.652 -23.365 1.00 94.06 349 ALA A C 1
ATOM 2598 O O . ALA A 1 349 ? 13.942 -16.533 -24.303 1.00 94.06 349 ALA A O 1
ATOM 2599 N N . PHE A 1 350 ? 13.519 -16.406 -22.103 1.00 95.88 350 PHE A N 1
ATOM 2600 C CA . PHE A 1 350 ? 14.913 -16.189 -21.710 1.00 95.88 350 PHE A CA 1
ATOM 2601 C C . PHE A 1 350 ? 15.712 -17.496 -21.805 1.00 95.88 350 PHE A C 1
ATOM 2603 O O . PHE A 1 350 ? 16.736 -17.522 -22.483 1.00 95.88 350 PHE A O 1
ATOM 2610 N N . GLU A 1 351 ? 15.194 -18.592 -21.242 1.00 96.00 351 GLU A N 1
ATOM 2611 C CA . GLU A 1 351 ? 15.820 -19.923 -21.280 1.00 96.00 351 GLU A CA 1
ATOM 2612 C C . GLU A 1 351 ? 16.055 -20.441 -22.710 1.00 96.00 351 GLU A C 1
ATOM 2614 O O . GLU A 1 351 ? 17.140 -20.931 -23.019 1.00 96.00 351 GLU A O 1
ATOM 2619 N N . GLN A 1 352 ? 15.054 -20.339 -23.594 1.00 96.56 352 GLN A N 1
ATOM 2620 C CA . GLN A 1 352 ? 15.127 -20.914 -24.945 1.00 96.56 352 GLN A CA 1
ATOM 2621 C C . GLN A 1 352 ? 15.810 -20.003 -25.970 1.00 96.56 352 GLN A C 1
ATOM 2623 O O . GLN A 1 352 ? 16.460 -20.502 -26.888 1.00 96.56 352 GLN A O 1
ATOM 2628 N N . LEU A 1 353 ? 15.640 -18.679 -25.859 1.00 96.75 353 LEU A N 1
ATOM 2629 C CA . LEU A 1 353 ? 16.078 -17.719 -26.886 1.00 96.75 353 LEU A CA 1
ATOM 2630 C C . LEU A 1 353 ? 17.259 -16.848 -26.435 1.00 96.75 353 LEU A C 1
ATOM 2632 O O . LEU A 1 353 ? 17.712 -16.000 -27.203 1.00 96.75 353 LEU A O 1
ATOM 2636 N N . GLY A 1 354 ? 17.721 -16.993 -25.187 1.00 96.00 354 GLY A N 1
ATOM 2637 C CA . GLY A 1 354 ? 18.709 -16.097 -24.579 1.00 96.00 354 GLY A CA 1
ATOM 2638 C C . GLY A 1 354 ? 18.219 -14.648 -24.472 1.00 96.00 354 GLY A C 1
ATOM 2639 O O . GLY A 1 354 ? 19.032 -13.728 -24.471 1.00 96.00 354 GLY A O 1
ATOM 2640 N N . MET A 1 355 ? 16.898 -14.421 -24.460 1.00 96.69 355 MET A N 1
ATOM 2641 C CA . MET A 1 355 ? 16.299 -13.088 -24.529 1.00 96.69 355 MET A CA 1
ATOM 2642 C C . MET A 1 355 ? 15.924 -12.583 -23.124 1.00 96.69 355 MET A C 1
ATOM 2644 O O . MET A 1 355 ? 14.834 -12.915 -22.656 1.00 96.69 355 MET A O 1
ATOM 2648 N N . PRO A 1 356 ? 16.746 -11.757 -22.446 1.00 96.75 356 PRO A N 1
ATOM 2649 C CA . PRO A 1 356 ? 16.374 -11.175 -21.156 1.00 96.75 356 PRO A CA 1
ATOM 2650 C C . PRO A 1 356 ? 15.203 -10.204 -21.322 1.00 96.75 356 PRO A C 1
ATOM 2652 O O . PRO A 1 356 ? 15.057 -9.573 -22.378 1.00 96.75 356 PRO A O 1
ATOM 2655 N N . TYR A 1 357 ? 14.374 -10.043 -20.292 1.00 96.56 357 TYR A N 1
ATOM 2656 C CA . TYR A 1 357 ? 13.416 -8.942 -20.206 1.00 96.56 357 TYR A CA 1
ATOM 2657 C C . TYR A 1 357 ? 14.155 -7.598 -20.299 1.00 96.56 357 TYR A C 1
ATOM 2659 O O . TYR A 1 357 ? 15.334 -7.506 -19.970 1.00 96.56 357 TYR A O 1
ATOM 2667 N N . MET A 1 358 ? 13.495 -6.547 -20.782 1.00 96.38 358 MET A N 1
ATOM 2668 C CA . MET A 1 358 ? 14.154 -5.266 -21.047 1.00 96.38 358 MET A CA 1
ATOM 2669 C C . MET A 1 358 ? 13.371 -4.127 -20.405 1.00 96.38 358 MET A C 1
ATOM 2671 O O . MET A 1 358 ? 12.225 -3.868 -20.777 1.00 96.38 358 MET A O 1
ATOM 2675 N N . ILE A 1 359 ? 14.005 -3.448 -19.452 1.00 96.56 359 ILE A N 1
ATOM 2676 C CA . ILE A 1 359 ? 13.478 -2.255 -18.790 1.00 96.56 359 ILE A CA 1
ATOM 2677 C C . ILE A 1 359 ? 14.221 -1.033 -19.327 1.00 96.56 359 ILE A C 1
ATOM 2679 O O . ILE A 1 359 ? 15.438 -1.053 -19.481 1.00 96.56 359 ILE A O 1
ATOM 2683 N N . VAL A 1 360 ? 13.480 0.039 -19.610 1.00 96.00 360 VAL A N 1
ATOM 2684 C CA . VAL A 1 360 ? 14.038 1.318 -20.065 1.00 96.00 360 VAL A CA 1
ATOM 2685 C C . VAL A 1 360 ? 13.650 2.394 -19.055 1.00 96.00 360 VAL A C 1
ATOM 2687 O O . VAL A 1 360 ? 12.474 2.736 -18.925 1.00 96.00 360 VAL A O 1
ATOM 2690 N N . TRP A 1 361 ? 14.633 2.907 -18.321 1.00 95.31 361 TRP A N 1
ATOM 2691 C CA . TRP A 1 361 ? 14.467 3.951 -17.314 1.00 95.31 361 TRP A CA 1
ATOM 2692 C C . TRP A 1 361 ? 14.841 5.308 -17.911 1.00 95.31 361 TRP A C 1
ATOM 2694 O O . TRP A 1 361 ? 15.999 5.558 -18.228 1.00 95.31 361 TRP A O 1
ATOM 2704 N N . ILE A 1 362 ? 13.852 6.194 -18.054 1.00 93.31 362 ILE A N 1
ATOM 2705 C CA . ILE A 1 362 ? 14.042 7.564 -18.548 1.00 93.31 362 ILE A CA 1
ATOM 2706 C C . ILE A 1 362 ? 13.811 8.546 -17.391 1.00 93.31 362 ILE A C 1
ATOM 2708 O O . ILE A 1 362 ? 12.667 8.861 -17.055 1.00 93.31 362 ILE A O 1
ATOM 2712 N N . GLU A 1 363 ? 14.891 9.034 -16.777 1.00 91.50 363 GLU A N 1
ATOM 2713 C CA . GLU A 1 363 ? 14.837 10.139 -15.815 1.00 91.50 363 GLU A CA 1
ATOM 2714 C C . GLU A 1 363 ? 14.455 11.452 -16.507 1.00 91.50 363 GLU A C 1
ATOM 2716 O O . GLU A 1 363 ? 14.828 11.727 -17.647 1.00 91.50 363 GLU A O 1
ATOM 2721 N N . GLU A 1 364 ? 13.708 12.289 -15.780 1.00 87.31 364 GLU A N 1
ATOM 2722 C CA . GLU A 1 364 ? 13.257 13.619 -16.212 1.00 87.31 364 GLU A CA 1
ATOM 2723 C C . GLU A 1 364 ? 12.714 13.648 -17.657 1.00 87.31 364 GLU A C 1
ATOM 2725 O O . GLU A 1 364 ? 12.955 14.583 -18.429 1.00 87.31 364 GLU A O 1
ATOM 2730 N N . ALA A 1 365 ? 11.926 12.619 -18.005 1.00 86.38 365 ALA A N 1
ATOM 2731 C CA . A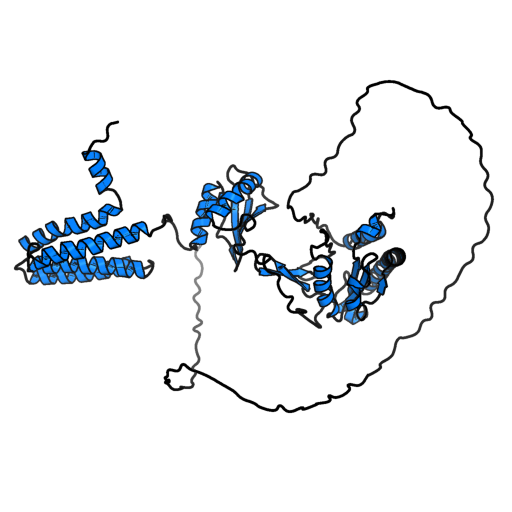LA A 1 365 ? 11.354 12.396 -19.335 1.00 86.38 365 ALA A CA 1
ATOM 2732 C C . ALA A 1 365 ? 10.630 13.625 -19.926 1.00 86.38 365 ALA A C 1
ATOM 2734 O O . ALA A 1 365 ? 10.522 13.752 -21.143 1.00 86.38 365 ALA A O 1
ATOM 2735 N N . ALA A 1 366 ? 10.190 14.560 -19.073 1.00 83.69 366 ALA A N 1
ATOM 2736 C CA . ALA A 1 366 ? 9.658 15.874 -19.425 1.00 83.69 366 ALA A CA 1
ATOM 2737 C C . ALA A 1 366 ? 10.521 16.668 -20.430 1.00 83.69 366 ALA A C 1
ATOM 2739 O O . ALA A 1 366 ? 9.960 17.440 -21.208 1.00 83.69 366 ALA A O 1
ATOM 2740 N N . LYS A 1 367 ? 11.854 16.491 -20.448 1.00 82.25 367 LYS A N 1
ATOM 2741 C CA . LYS A 1 367 ? 12.740 17.145 -21.432 1.00 82.25 367 LYS A CA 1
ATOM 2742 C C . LYS A 1 367 ? 12.394 16.770 -22.873 1.00 82.25 367 LYS A C 1
ATOM 2744 O O . LYS A 1 367 ? 12.170 17.660 -23.688 1.00 82.25 367 LYS A O 1
ATOM 2749 N N . PHE A 1 368 ? 12.212 15.479 -23.142 1.00 79.44 368 PHE A N 1
ATOM 2750 C CA . PHE A 1 368 ? 11.903 14.946 -24.474 1.00 79.44 368 PHE A CA 1
ATOM 2751 C C . PHE A 1 368 ? 10.527 15.374 -25.024 1.00 79.44 368 PHE A C 1
ATOM 2753 O O . PHE A 1 368 ? 10.250 15.146 -26.193 1.00 79.44 368 PHE A O 1
ATOM 2760 N N . PHE A 1 369 ? 9.671 16.023 -24.221 1.00 69.62 369 PHE A N 1
ATOM 2761 C CA . PHE A 1 369 ? 8.409 16.623 -24.685 1.00 69.62 369 PHE A CA 1
ATOM 2762 C C . PHE A 1 369 ? 8.514 18.126 -25.007 1.00 69.62 369 PHE A C 1
ATOM 2764 O O . PHE A 1 369 ? 7.577 18.689 -25.571 1.00 69.62 369 PHE A O 1
ATOM 2771 N N . ARG A 1 370 ? 9.590 18.820 -24.604 1.00 58.28 370 ARG A N 1
ATOM 2772 C CA . ARG A 1 370 ? 9.666 20.295 -24.693 1.00 58.28 370 ARG A CA 1
ATOM 2773 C C . ARG A 1 370 ? 10.117 20.819 -26.054 1.00 58.28 370 ARG A C 1
ATOM 2775 O O . ARG A 1 370 ? 9.752 21.937 -26.404 1.00 58.28 370 ARG A O 1
ATOM 2782 N N . ASN A 1 371 ? 10.868 20.023 -26.813 1.00 50.75 371 ASN A N 1
ATOM 2783 C CA . ASN A 1 371 ? 11.593 20.481 -28.003 1.00 50.75 371 ASN A CA 1
ATOM 2784 C C . ASN A 1 371 ? 10.912 20.124 -29.342 1.00 50.75 371 ASN A C 1
ATOM 2786 O O . ASN A 1 371 ? 11.550 20.123 -30.389 1.00 50.75 371 ASN A O 1
ATOM 2790 N N . GLY A 1 372 ? 9.597 19.875 -29.328 1.00 40.44 372 GLY A N 1
ATOM 2791 C CA . GLY A 1 372 ? 8.765 19.782 -30.539 1.00 40.44 372 GLY A CA 1
ATOM 2792 C C . GLY A 1 372 ? 8.693 18.405 -31.206 1.00 40.44 372 GLY A C 1
ATOM 2793 O O . GLY A 1 372 ? 7.845 18.204 -32.073 1.00 40.44 372 GLY A O 1
ATOM 2794 N N . THR A 1 373 ? 9.500 17.436 -30.775 1.00 46.62 373 THR A N 1
ATOM 2795 C CA . THR A 1 373 ? 9.282 16.014 -31.060 1.00 46.62 373 THR A CA 1
ATOM 2796 C C . THR A 1 373 ? 8.082 15.505 -30.260 1.00 46.62 373 THR A C 1
ATOM 2798 O O . THR A 1 373 ? 8.204 15.064 -29.117 1.00 46.62 373 THR A O 1
ATOM 2801 N N . GLU A 1 374 ? 6.885 15.554 -30.853 1.00 46.09 374 GLU A N 1
ATOM 2802 C CA . GLU A 1 374 ? 5.756 14.791 -30.317 1.00 46.09 374 GLU A CA 1
ATOM 2803 C C . GLU A 1 374 ? 6.146 13.306 -30.262 1.00 46.09 374 GLU A C 1
ATOM 2805 O O . GLU A 1 374 ? 6.647 12.745 -31.237 1.00 46.09 374 GLU A O 1
ATOM 2810 N N . MET A 1 375 ? 5.942 12.661 -29.108 1.00 49.22 375 MET A N 1
ATOM 2811 C CA . MET A 1 375 ? 6.341 11.268 -28.882 1.00 49.22 375 MET A CA 1
ATOM 2812 C C . MET A 1 375 ? 5.444 10.272 -29.635 1.00 49.22 375 MET A C 1
ATOM 2814 O O . MET A 1 375 ? 4.762 9.445 -29.026 1.00 49.22 375 MET A O 1
ATOM 2818 N N . GLU A 1 376 ? 5.466 10.285 -30.966 1.00 49.16 376 GLU A N 1
ATOM 2819 C CA . GLU A 1 376 ? 4.900 9.198 -31.764 1.00 49.16 376 GLU A CA 1
ATOM 2820 C C . GLU A 1 376 ? 5.650 7.887 -31.500 1.00 49.16 376 GLU A C 1
ATOM 2822 O O . GLU A 1 376 ? 5.008 6.847 -31.383 1.00 49.16 376 GLU A O 1
ATOM 2827 N N . GLY A 1 377 ? 6.968 7.930 -31.260 1.00 46.41 377 GLY A N 1
ATOM 2828 C CA . GLY A 1 377 ? 7.770 6.790 -30.794 1.00 46.41 377 GLY A CA 1
ATOM 2829 C C . GLY A 1 377 ? 7.263 6.215 -29.464 1.00 46.41 377 GLY A C 1
ATOM 2830 O O . GLY A 1 377 ? 6.643 5.158 -29.433 1.00 46.41 377 GLY A O 1
ATOM 2831 N N . LEU A 1 378 ? 7.435 6.925 -28.346 1.00 50.91 378 LEU A N 1
ATOM 2832 C CA . LEU A 1 378 ? 6.999 6.446 -27.020 1.00 50.91 378 LEU A CA 1
ATOM 2833 C C . LEU A 1 378 ? 5.472 6.226 -26.914 1.00 50.91 378 LEU A C 1
ATOM 2835 O O . LEU A 1 378 ? 5.005 5.295 -26.252 1.00 50.91 378 LEU A O 1
ATOM 2839 N N . GLY A 1 379 ? 4.678 7.019 -27.635 1.00 49.69 379 GLY A N 1
ATOM 2840 C CA . GLY A 1 379 ? 3.234 6.845 -27.768 1.00 49.69 379 GLY A CA 1
ATOM 2841 C C . GLY A 1 379 ? 2.819 5.655 -28.641 1.00 49.69 379 GLY A C 1
ATOM 2842 O O . GLY A 1 379 ? 1.723 5.131 -28.436 1.00 49.69 379 GLY A O 1
ATOM 2843 N N . SER A 1 380 ? 3.644 5.206 -29.594 1.00 44.62 380 SER A N 1
ATOM 2844 C CA . SER A 1 380 ? 3.426 3.972 -30.367 1.00 44.62 380 SER A CA 1
ATOM 2845 C C . SER A 1 380 ? 3.971 2.747 -29.639 1.00 44.62 380 SER A C 1
ATOM 2847 O O . SER A 1 380 ? 3.285 1.733 -29.618 1.00 44.62 380 SER A O 1
ATOM 2849 N N . ILE A 1 381 ? 5.082 2.847 -28.903 1.00 51.25 381 ILE A N 1
ATOM 2850 C CA . ILE A 1 381 ? 5.551 1.820 -27.954 1.00 51.25 381 ILE A CA 1
ATOM 2851 C C . ILE A 1 381 ? 4.422 1.463 -26.970 1.00 51.25 381 ILE A C 1
ATOM 2853 O O . ILE A 1 381 ? 4.020 0.302 -26.858 1.00 51.25 381 ILE A O 1
ATOM 2857 N N . ARG A 1 382 ? 3.795 2.483 -26.363 1.00 49.81 382 ARG A N 1
ATOM 2858 C CA . ARG A 1 382 ? 2.633 2.339 -25.465 1.00 49.81 382 ARG A CA 1
ATOM 2859 C C . ARG A 1 382 ? 1.301 2.022 -26.184 1.00 49.81 382 ARG A C 1
ATOM 2861 O O . ARG A 1 382 ? 0.262 1.976 -25.518 1.00 49.81 382 ARG A O 1
ATOM 2868 N N . ARG A 1 383 ? 1.291 1.823 -27.512 1.00 40.47 383 ARG A N 1
ATOM 2869 C CA . ARG A 1 383 ? 0.117 1.403 -28.316 1.00 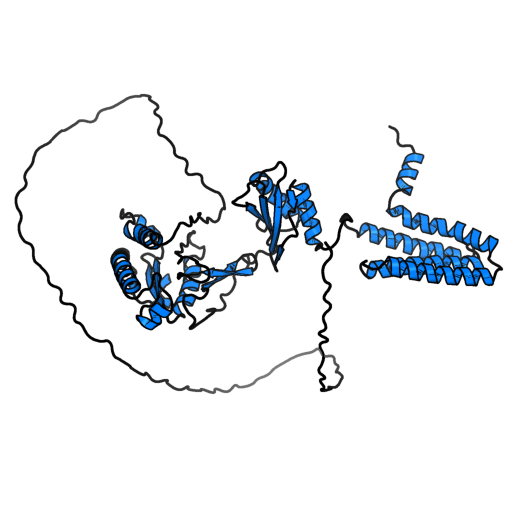40.47 383 ARG A CA 1
ATOM 2870 C C . ARG A 1 383 ? 0.300 0.035 -28.987 1.00 40.47 383 ARG A C 1
ATOM 2872 O O . ARG A 1 383 ? -0.617 -0.767 -28.878 1.00 40.47 383 ARG A O 1
ATOM 2879 N N . ASN A 1 384 ? 1.456 -0.294 -29.564 1.00 41.09 384 ASN A N 1
ATOM 2880 C CA . ASN A 1 384 ? 1.754 -1.622 -30.120 1.00 41.09 384 ASN A CA 1
ATOM 2881 C C . ASN A 1 384 ? 1.686 -2.709 -29.042 1.00 41.09 384 ASN A C 1
ATOM 2883 O O . ASN A 1 384 ? 1.052 -3.736 -29.261 1.00 41.09 384 ASN A O 1
ATOM 2887 N N . GLN A 1 385 ? 2.216 -2.451 -27.839 1.00 45.38 385 GLN A N 1
ATOM 2888 C CA . GLN A 1 385 ? 2.051 -3.383 -26.715 1.00 45.38 385 GLN A CA 1
ATOM 2889 C C . GLN A 1 385 ? 0.596 -3.487 -26.214 1.00 45.38 385 GLN A C 1
ATOM 2891 O O . GLN A 1 385 ? 0.241 -4.485 -25.596 1.00 45.38 385 GLN A O 1
ATOM 2896 N N . ARG A 1 386 ? -0.278 -2.508 -26.513 1.00 33.75 386 ARG A N 1
ATOM 2897 C CA . ARG A 1 386 ? -1.728 -2.633 -26.266 1.00 33.75 386 ARG A CA 1
ATOM 2898 C C . ARG A 1 386 ? -2.474 -3.327 -27.396 1.00 33.75 386 ARG A C 1
ATOM 2900 O O . ARG A 1 386 ? -3.496 -3.935 -27.131 1.00 33.75 386 ARG A O 1
ATOM 2907 N N . HIS A 1 387 ? -2.020 -3.249 -28.645 1.00 28.27 387 HIS A N 1
ATOM 2908 C CA . HIS A 1 387 ? -2.797 -3.762 -29.781 1.00 28.27 387 HIS A CA 1
ATOM 2909 C C . HIS A 1 387 ? -2.962 -5.297 -29.765 1.00 28.27 387 HIS A C 1
ATOM 2911 O O . HIS A 1 387 ? -3.798 -5.833 -30.482 1.00 28.27 387 HIS A O 1
ATOM 2917 N N . TYR A 1 388 ? -2.222 -5.992 -28.891 1.00 30.36 388 TYR A N 1
ATOM 2918 C CA . TYR A 1 388 ? -2.331 -7.431 -28.641 1.00 30.36 388 TYR A CA 1
ATOM 2919 C C . TYR A 1 388 ? -3.239 -7.843 -27.458 1.00 30.36 388 TYR A C 1
ATOM 2921 O O . TYR A 1 388 ? -3.469 -9.051 -27.298 1.00 30.36 388 TYR A O 1
ATOM 2929 N N . GLN A 1 389 ? -3.749 -6.908 -26.632 1.00 27.09 389 GLN A N 1
ATOM 2930 C CA . GLN A 1 389 ? -4.613 -7.203 -25.466 1.00 27.09 389 GLN A CA 1
ATOM 2931 C C . GLN A 1 389 ? -5.711 -6.133 -25.213 1.00 27.09 389 GLN A C 1
ATOM 2933 O O . GLN A 1 389 ? -5.488 -4.946 -25.445 1.00 27.09 389 GLN A O 1
ATOM 2938 N N . PRO A 1 390 ? -6.911 -6.519 -24.727 1.00 24.72 390 PRO A N 1
ATOM 2939 C CA . PRO A 1 390 ? -8.029 -5.595 -24.507 1.00 24.72 390 PRO A CA 1
ATOM 2940 C C . PRO A 1 390 ? -7.788 -4.573 -23.377 1.00 24.72 390 PRO A C 1
ATOM 2942 O O . PRO A 1 390 ? -6.859 -4.667 -22.577 1.00 24.72 390 PRO A O 1
ATOM 2945 N N . SER A 1 391 ? -8.634 -3.542 -23.344 1.00 22.64 391 SER A N 1
ATOM 2946 C CA . SER A 1 391 ? -8.380 -2.275 -22.651 1.00 22.64 391 SER A CA 1
ATOM 2947 C C . SER A 1 391 ? -8.461 -2.310 -21.120 1.00 22.64 391 SER A C 1
ATOM 2949 O O . SER A 1 391 ? -9.494 -2.666 -20.560 1.00 22.64 391 SER A O 1
ATOM 2951 N N . ALA A 1 392 ? -7.456 -1.718 -20.466 1.00 22.70 392 ALA A N 1
ATOM 2952 C CA . ALA A 1 392 ? -7.569 -1.137 -19.127 1.00 22.70 392 ALA A CA 1
ATOM 2953 C C . ALA A 1 392 ? -7.194 0.360 -19.166 1.00 22.70 392 ALA A C 1
ATOM 2955 O O . ALA A 1 392 ? -6.156 0.744 -19.717 1.00 22.70 392 ALA A O 1
ATOM 2956 N N . THR A 1 393 ? -8.042 1.218 -18.591 1.00 20.97 393 THR A N 1
ATOM 2957 C CA . THR A 1 393 ? -7.892 2.685 -18.641 1.00 20.97 393 THR A CA 1
ATOM 2958 C C . THR A 1 393 ? -7.393 3.211 -17.298 1.00 20.97 393 THR A C 1
ATOM 2960 O O . THR A 1 393 ? -8.179 3.451 -16.384 1.00 20.97 393 THR A O 1
ATOM 2963 N N . PHE A 1 394 ? -6.081 3.419 -17.178 1.00 24.27 394 PHE A N 1
ATOM 2964 C CA . PHE A 1 394 ? -5.491 4.009 -15.974 1.00 24.27 394 PHE A CA 1
ATOM 2965 C C . PHE A 1 394 ? -5.907 5.476 -15.793 1.00 24.27 394 PHE A C 1
ATOM 2967 O O . PHE A 1 394 ? -5.703 6.302 -16.687 1.00 24.27 394 PHE A O 1
ATOM 2974 N N . ARG A 1 395 ? -6.454 5.797 -14.615 1.00 21.45 395 ARG A N 1
ATOM 2975 C CA . ARG A 1 395 ? -6.642 7.177 -14.143 1.00 21.45 395 ARG A CA 1
ATOM 2976 C C . ARG A 1 395 ? -5.313 7.728 -13.611 1.00 21.45 395 ARG A C 1
ATOM 2978 O O . ARG A 1 395 ? -4.437 6.965 -13.213 1.00 21.45 395 ARG A O 1
ATOM 2985 N N . TYR A 1 396 ? -5.181 9.052 -13.595 1.00 25.06 396 TYR A N 1
ATOM 2986 C CA . TYR A 1 396 ? -4.060 9.726 -12.941 1.00 25.06 396 TYR A CA 1
ATOM 2987 C C . TYR A 1 396 ? -4.129 9.515 -11.424 1.00 25.06 396 TYR A C 1
ATOM 2989 O O . TYR A 1 396 ? -5.188 9.714 -10.828 1.00 25.06 396 TYR A O 1
ATOM 2997 N N . LEU A 1 397 ? -2.992 9.175 -10.817 1.00 22.58 397 LEU A N 1
ATOM 2998 C CA . LEU A 1 397 ? -2.729 9.452 -9.408 1.00 22.58 397 LEU A CA 1
ATOM 2999 C C . LEU A 1 397 ? -1.992 10.792 -9.342 1.00 22.58 397 LEU A C 1
ATOM 3001 O O . LEU A 1 397 ? -0.961 10.966 -9.990 1.00 22.58 397 LEU A O 1
ATOM 3005 N N . ASP A 1 398 ? -2.557 11.728 -8.591 1.00 23.09 398 ASP A N 1
ATOM 3006 C CA . ASP A 1 398 ? -1.984 13.036 -8.281 1.00 23.09 398 ASP A CA 1
ATOM 3007 C C . ASP A 1 398 ? -2.179 13.273 -6.778 1.00 23.09 398 ASP A C 1
ATOM 3009 O O . ASP A 1 398 ? -3.196 12.849 -6.217 1.00 23.09 398 ASP A O 1
ATOM 3013 N N . ALA A 1 399 ? -1.203 13.893 -6.116 1.00 27.50 399 ALA A N 1
ATOM 3014 C CA . ALA A 1 399 ? -1.075 13.853 -4.655 1.00 27.50 399 ALA A CA 1
ATOM 3015 C C . ALA A 1 399 ? -2.232 14.551 -3.909 1.00 27.50 399 ALA A C 1
ATOM 3017 O O . ALA A 1 399 ? -2.539 14.191 -2.777 1.00 27.50 399 ALA A O 1
ATOM 3018 N N . ASP A 1 400 ? -2.906 15.502 -4.563 1.00 26.31 400 ASP A N 1
ATOM 3019 C CA . ASP A 1 400 ? -3.987 16.311 -3.981 1.00 26.31 400 ASP A CA 1
ATOM 3020 C C . ASP A 1 400 ? -5.409 15.760 -4.229 1.00 26.31 400 ASP A C 1
ATOM 3022 O O . ASP A 1 400 ? -6.395 16.402 -3.861 1.00 26.31 400 ASP A O 1
ATOM 3026 N N . GLY A 1 401 ? -5.558 14.595 -4.874 1.00 25.31 401 GLY A N 1
ATOM 3027 C CA . GLY A 1 401 ? -6.823 13.839 -4.922 1.00 25.31 401 GLY A CA 1
ATOM 3028 C C . GLY A 1 401 ? -8.026 14.488 -5.636 1.00 25.31 401 GLY A C 1
ATOM 3029 O O . GLY A 1 401 ? -9.129 13.945 -5.572 1.00 25.31 401 GLY A O 1
ATOM 3030 N N . ARG A 1 402 ? -7.866 15.629 -6.325 1.00 23.77 402 ARG A N 1
ATOM 3031 C CA . ARG A 1 402 ? -8.977 16.346 -6.991 1.00 23.77 402 ARG A CA 1
ATOM 3032 C C . ARG A 1 402 ? -9.059 16.054 -8.497 1.00 23.77 402 ARG A C 1
ATOM 3034 O O . ARG A 1 402 ? -8.132 16.409 -9.228 1.00 23.77 402 ARG A O 1
ATOM 3041 N N . PRO A 1 403 ? -10.185 15.532 -9.023 1.00 23.12 403 PRO A N 1
ATOM 3042 C CA . PRO A 1 403 ? -10.358 15.349 -10.461 1.00 23.12 403 PRO A CA 1
ATOM 3043 C C . PRO A 1 403 ? -10.534 16.698 -11.178 1.00 23.12 403 PRO A C 1
ATOM 3045 O O . PRO A 1 403 ? -11.603 17.309 -11.151 1.00 23.12 403 PRO A O 1
ATOM 3048 N N . ARG A 1 404 ? -9.496 17.168 -11.882 1.00 27.03 404 ARG A N 1
ATOM 3049 C CA . ARG A 1 404 ? -9.618 18.316 -12.797 1.00 27.03 404 ARG A CA 1
ATOM 3050 C C . ARG A 1 404 ? -10.380 17.919 -14.063 1.00 27.03 404 ARG A C 1
ATOM 3052 O O . ARG A 1 404 ? -9.821 17.327 -14.982 1.00 27.03 404 ARG A O 1
ATOM 3059 N N . THR A 1 405 ? -11.651 18.305 -14.143 1.00 27.81 405 THR A N 1
ATOM 3060 C CA . THR A 1 405 ? -12.455 18.199 -15.370 1.00 27.81 405 THR A CA 1
ATOM 3061 C C . THR A 1 405 ? -11.822 18.999 -16.513 1.00 27.81 405 THR A C 1
ATOM 3063 O O . THR A 1 405 ? -11.604 20.206 -16.380 1.00 27.81 405 THR A O 1
ATOM 3066 N N . ALA A 1 406 ? -11.577 18.353 -17.656 1.00 26.95 406 ALA A N 1
ATOM 3067 C CA . ALA A 1 406 ? -11.010 18.981 -18.850 1.00 26.95 406 ALA A CA 1
ATOM 3068 C C . ALA A 1 406 ? -12.017 19.939 -19.524 1.00 26.95 406 ALA A C 1
ATOM 3070 O O . ALA A 1 406 ? -12.743 19.579 -20.453 1.00 26.95 406 ALA A O 1
ATOM 3071 N N . GLY A 1 407 ? -12.078 21.178 -19.031 1.00 24.20 407 GLY A N 1
ATOM 3072 C CA . GLY A 1 407 ? -13.015 22.200 -19.493 1.00 24.20 407 GLY A CA 1
ATOM 3073 C C . GLY A 1 407 ? -12.761 22.650 -20.934 1.00 24.20 407 GLY A C 1
ATOM 3074 O O . GLY A 1 407 ? -11.991 23.581 -21.167 1.00 24.20 407 GLY A O 1
ATOM 3075 N N . ARG A 1 408 ? -13.475 22.049 -21.898 1.00 28.12 408 ARG A N 1
ATOM 3076 C CA . ARG A 1 408 ? -13.581 22.519 -23.293 1.00 28.12 408 ARG A CA 1
ATOM 3077 C C . ARG A 1 408 ? -14.155 23.946 -23.350 1.00 28.12 408 ARG A C 1
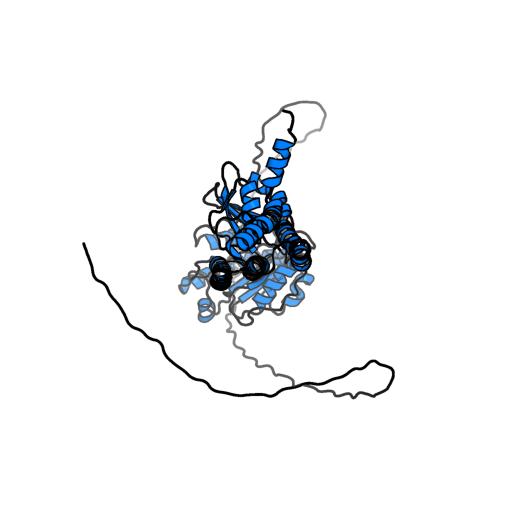ATOM 3079 O O . ARG A 1 408 ? -15.357 24.131 -23.549 1.00 28.12 408 ARG A O 1
ATOM 3086 N N . ARG A 1 409 ? -13.311 24.976 -23.233 1.00 24.88 409 ARG A N 1
ATOM 3087 C CA . ARG A 1 409 ? -13.711 26.359 -23.536 1.00 24.88 409 ARG A CA 1
ATOM 3088 C C . ARG A 1 409 ? -13.904 26.519 -25.045 1.00 24.88 409 ARG A C 1
ATOM 3090 O O . ARG A 1 409 ? -12.941 26.674 -25.789 1.00 24.88 409 ARG A O 1
ATOM 3097 N N . ARG A 1 410 ? -15.165 26.507 -25.492 1.00 26.77 410 ARG A N 1
ATOM 3098 C CA . ARG A 1 410 ? -15.538 27.022 -26.819 1.00 26.77 410 ARG A CA 1
ATOM 3099 C C . ARG A 1 410 ? -15.091 28.484 -26.918 1.00 26.77 410 ARG A C 1
ATOM 3101 O O . ARG A 1 410 ? -15.419 29.270 -26.031 1.00 26.77 410 ARG A O 1
ATOM 3108 N N . LEU A 1 411 ? -14.427 28.869 -28.009 1.00 27.81 411 LEU A N 1
ATOM 3109 C CA . LEU A 1 411 ? -14.379 30.282 -28.379 1.00 27.81 411 LEU A CA 1
ATOM 3110 C C . LEU A 1 411 ? -15.795 30.717 -28.774 1.00 27.81 411 LEU A C 1
ATOM 3112 O O . LEU A 1 411 ? -16.392 30.147 -29.687 1.00 27.81 411 LEU A O 1
ATOM 3116 N N . LEU A 1 412 ? -16.307 31.752 -28.114 1.00 28.88 412 LEU A N 1
ATOM 3117 C CA . LEU A 1 412 ? -17.446 32.530 -28.589 1.00 28.88 412 LEU A CA 1
ATOM 3118 C C . LEU A 1 412 ? -17.009 33.983 -28.766 1.00 28.88 412 LEU A C 1
ATOM 3120 O O . LEU A 1 412 ? -16.235 34.521 -27.976 1.00 28.88 412 LEU A O 1
ATOM 3124 N N . ARG A 1 413 ? -17.482 34.593 -29.854 1.00 30.38 413 ARG A N 1
ATOM 3125 C CA . ARG A 1 413 ? -17.141 35.963 -30.249 1.00 30.38 413 ARG A CA 1
ATOM 3126 C C . ARG A 1 413 ? -17.644 36.975 -29.216 1.00 30.38 413 ARG A C 1
ATOM 3128 O O . ARG A 1 413 ? -18.784 36.875 -28.767 1.00 30.38 413 ARG A O 1
ATOM 3135 N N . ARG A 1 414 ? -16.887 38.054 -29.018 1.00 27.23 414 ARG A N 1
ATOM 3136 C CA . ARG A 1 414 ? -17.463 39.384 -28.769 1.00 27.23 414 ARG A CA 1
ATOM 3137 C C . ARG A 1 414 ? -16.700 40.436 -29.572 1.00 27.23 414 ARG A C 1
ATOM 3139 O O . ARG A 1 414 ? -15.495 40.313 -29.762 1.00 27.23 414 ARG A O 1
ATOM 3146 N N . GLN A 1 415 ? -17.433 41.409 -30.104 1.00 30.45 415 GLN A N 1
ATOM 3147 C CA . GLN A 1 415 ? -16.914 42.535 -30.889 1.00 30.45 415 GLN A CA 1
ATOM 3148 C C . GLN A 1 415 ? -16.818 43.792 -30.005 1.00 30.45 415 GLN A C 1
ATOM 3150 O O . GLN A 1 415 ? -17.491 43.869 -28.978 1.00 30.45 415 GLN A O 1
ATOM 3155 N N . GLY A 1 416 ? -16.009 44.768 -30.430 1.00 26.89 416 GLY A N 1
ATOM 3156 C CA . GLY A 1 416 ? -15.783 46.058 -29.758 1.00 26.89 416 GLY A CA 1
ATOM 3157 C C . GLY A 1 416 ? -14.309 46.471 -29.885 1.00 26.89 416 GLY A C 1
ATOM 3158 O O . GLY A 1 416 ? -13.478 45.971 -29.140 1.00 26.89 416 GLY A O 1
ATOM 3159 N N . LEU A 1 417 ? -13.881 47.165 -30.950 1.00 30.52 417 LEU A N 1
ATOM 3160 C CA . LEU A 1 417 ? -13.918 48.639 -31.088 1.00 30.52 417 LEU A CA 1
ATOM 3161 C C . LEU A 1 417 ? -13.289 49.331 -29.859 1.00 30.52 417 LEU A C 1
ATOM 3163 O O . LEU A 1 417 ? -13.935 49.428 -28.827 1.00 30.52 417 LEU A O 1
ATOM 3167 N N . HIS A 1 418 ? -12.047 49.834 -29.924 1.00 29.80 418 HIS A N 1
ATOM 3168 C CA . HIS A 1 418 ? -11.773 51.107 -30.610 1.00 29.80 418 HIS A CA 1
ATOM 3169 C C . HIS A 1 418 ? -10.288 51.383 -30.983 1.00 29.80 418 HIS A C 1
ATOM 3171 O O . HIS A 1 418 ? -9.377 51.076 -30.232 1.00 29.80 418 HIS A O 1
ATOM 3177 N N . HIS A 1 419 ? -10.115 52.116 -32.096 1.00 29.64 419 HIS A N 1
ATOM 3178 C CA . HIS A 1 419 ? -9.093 53.153 -32.388 1.00 29.64 419 HIS A CA 1
ATOM 3179 C C . HIS A 1 419 ? -7.556 52.886 -32.460 1.00 29.64 419 HIS A C 1
ATOM 3181 O O . HIS A 1 419 ? -6.893 52.763 -31.443 1.00 29.64 419 HIS A O 1
ATOM 3187 N N . ARG A 1 420 ? -7.012 53.185 -33.668 1.00 29.94 420 ARG A N 1
ATOM 3188 C CA . ARG A 1 420 ? -5.740 53.916 -33.981 1.00 29.94 420 ARG A CA 1
ATOM 3189 C C . ARG A 1 420 ? -4.392 53.205 -33.656 1.00 29.94 420 ARG A C 1
ATOM 3191 O O . ARG A 1 420 ? -4.304 52.464 -32.698 1.00 29.94 420 ARG A O 1
ATOM 3198 N N . ARG A 1 421 ? -3.283 53.398 -34.403 1.00 29.98 421 ARG A N 1
ATOM 3199 C CA . ARG A 1 421 ? -2.984 54.204 -35.622 1.00 29.98 421 ARG A CA 1
ATOM 3200 C C . ARG A 1 421 ? -1.703 53.685 -36.336 1.00 29.98 421 ARG A C 1
ATOM 3202 O O . ARG A 1 421 ? -0.772 53.317 -35.642 1.00 29.98 421 ARG A O 1
ATOM 3209 N N . HIS A 1 422 ? -1.644 53.818 -37.672 1.00 31.64 422 HIS A N 1
ATOM 3210 C CA . HIS A 1 422 ? -0.461 53.788 -38.582 1.00 31.64 422 HIS A CA 1
ATOM 3211 C C . HIS A 1 422 ? 0.505 52.570 -38.595 1.00 31.64 422 HIS A C 1
ATOM 3213 O O . HIS A 1 422 ? 0.771 51.941 -37.584 1.00 31.64 422 HIS A O 1
ATOM 3219 N N . GLY A 1 423 ? 1.078 52.272 -39.776 1.00 29.34 423 GLY A N 1
ATOM 3220 C CA . GLY A 1 423 ? 2.108 51.229 -39.959 1.00 29.34 423 GLY A CA 1
ATOM 3221 C C . GLY A 1 423 ? 2.215 50.691 -41.395 1.00 29.34 423 GLY A C 1
ATOM 3222 O O . GLY A 1 423 ? 1.696 49.621 -41.697 1.00 29.34 423 GLY A O 1
ATOM 3223 N N . THR A 1 424 ? 2.866 51.430 -42.300 1.00 32.16 424 THR A N 1
ATOM 3224 C CA . THR A 1 424 ? 3.133 51.029 -43.703 1.00 32.16 424 THR A CA 1
ATOM 3225 C C . THR A 1 424 ? 3.897 49.696 -43.784 1.00 32.16 424 THR A C 1
ATOM 3227 O O . THR A 1 424 ? 4.974 49.577 -43.216 1.00 32.16 424 THR A O 1
ATOM 3230 N N . ALA A 1 425 ? 3.358 48.634 -44.386 1.00 31.61 425 ALA A N 1
ATOM 3231 C CA . ALA A 1 425 ? 3.258 48.386 -45.832 1.00 31.61 425 ALA A CA 1
ATOM 3232 C C . ALA A 1 425 ? 4.597 48.126 -46.560 1.00 31.61 425 ALA A C 1
ATOM 3234 O O . ALA A 1 425 ? 5.354 49.056 -46.822 1.00 31.61 425 ALA A O 1
ATOM 3235 N N . ARG A 1 426 ? 4.783 46.886 -47.048 1.00 32.25 426 ARG A N 1
ATOM 3236 C CA . ARG A 1 426 ? 5.284 46.579 -48.407 1.00 32.25 426 ARG A CA 1
ATOM 3237 C C . ARG A 1 426 ? 4.964 45.130 -48.800 1.00 32.25 426 ARG A C 1
ATOM 3239 O O . ARG A 1 426 ? 5.070 44.219 -47.988 1.00 32.25 426 ARG A O 1
ATOM 3246 N N . ARG A 1 427 ? 4.568 44.924 -50.060 1.00 31.67 427 ARG A N 1
ATOM 3247 C CA . ARG A 1 427 ? 4.485 43.599 -50.701 1.00 31.67 427 ARG A CA 1
ATOM 3248 C C . ARG A 1 427 ? 5.822 43.298 -51.376 1.00 31.67 427 ARG A C 1
ATOM 3250 O O . ARG A 1 427 ? 6.390 44.205 -51.976 1.00 31.67 427 ARG A O 1
ATOM 3257 N N . CYS A 1 428 ? 6.214 42.029 -51.452 1.00 30.47 428 CYS A N 1
ATOM 3258 C CA . CYS A 1 428 ? 6.856 41.518 -52.664 1.00 30.47 428 CYS A CA 1
ATOM 3259 C C . CYS A 1 428 ? 6.617 40.008 -52.801 1.00 30.47 428 CYS A C 1
ATOM 3261 O O . CYS A 1 428 ? 6.751 39.273 -51.830 1.00 30.47 428 CYS A O 1
ATOM 3263 N N . ALA A 1 429 ? 6.233 39.550 -53.994 1.00 33.22 429 ALA A N 1
ATOM 3264 C CA . ALA A 1 429 ? 5.964 38.140 -54.273 1.00 33.22 429 ALA A CA 1
ATOM 3265 C C . ALA A 1 429 ? 6.436 37.780 -55.687 1.00 33.22 429 ALA A C 1
ATOM 3267 O O . ALA A 1 429 ? 5.944 38.345 -56.662 1.00 33.22 429 ALA A O 1
ATOM 3268 N N . ARG A 1 430 ? 7.393 36.848 -55.782 1.00 30.30 430 ARG A N 1
ATOM 3269 C CA . ARG A 1 430 ? 7.950 36.187 -56.984 1.00 30.30 430 ARG A CA 1
ATOM 3270 C C . ARG A 1 430 ? 9.006 35.182 -56.486 1.00 30.30 430 ARG A C 1
ATOM 3272 O O . ARG A 1 430 ? 9.630 35.450 -55.472 1.00 30.30 430 ARG A O 1
ATOM 3279 N N . ARG A 1 431 ? 9.310 34.064 -57.150 1.00 30.69 431 ARG A N 1
ATOM 3280 C CA . ARG A 1 431 ? 8.580 33.224 -58.125 1.00 30.69 431 ARG A CA 1
ATOM 3281 C C . ARG A 1 431 ? 9.356 31.892 -58.212 1.00 30.69 431 ARG A C 1
ATOM 3283 O O . ARG A 1 431 ? 10.556 31.879 -57.972 1.00 30.69 431 ARG A O 1
ATOM 3290 N N . ARG A 1 432 ? 8.678 30.808 -58.604 1.00 34.41 432 ARG A N 1
ATOM 3291 C CA . ARG A 1 432 ? 9.228 29.468 -58.923 1.00 34.41 432 ARG A CA 1
ATOM 3292 C C . ARG A 1 432 ? 10.657 29.453 -59.510 1.00 34.41 432 ARG A C 1
ATOM 3294 O O . ARG A 1 432 ? 10.889 30.151 -60.496 1.00 34.41 432 ARG A O 1
ATOM 3301 N N . ARG A 1 433 ? 11.482 28.485 -59.079 1.00 29.94 433 ARG A N 1
ATOM 3302 C CA . ARG A 1 433 ? 12.304 27.620 -59.960 1.00 29.94 433 ARG A CA 1
ATOM 3303 C C . ARG A 1 433 ? 12.810 26.378 -59.207 1.00 29.94 433 ARG A C 1
ATOM 3305 O O . ARG A 1 433 ? 13.523 26.510 -58.224 1.00 29.94 433 ARG A O 1
ATOM 3312 N N . SER A 1 434 ? 12.470 25.192 -59.710 1.00 31.64 434 SER A N 1
ATOM 3313 C CA . SER A 1 434 ? 13.244 23.954 -59.501 1.00 31.64 434 SER A CA 1
ATOM 3314 C C . SER A 1 434 ? 14.283 23.843 -60.626 1.00 31.64 434 SER A C 1
ATOM 3316 O O . SER A 1 434 ? 14.061 24.429 -61.693 1.00 31.64 434 SER A O 1
ATOM 3318 N N . PRO A 1 435 ? 15.388 23.100 -60.437 1.00 43.97 435 PRO A N 1
ATOM 3319 C CA . PRO A 1 435 ? 15.505 21.857 -61.217 1.00 43.97 435 PRO A CA 1
ATOM 3320 C C . PRO A 1 435 ? 16.300 20.699 -60.560 1.00 43.97 435 PRO A C 1
ATOM 3322 O O . PRO A 1 435 ? 17.183 20.915 -59.745 1.00 43.97 435 PRO A O 1
ATOM 3325 N N . ARG A 1 436 ? 16.021 19.480 -61.053 1.00 30.69 436 ARG A N 1
ATOM 3326 C CA . ARG A 1 436 ? 16.933 18.324 -61.250 1.00 30.69 436 ARG A CA 1
ATOM 3327 C C . ARG A 1 436 ? 17.839 17.825 -60.099 1.00 30.69 436 ARG A C 1
ATOM 3329 O O . ARG A 1 436 ? 18.955 18.287 -59.917 1.00 30.69 436 ARG A O 1
ATOM 3336 N N . SER A 1 437 ? 17.391 16.727 -59.485 1.00 32.91 437 SER A N 1
ATOM 3337 C CA . SER A 1 437 ? 18.060 15.402 -59.481 1.00 32.91 437 SER A CA 1
ATOM 3338 C C . SER A 1 437 ? 19.588 15.296 -59.693 1.00 32.91 437 SER A C 1
ATOM 3340 O O . SER A 1 437 ? 20.056 15.529 -60.808 1.00 32.91 437 SER A O 1
ATOM 3342 N N . MET A 1 438 ? 20.298 14.701 -58.721 1.00 31.98 438 MET A N 1
ATOM 3343 C CA . MET A 1 438 ? 21.408 13.747 -58.938 1.00 31.98 438 MET A CA 1
ATOM 3344 C C . MET A 1 438 ? 21.631 12.847 -57.701 1.00 31.98 438 MET A C 1
ATOM 3346 O O . MET A 1 438 ? 21.495 13.322 -56.580 1.00 31.98 438 MET A O 1
ATOM 3350 N N . GLY A 1 439 ? 22.042 11.591 -57.932 1.00 29.08 439 GLY A N 1
ATOM 3351 C CA . GLY A 1 439 ? 22.905 10.800 -57.033 1.00 29.08 439 GLY A CA 1
ATOM 3352 C C . GLY A 1 439 ? 22.302 10.113 -55.795 1.00 29.08 439 GLY A C 1
ATOM 3353 O O . GLY A 1 439 ? 22.344 10.667 -54.701 1.00 29.08 439 GLY A O 1
ATOM 3354 N N . GLU A 1 440 ? 21.924 8.836 -55.922 1.00 34.44 440 GLU A N 1
ATOM 3355 C CA . GLU A 1 440 ? 22.083 7.871 -54.816 1.00 34.44 440 GLU A CA 1
ATOM 3356 C C . GLU A 1 440 ? 23.567 7.489 -54.647 1.00 34.44 440 GLU A C 1
ATOM 3358 O O . GLU A 1 440 ? 24.265 7.296 -55.646 1.00 34.44 440 GLU A O 1
ATOM 3363 N N . PRO A 1 441 ? 24.020 7.237 -53.407 1.00 37.34 441 PRO A N 1
ATOM 3364 C CA . PRO A 1 441 ? 25.115 6.305 -53.140 1.00 37.34 441 PRO A CA 1
ATOM 3365 C C . PRO A 1 441 ? 24.665 5.179 -52.187 1.00 37.34 441 PRO A C 1
ATOM 3367 O O . PRO A 1 441 ? 24.451 5.400 -50.995 1.00 37.34 441 PRO A O 1
ATOM 3370 N N . GLN A 1 442 ? 24.564 3.940 -52.685 1.00 33.81 442 GLN A N 1
ATOM 3371 C CA . GLN A 1 442 ? 24.197 2.775 -51.862 1.00 33.81 442 GLN A CA 1
ATOM 3372 C C . GLN A 1 442 ? 25.354 2.309 -50.957 1.00 33.81 442 GLN A C 1
ATOM 3374 O O . GLN A 1 442 ? 26.191 1.494 -51.352 1.00 33.81 442 GLN A O 1
ATOM 3379 N N . ALA A 1 443 ? 25.373 2.766 -49.704 1.00 31.66 443 ALA A N 1
ATOM 3380 C CA . ALA A 1 443 ? 26.328 2.311 -48.693 1.00 31.66 443 ALA A CA 1
ATOM 3381 C C . ALA A 1 443 ? 25.930 0.943 -48.092 1.00 31.66 443 ALA A C 1
ATOM 3383 O O . ALA A 1 443 ? 25.217 0.862 -47.092 1.00 31.66 443 ALA A O 1
ATOM 3384 N N . ARG A 1 444 ? 26.410 -0.164 -48.681 1.00 29.59 444 ARG A N 1
ATOM 3385 C CA . ARG A 1 444 ? 26.228 -1.520 -48.119 1.00 29.59 444 ARG A CA 1
ATOM 3386 C C . ARG A 1 444 ? 27.100 -1.746 -46.876 1.00 29.59 444 ARG A C 1
ATOM 3388 O O . ARG A 1 444 ? 28.216 -2.254 -46.984 1.00 29.59 444 ARG A O 1
ATOM 3395 N N . ILE A 1 445 ? 26.572 -1.447 -45.691 1.00 30.20 445 ILE A N 1
ATOM 3396 C CA . ILE A 1 445 ? 27.211 -1.817 -44.418 1.00 30.20 445 ILE A CA 1
ATOM 3397 C C . ILE A 1 445 ? 27.155 -3.346 -44.245 1.00 30.20 445 ILE A C 1
ATOM 3399 O O . ILE A 1 445 ? 26.088 -3.929 -44.054 1.00 30.20 445 ILE A O 1
ATOM 3403 N N . ARG A 1 446 ? 28.316 -4.013 -44.303 1.00 28.14 446 ARG A N 1
ATOM 3404 C CA . ARG A 1 446 ? 28.461 -5.423 -43.906 1.00 28.14 446 ARG A CA 1
ATOM 3405 C C . ARG A 1 446 ? 28.667 -5.506 -42.394 1.00 28.14 446 ARG A C 1
ATOM 3407 O O . ARG A 1 446 ? 29.724 -5.121 -41.906 1.00 28.14 446 ARG A O 1
ATOM 3414 N N . LEU A 1 447 ? 27.703 -6.071 -41.670 1.00 35.81 447 LEU A N 1
ATOM 3415 C CA . LEU A 1 447 ? 27.902 -6.470 -40.275 1.00 35.81 447 LEU A CA 1
ATOM 3416 C C . LEU A 1 447 ? 28.783 -7.736 -40.211 1.00 35.81 447 LEU A C 1
ATOM 3418 O O . LEU A 1 447 ? 28.453 -8.724 -40.878 1.00 35.81 447 LEU A O 1
ATOM 3422 N N . PRO A 1 448 ? 29.876 -7.758 -39.425 1.00 35.31 448 PRO A N 1
ATOM 3423 C CA . PRO A 1 448 ? 30.655 -8.971 -39.208 1.00 35.31 448 PRO A CA 1
ATOM 3424 C C . PRO A 1 448 ? 29.890 -9.939 -38.294 1.00 35.31 448 PRO A C 1
ATOM 3426 O O . PRO A 1 448 ? 29.517 -9.597 -37.175 1.00 35.31 448 PRO A O 1
ATOM 3429 N N . ARG A 1 449 ? 29.675 -11.176 -38.755 1.00 37.47 449 ARG A N 1
ATOM 3430 C CA . ARG A 1 449 ? 29.183 -12.272 -37.906 1.00 37.47 449 ARG A CA 1
ATOM 3431 C C . ARG A 1 449 ? 30.370 -12.910 -37.181 1.00 37.47 449 ARG A C 1
ATOM 3433 O O . ARG A 1 449 ? 31.202 -13.532 -37.833 1.00 37.47 449 ARG A O 1
ATOM 3440 N N . GLY A 1 450 ? 30.421 -12.787 -35.857 1.00 33.81 450 GLY A N 1
ATOM 3441 C CA . GLY A 1 450 ? 31.401 -13.458 -34.997 1.00 33.81 450 GLY A CA 1
ATOM 3442 C C . GLY A 1 450 ? 30.715 -14.063 -33.763 1.00 33.81 450 GLY A C 1
ATOM 3443 O O . GLY A 1 450 ? 29.888 -13.380 -33.158 1.00 33.81 450 GLY A O 1
ATOM 3444 N N . PRO A 1 451 ? 30.992 -15.327 -33.393 1.00 41.59 451 PRO A N 1
ATOM 3445 C CA . PRO A 1 451 ? 30.360 -15.962 -32.240 1.00 41.59 451 PRO A CA 1
ATOM 3446 C C . PRO A 1 451 ? 31.030 -15.529 -30.930 1.00 41.59 451 PRO A C 1
ATOM 3448 O O . PRO A 1 451 ? 32.243 -15.660 -30.774 1.00 41.59 451 PRO A O 1
ATOM 3451 N N . TRP A 1 452 ? 30.239 -15.088 -29.951 1.00 35.22 452 TRP A N 1
ATOM 3452 C CA . TRP A 1 452 ? 30.734 -14.876 -28.590 1.00 35.22 452 TRP A CA 1
ATOM 3453 C C . TRP A 1 452 ? 30.982 -16.225 -27.897 1.00 35.22 452 TRP A C 1
ATOM 3455 O O . TRP A 1 452 ? 30.051 -16.977 -27.613 1.00 35.22 452 TRP A O 1
ATOM 3465 N N . ARG A 1 453 ? 32.253 -16.528 -27.610 1.00 37.12 453 ARG A N 1
ATOM 3466 C CA . ARG A 1 453 ? 32.682 -17.592 -26.689 1.00 37.12 453 ARG A CA 1
ATOM 3467 C C . ARG A 1 453 ? 33.871 -17.106 -25.861 1.00 37.12 453 ARG A C 1
ATOM 3469 O O . ARG A 1 453 ? 34.867 -16.658 -26.415 1.00 37.12 453 ARG A O 1
ATOM 3476 N N . GLY A 1 454 ? 33.753 -17.240 -24.543 1.00 30.09 454 GLY A N 1
ATOM 3477 C CA . GLY A 1 454 ? 34.713 -16.748 -23.551 1.00 30.09 454 GLY A CA 1
ATOM 3478 C C . GLY A 1 454 ? 33.949 -16.301 -22.300 1.00 30.09 454 GLY A C 1
ATOM 3479 O O . GLY A 1 454 ? 33.263 -15.293 -22.350 1.00 30.09 454 GLY A O 1
ATOM 3480 N N . GLY A 1 455 ? 33.950 -17.021 -21.177 1.00 31.69 455 GLY A N 1
ATOM 3481 C CA . GLY A 1 455 ? 34.765 -18.199 -20.856 1.00 31.69 455 GLY A CA 1
ATOM 3482 C C . GLY A 1 455 ? 36.089 -17.843 -20.173 1.00 31.69 455 GLY A C 1
ATOM 3483 O O . GLY A 1 455 ? 37.114 -18.433 -20.492 1.00 31.69 455 GLY A O 1
ATOM 3484 N N . GLY A 1 456 ? 36.071 -16.864 -19.262 1.00 29.59 456 GLY A N 1
ATOM 3485 C CA . GLY A 1 456 ? 37.230 -16.441 -18.472 1.00 29.59 456 GLY A CA 1
ATOM 3486 C C . GLY A 1 456 ? 36.970 -16.563 -16.971 1.00 29.59 456 GLY A C 1
ATOM 3487 O O . GLY A 1 456 ? 36.348 -15.689 -16.377 1.00 29.59 456 GLY A O 1
ATOM 3488 N N . ALA A 1 457 ? 37.461 -17.634 -16.346 1.00 35.34 457 ALA A N 1
ATOM 3489 C CA . ALA A 1 457 ? 37.430 -17.772 -14.891 1.00 35.34 457 ALA A CA 1
ATOM 3490 C C . ALA A 1 457 ? 38.507 -16.879 -14.251 1.00 35.34 457 ALA A C 1
ATOM 3492 O O . ALA A 1 457 ? 39.699 -17.075 -14.496 1.00 35.34 457 ALA A O 1
ATOM 3493 N N . LEU A 1 458 ? 38.101 -15.925 -13.407 1.00 36.66 458 LEU A N 1
ATOM 3494 C CA . LEU A 1 458 ? 39.014 -15.061 -12.654 1.00 36.66 458 LEU A CA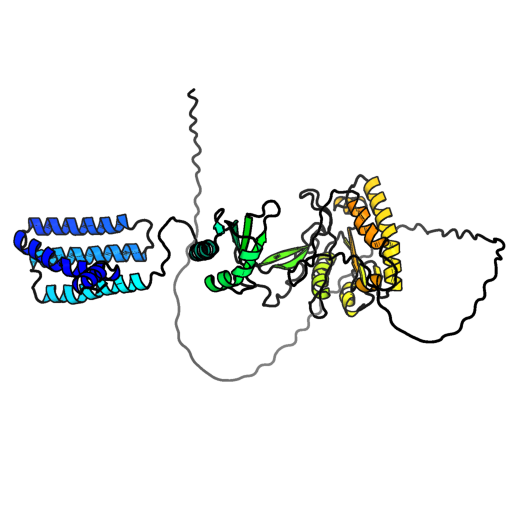 1
ATOM 3495 C C . LEU A 1 458 ? 39.036 -15.411 -11.160 1.00 36.66 458 LEU A C 1
ATOM 3497 O O . LEU A 1 458 ? 38.052 -15.856 -10.573 1.00 36.66 458 LEU A O 1
ATOM 3501 N N . ARG A 1 459 ? 40.228 -15.296 -10.569 1.00 31.84 459 ARG A N 1
ATOM 3502 C CA . ARG A 1 459 ? 40.587 -15.915 -9.286 1.00 31.84 459 ARG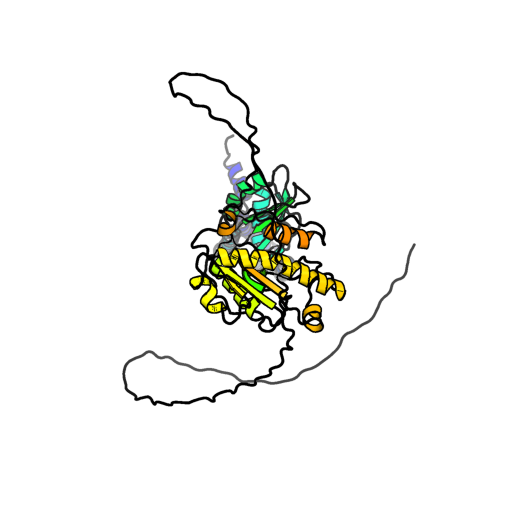 A CA 1
ATOM 3503 C C . ARG A 1 459 ? 40.140 -15.078 -8.087 1.00 31.84 459 ARG A C 1
ATOM 3505 O O . ARG A 1 459 ? 40.293 -13.861 -8.090 1.00 31.84 459 ARG A O 1
ATOM 3512 N N . ARG A 1 460 ? 39.744 -15.754 -7.003 1.00 34.69 460 ARG A N 1
ATOM 3513 C CA . ARG A 1 460 ? 39.733 -15.169 -5.651 1.00 34.69 460 ARG A CA 1
ATOM 3514 C C . ARG A 1 460 ? 41.169 -14.847 -5.198 1.00 34.69 460 ARG A C 1
ATOM 3516 O O . ARG A 1 460 ? 42.014 -15.742 -5.270 1.00 34.69 460 ARG A O 1
ATOM 3523 N N . PRO A 1 461 ? 41.438 -13.661 -4.630 1.00 38.28 461 PRO A N 1
ATOM 3524 C CA . PRO A 1 461 ? 42.479 -13.471 -3.624 1.00 38.28 461 PRO A CA 1
ATOM 3525 C C . PRO A 1 461 ? 41.982 -13.972 -2.255 1.00 38.28 461 PRO A C 1
ATOM 3527 O O . PRO A 1 461 ? 40.783 -13.940 -1.975 1.00 38.28 461 PRO A O 1
ATOM 3530 N N . ALA A 1 462 ? 42.893 -14.437 -1.400 1.00 31.34 462 ALA A N 1
ATOM 3531 C CA . ALA A 1 462 ? 42.581 -14.841 -0.027 1.00 31.34 462 ALA A CA 1
ATOM 3532 C C . ALA A 1 462 ? 42.739 -13.673 0.967 1.00 31.34 462 ALA A C 1
ATOM 3534 O O . ALA A 1 462 ? 43.266 -12.614 0.629 1.00 31.34 462 ALA A O 1
ATOM 3535 N N . ALA A 1 463 ? 42.268 -13.871 2.200 1.00 34.47 463 ALA A N 1
ATOM 3536 C CA . ALA A 1 463 ? 42.310 -12.864 3.257 1.00 34.47 463 ALA A CA 1
ATOM 3537 C C . ALA A 1 463 ? 43.737 -12.536 3.731 1.00 34.47 463 ALA A C 1
ATOM 3539 O O . ALA A 1 463 ? 44.603 -13.408 3.770 1.00 34.47 463 ALA A O 1
ATOM 3540 N N . HIS A 1 464 ? 43.924 -11.311 4.228 1.00 31.81 464 HIS A N 1
ATOM 3541 C CA . HIS A 1 464 ? 45.009 -10.975 5.147 1.00 31.81 464 HIS A CA 1
ATOM 3542 C C . HIS A 1 464 ? 44.428 -10.573 6.505 1.00 31.81 464 HIS A C 1
ATOM 3544 O O . HIS A 1 464 ? 43.734 -9.564 6.624 1.00 31.81 464 HIS A O 1
ATOM 3550 N N . LEU A 1 465 ? 44.721 -11.367 7.538 1.00 33.47 465 LEU A N 1
ATOM 3551 C CA . LEU A 1 465 ? 44.545 -10.951 8.928 1.00 33.47 465 LEU A CA 1
ATOM 3552 C C . LEU A 1 465 ? 45.593 -9.890 9.279 1.00 33.47 465 LEU A C 1
ATOM 3554 O O . LEU A 1 465 ? 46.752 -10.013 8.881 1.00 33.47 465 LEU A O 1
ATOM 3558 N N . HIS A 1 466 ? 45.223 -8.944 10.142 1.00 35.12 466 HIS A N 1
ATOM 3559 C CA . HIS A 1 466 ? 46.193 -8.279 11.008 1.00 35.12 466 HIS A CA 1
ATOM 3560 C C . HIS A 1 466 ? 45.642 -8.101 12.427 1.00 35.12 466 HIS A C 1
ATOM 3562 O O . HIS A 1 466 ? 44.827 -7.222 12.694 1.00 35.12 466 HIS A O 1
ATOM 3568 N N . ASP A 1 467 ? 46.126 -8.939 13.346 1.00 34.22 467 ASP A N 1
ATOM 3569 C CA . ASP A 1 467 ? 46.041 -8.696 14.789 1.00 34.22 467 ASP A CA 1
ATOM 3570 C C . ASP A 1 467 ? 46.903 -7.479 15.160 1.00 34.22 467 ASP A C 1
ATOM 3572 O O . ASP A 1 467 ? 48.088 -7.429 14.812 1.00 34.22 467 ASP A O 1
ATOM 3576 N N . ARG A 1 468 ? 46.313 -6.535 15.908 1.00 37.19 468 ARG A N 1
ATOM 3577 C CA . ARG A 1 468 ? 47.036 -5.630 16.812 1.00 37.19 468 ARG A CA 1
ATOM 3578 C C . ARG A 1 468 ? 46.260 -5.390 18.114 1.00 37.19 468 ARG A C 1
ATOM 3580 O O . ARG A 1 468 ? 45.527 -4.416 18.245 1.00 37.19 468 ARG A O 1
ATOM 3587 N N . ARG A 1 469 ? 46.477 -6.289 19.077 1.00 31.52 469 ARG A N 1
ATOM 3588 C CA . ARG A 1 469 ? 46.717 -6.048 20.523 1.00 31.52 469 ARG A CA 1
ATOM 3589 C C . ARG A 1 469 ? 46.243 -4.710 21.133 1.00 31.52 469 ARG A C 1
ATOM 3591 O O . ARG A 1 469 ? 46.713 -3.635 20.765 1.00 31.52 469 ARG A O 1
ATOM 3598 N N . ARG A 1 470 ? 45.467 -4.812 22.221 1.00 35.53 470 ARG A N 1
ATOM 3599 C CA . ARG A 1 470 ? 45.264 -3.741 23.221 1.00 35.53 470 ARG A CA 1
ATOM 3600 C C . ARG A 1 470 ? 46.551 -3.417 24.003 1.00 35.53 470 ARG A C 1
ATOM 3602 O O . ARG A 1 470 ? 47.422 -4.279 24.119 1.00 35.53 470 ARG A O 1
ATOM 3609 N N . PRO A 1 471 ? 46.568 -2.267 24.694 1.00 43.25 471 PRO A N 1
ATOM 3610 C CA . PRO A 1 471 ? 47.026 -2.185 26.084 1.00 43.25 471 PRO A CA 1
ATOM 3611 C C . PRO A 1 471 ? 45.889 -1.791 27.056 1.00 43.25 471 PRO A C 1
ATOM 3613 O O . PRO A 1 471 ? 44.895 -1.188 26.653 1.00 43.25 471 PRO A O 1
ATOM 3616 N N . ASP A 1 472 ? 46.045 -2.126 28.340 1.00 34.22 472 ASP A N 1
ATOM 3617 C CA . ASP A 1 472 ? 45.139 -1.731 29.433 1.00 34.22 472 ASP A CA 1
ATOM 3618 C C . ASP A 1 472 ? 45.538 -0.395 30.082 1.00 34.22 472 ASP A C 1
ATOM 3620 O O . ASP A 1 472 ? 46.729 -0.112 30.214 1.00 34.22 472 ASP A O 1
ATOM 3624 N N . GLN A 1 473 ? 44.547 0.339 30.610 1.00 32.75 473 GLN A N 1
ATOM 3625 C CA . GLN A 1 473 ? 44.462 0.832 32.006 1.00 32.75 473 GLN A CA 1
ATOM 3626 C C . GLN A 1 473 ? 43.066 1.477 32.217 1.00 32.75 473 GLN A C 1
ATOM 3628 O O . GLN A 1 473 ? 42.519 2.066 31.291 1.00 32.75 473 GLN A O 1
ATOM 3633 N N . ARG A 1 474 ? 42.309 1.130 33.272 1.00 30.69 474 ARG A N 1
ATOM 3634 C CA . ARG A 1 474 ? 42.369 1.618 34.674 1.00 30.69 474 ARG A CA 1
ATOM 3635 C C . ARG A 1 474 ? 42.177 3.132 34.810 1.00 30.69 474 ARG A C 1
ATOM 3637 O O . ARG A 1 474 ? 42.890 3.878 34.158 1.00 30.69 474 ARG A O 1
ATOM 3644 N N . ASP A 1 475 ? 41.319 3.672 35.677 1.00 32.34 475 ASP A N 1
ATOM 3645 C CA . ASP A 1 475 ? 40.191 3.158 36.495 1.00 32.34 475 ASP A CA 1
ATOM 3646 C C . ASP A 1 475 ? 39.151 4.339 36.557 1.00 32.34 475 ASP A C 1
ATOM 3648 O O . ASP A 1 475 ? 39.238 5.230 35.718 1.00 32.34 475 ASP A O 1
ATOM 3652 N N . ALA A 1 476 ? 38.132 4.518 37.416 1.00 31.23 476 ALA A N 1
ATOM 3653 C CA . ALA A 1 476 ? 37.686 3.896 38.667 1.00 31.23 476 ALA A CA 1
ATOM 3654 C C . ALA A 1 476 ? 36.218 4.299 38.996 1.00 31.23 476 ALA A C 1
ATOM 3656 O O . ALA A 1 476 ? 35.732 5.294 38.468 1.00 31.23 476 ALA A O 1
ATOM 3657 N N . ARG A 1 477 ? 35.617 3.645 40.014 1.00 31.39 477 ARG A N 1
ATOM 3658 C CA . ARG A 1 477 ? 34.423 4.071 40.809 1.00 31.39 477 ARG A CA 1
ATOM 3659 C C . ARG A 1 477 ? 33.043 4.064 40.103 1.00 31.39 477 ARG A C 1
ATOM 3661 O O . ARG A 1 477 ? 32.947 4.297 38.912 1.00 31.39 477 ARG A O 1
ATOM 3668 N N . SER A 1 478 ? 31.913 3.861 40.797 1.00 31.61 478 SER A N 1
ATOM 3669 C CA . SER A 1 478 ? 31.658 3.148 42.074 1.00 31.61 478 SER A CA 1
ATOM 3670 C C . SER A 1 478 ? 30.148 2.969 42.323 1.00 31.61 478 SER A C 1
ATOM 3672 O O . SER A 1 478 ? 29.418 3.952 42.254 1.00 31.61 478 SER A O 1
ATOM 3674 N N . HIS A 1 479 ? 29.736 1.776 42.780 1.00 32.38 479 HIS A N 1
ATOM 3675 C CA . HIS A 1 479 ? 28.404 1.467 43.350 1.00 32.38 479 HIS A CA 1
ATOM 3676 C C . HIS A 1 479 ? 27.216 1.552 42.351 1.00 32.38 479 HIS A C 1
ATOM 3678 O O . HIS A 1 479 ? 27.323 2.143 41.289 1.00 32.38 479 HIS A O 1
ATOM 3684 N N . ASN A 1 480 ? 26.067 0.904 42.583 1.00 34.31 480 ASN A N 1
ATOM 3685 C CA . ASN A 1 480 ? 25.566 0.248 43.801 1.00 34.31 480 ASN A CA 1
ATOM 3686 C C . ASN A 1 480 ? 25.025 -1.174 43.514 1.00 34.31 480 ASN A C 1
ATOM 3688 O O . ASN A 1 480 ? 24.702 -1.492 42.373 1.00 34.31 480 ASN A O 1
ATOM 3692 N N . ALA A 1 481 ? 24.937 -2.042 44.530 1.00 31.86 481 ALA A N 1
ATOM 3693 C CA . ALA A 1 481 ? 24.640 -3.467 44.349 1.00 31.86 481 ALA A CA 1
ATOM 3694 C C . ALA A 1 481 ? 23.662 -4.053 45.387 1.00 31.86 481 ALA A C 1
ATOM 3696 O O . ALA A 1 481 ? 23.842 -3.876 46.589 1.00 31.86 481 ALA A O 1
ATOM 3697 N N . ARG A 1 482 ? 22.704 -4.856 44.900 1.00 33.59 482 ARG A N 1
ATOM 3698 C CA . ARG A 1 482 ? 21.954 -5.952 45.565 1.00 33.59 482 ARG A CA 1
ATOM 3699 C C . ARG A 1 482 ? 21.514 -6.890 44.419 1.00 33.59 482 ARG A C 1
ATOM 3701 O O . ARG A 1 482 ? 21.038 -6.394 43.408 1.00 33.59 482 ARG A O 1
ATOM 3708 N N . ARG A 1 483 ? 21.870 -8.184 44.365 1.00 33.41 483 ARG A N 1
ATOM 3709 C CA . ARG A 1 483 ? 21.528 -9.326 45.254 1.00 33.41 483 ARG A CA 1
ATOM 3710 C C . ARG A 1 483 ? 20.000 -9.572 45.320 1.00 33.41 483 ARG A C 1
ATOM 3712 O O . ARG A 1 483 ? 19.282 -8.626 45.598 1.00 33.41 483 ARG A O 1
ATOM 3719 N N . CYS A 1 484 ? 19.463 -10.791 45.143 1.00 28.59 484 CYS A N 1
ATOM 3720 C CA . CYS A 1 484 ? 20.127 -12.087 44.909 1.00 28.59 484 CYS A CA 1
ATOM 3721 C C . CYS A 1 484 ? 19.213 -13.196 44.318 1.00 28.59 484 CYS A C 1
ATOM 3723 O O . CYS A 1 484 ? 18.175 -13.481 44.896 1.00 28.59 484 CYS A O 1
ATOM 3725 N N . ARG A 1 485 ? 19.750 -13.916 43.314 1.00 33.25 485 ARG A N 1
ATOM 3726 C CA . ARG A 1 485 ? 19.726 -15.391 43.083 1.00 33.25 485 ARG A CA 1
ATOM 3727 C C . ARG A 1 485 ? 18.404 -16.188 42.844 1.00 33.25 485 ARG A C 1
ATOM 3729 O O . ARG A 1 485 ? 17.323 -15.665 43.070 1.00 33.25 485 ARG A O 1
ATOM 3736 N N . PRO A 1 486 ? 18.497 -17.439 42.303 1.00 56.41 486 PRO A N 1
ATOM 3737 C CA . PRO A 1 486 ? 17.386 -18.113 41.605 1.00 56.41 486 PRO A CA 1
ATOM 3738 C C . PRO A 1 486 ? 17.031 -19.540 42.099 1.00 56.41 486 PRO A C 1
ATOM 3740 O O . PRO A 1 486 ? 17.752 -20.129 42.901 1.00 56.41 486 PRO A O 1
ATOM 3743 N N . ASN A 1 487 ? 15.974 -20.121 41.512 1.00 31.48 487 ASN A N 1
ATOM 3744 C CA . ASN A 1 487 ? 15.702 -21.561 41.300 1.00 31.48 487 ASN A CA 1
ATOM 3745 C C . ASN A 1 487 ? 14.518 -21.679 40.285 1.00 31.48 487 ASN A C 1
ATOM 3747 O O . ASN A 1 487 ? 13.834 -20.683 40.080 1.00 31.48 487 ASN A O 1
ATOM 3751 N N . HIS A 1 488 ? 14.217 -22.783 39.579 1.00 34.31 488 HIS A N 1
ATOM 3752 C CA . HIS A 1 488 ? 14.700 -24.168 39.683 1.00 34.31 488 HIS A CA 1
ATOM 3753 C C . HIS A 1 488 ? 14.597 -24.966 38.348 1.00 34.31 488 HIS A C 1
ATOM 3755 O O . HIS A 1 488 ? 13.822 -24.632 37.462 1.00 34.31 488 HIS A O 1
ATOM 3761 N N . CYS A 1 489 ? 15.381 -26.048 38.280 1.00 31.44 489 CYS A N 1
ATOM 3762 C CA . CYS A 1 489 ? 15.305 -27.307 37.508 1.00 31.44 489 CYS A CA 1
ATOM 3763 C C . CYS A 1 489 ? 14.509 -27.513 36.188 1.00 31.44 489 CYS A C 1
ATOM 3765 O O . CYS A 1 489 ? 13.306 -27.311 36.072 1.00 31.44 489 CYS A O 1
ATOM 3767 N N . ARG A 1 490 ? 15.220 -28.188 35.266 1.00 34.34 490 ARG A N 1
ATOM 3768 C CA . ARG A 1 490 ? 14.771 -28.943 34.075 1.00 34.34 490 ARG A CA 1
ATOM 3769 C C . ARG A 1 490 ? 13.683 -30.001 34.363 1.00 34.34 490 ARG A C 1
ATOM 3771 O O . ARG A 1 490 ? 13.728 -30.649 35.407 1.00 34.34 490 ARG A O 1
ATOM 3778 N N . ARG A 1 491 ? 12.914 -30.383 33.329 1.00 31.73 491 ARG A N 1
ATOM 3779 C CA . ARG A 1 491 ? 12.522 -31.792 33.076 1.00 31.73 491 ARG A CA 1
ATOM 3780 C C . ARG A 1 491 ? 12.316 -32.066 31.578 1.00 31.73 491 ARG A C 1
ATOM 3782 O O . ARG A 1 491 ? 12.072 -31.136 30.818 1.00 31.73 491 ARG A O 1
ATOM 3789 N N . CYS A 1 492 ? 12.443 -33.329 31.163 1.00 32.78 492 CYS A N 1
ATOM 3790 C CA . CYS A 1 492 ? 12.457 -33.737 29.752 1.00 32.78 492 CYS A CA 1
ATOM 3791 C C . CYS A 1 492 ? 11.351 -34.749 29.408 1.00 32.78 492 CYS A C 1
ATOM 3793 O O . CYS A 1 492 ? 11.168 -35.714 30.145 1.00 32.78 492 CYS A O 1
ATOM 3795 N N . GLY A 1 493 ? 10.797 -34.624 28.196 1.00 30.14 493 GLY A N 1
ATOM 3796 C CA . GLY A 1 493 ? 10.501 -35.766 27.318 1.00 30.14 493 GLY A CA 1
ATOM 3797 C C . GLY A 1 493 ? 9.138 -36.467 27.430 1.00 30.14 493 GLY A C 1
ATOM 3798 O O . GLY A 1 493 ? 8.498 -36.471 28.474 1.00 30.14 493 GLY A O 1
ATOM 3799 N N . ARG A 1 494 ? 8.792 -37.152 26.322 1.00 31.22 494 ARG A N 1
ATOM 3800 C CA . ARG A 1 494 ? 7.542 -37.894 26.021 1.00 31.22 494 ARG A CA 1
ATOM 3801 C C . ARG A 1 494 ? 6.307 -36.979 25.866 1.00 31.22 494 ARG A C 1
ATOM 3803 O O . ARG A 1 494 ? 6.036 -36.162 26.729 1.00 31.22 494 ARG A O 1
ATOM 3810 N N . GLY A 1 495 ? 5.508 -37.039 24.798 1.00 30.41 495 GLY A N 1
ATOM 3811 C CA . GLY A 1 495 ? 5.575 -37.865 23.584 1.00 30.41 495 GLY A CA 1
ATOM 3812 C C . GLY A 1 495 ? 4.599 -39.044 23.601 1.00 30.41 495 GLY A C 1
ATOM 3813 O O . GLY A 1 495 ? 4.960 -40.129 24.047 1.00 30.41 495 GLY A O 1
ATOM 3814 N N . LEU A 1 496 ? 3.395 -38.819 23.068 1.00 34.66 496 LEU A N 1
ATOM 3815 C CA . LEU A 1 496 ? 2.361 -39.811 22.745 1.00 34.66 496 LEU A CA 1
ATOM 3816 C C . LEU A 1 496 ? 1.651 -39.392 21.440 1.00 34.66 496 LEU A C 1
ATOM 3818 O O . LEU A 1 496 ? 1.709 -38.225 21.052 1.00 34.66 496 LEU A O 1
ATOM 3822 N N . ARG A 1 497 ? 1.021 -40.348 20.747 1.00 34.06 497 ARG A N 1
ATOM 3823 C CA . ARG A 1 497 ? 0.290 -40.171 19.473 1.00 34.06 497 ARG A CA 1
ATOM 3824 C C . ARG A 1 497 ? -1.184 -40.589 19.631 1.00 34.06 497 ARG A C 1
ATOM 3826 O O . ARG A 1 497 ? -1.500 -41.280 20.592 1.00 34.06 497 ARG A O 1
ATOM 3833 N N . GLN A 1 498 ? -1.972 -40.320 18.577 1.00 37.84 498 GLN A N 1
ATOM 3834 C CA . GLN A 1 498 ? -3.248 -40.968 18.199 1.00 37.84 498 GLN A CA 1
ATOM 3835 C C . GLN A 1 498 ? -4.511 -40.624 19.024 1.00 37.84 498 GLN A C 1
ATOM 3837 O O . GLN A 1 498 ? -4.382 -40.240 20.185 1.00 37.84 498 GLN A O 1
ATOM 3842 N N . PRO A 1 499 ? -5.734 -40.853 18.477 1.00 52.22 499 PRO A N 1
ATOM 3843 C CA . PRO A 1 499 ? -6.111 -41.051 17.058 1.00 52.22 499 PRO A CA 1
ATOM 3844 C C . PRO A 1 499 ? -7.322 -40.210 16.569 1.00 52.22 499 PRO A C 1
ATOM 3846 O O . PRO A 1 499 ? -8.108 -39.694 17.359 1.00 52.22 499 PRO A O 1
ATOM 3849 N N . ASP A 1 500 ? -7.533 -40.179 15.248 1.00 42.03 500 ASP A N 1
ATOM 3850 C CA . ASP A 1 500 ? -8.817 -39.812 14.622 1.00 42.03 500 ASP A CA 1
ATOM 3851 C C . ASP A 1 500 ? -9.909 -40.883 14.830 1.00 42.03 500 ASP A C 1
ATOM 3853 O O . ASP A 1 500 ? -9.609 -42.082 14.795 1.00 42.03 500 ASP A O 1
ATOM 3857 N N . PRO A 1 501 ? -11.196 -40.487 14.889 1.00 52.88 501 PRO A N 1
ATOM 3858 C CA . PRO A 1 501 ? -12.326 -41.381 14.654 1.00 52.88 501 PRO A CA 1
ATOM 3859 C C . PRO A 1 501 ? -13.163 -40.962 13.425 1.00 52.88 501 PRO A C 1
ATOM 3861 O O . PRO A 1 501 ? -14.133 -40.211 13.524 1.00 52.88 501 PRO A O 1
ATOM 3864 N N . VAL A 1 502 ? -12.859 -41.519 12.248 1.00 40.81 502 VAL A N 1
ATOM 3865 C CA . VAL A 1 502 ? -13.742 -41.412 11.068 1.00 40.81 502 VAL A CA 1
ATOM 3866 C C . VAL A 1 502 ? -14.887 -42.425 11.171 1.00 40.81 502 VAL A C 1
ATOM 3868 O O . VAL A 1 502 ? -14.636 -43.624 11.046 1.00 40.81 502 VAL A O 1
ATOM 3871 N N . ARG A 1 503 ? -16.156 -41.982 11.272 1.00 37.28 503 ARG A N 1
ATOM 3872 C CA . ARG A 1 503 ? -17.305 -42.776 10.769 1.00 37.28 503 ARG A CA 1
ATOM 3873 C C . ARG A 1 503 ? -18.613 -42.003 10.517 1.00 37.28 503 ARG A C 1
ATOM 3875 O O . ARG A 1 503 ? -19.340 -41.635 11.429 1.00 37.28 503 ARG A O 1
ATOM 3882 N N . ARG A 1 504 ? -18.915 -41.881 9.219 1.00 35.72 504 ARG A N 1
ATOM 3883 C CA . ARG A 1 504 ? -20.226 -41.835 8.532 1.00 35.72 504 ARG A CA 1
ATOM 3884 C C . ARG A 1 504 ? -21.510 -41.894 9.388 1.00 35.72 504 ARG A C 1
ATOM 3886 O O . ARG A 1 504 ? -21.738 -42.878 10.090 1.00 35.72 504 ARG A O 1
ATOM 3893 N N . ARG A 1 505 ? -22.479 -41.037 9.038 1.00 38.31 505 ARG A N 1
ATOM 3894 C CA . ARG A 1 505 ? -23.876 -41.461 8.797 1.00 38.31 505 ARG A CA 1
ATOM 3895 C C . ARG A 1 505 ? -24.417 -40.807 7.521 1.00 38.31 505 ARG A C 1
ATOM 3897 O O . ARG A 1 505 ? -24.418 -39.588 7.422 1.00 38.31 505 ARG A O 1
ATOM 3904 N N . HIS A 1 506 ? -24.894 -41.619 6.577 1.00 37.94 506 HIS A N 1
ATOM 3905 C CA . HIS A 1 506 ? -25.846 -41.163 5.556 1.00 37.94 506 HIS A CA 1
ATOM 3906 C C . HIS A 1 506 ? -27.257 -41.107 6.166 1.00 37.94 506 HIS A C 1
ATOM 3908 O O . HIS A 1 506 ? -27.566 -41.861 7.092 1.00 37.94 506 HIS A O 1
ATOM 3914 N N . ARG A 1 507 ? -28.125 -40.284 5.576 1.00 40.69 507 ARG A N 1
ATOM 3915 C CA . ARG A 1 507 ? -29.579 -40.493 5.530 1.00 40.69 507 ARG A CA 1
ATOM 3916 C C . ARG A 1 507 ? -30.015 -40.393 4.061 1.00 40.69 507 ARG A C 1
ATOM 3918 O O . ARG A 1 507 ? -29.518 -39.485 3.397 1.00 40.69 507 ARG A O 1
ATOM 3925 N N . PRO A 1 508 ? -30.888 -41.283 3.567 1.00 58.34 508 PRO A N 1
ATOM 3926 C CA . PRO A 1 508 ? -31.585 -41.095 2.302 1.00 58.34 508 PRO A CA 1
ATOM 3927 C C . PRO A 1 508 ? -32.883 -40.285 2.483 1.00 58.34 508 PRO A C 1
ATOM 3929 O O . PRO A 1 508 ? -33.472 -40.275 3.564 1.00 58.34 508 PRO A O 1
ATOM 3932 N N . ASP A 1 509 ? -33.257 -39.606 1.403 1.00 53.62 509 ASP A N 1
ATOM 3933 C CA . ASP A 1 509 ? -34.585 -39.443 0.791 1.00 53.62 509 ASP A CA 1
ATOM 3934 C C . ASP A 1 509 ? -35.855 -39.454 1.666 1.00 53.62 509 ASP A C 1
ATOM 3936 O O . ASP A 1 509 ? -36.200 -40.462 2.282 1.00 53.62 509 ASP A O 1
ATOM 3940 N N . GLN A 1 510 ? -36.657 -38.387 1.536 1.00 48.62 510 GLN A N 1
ATOM 3941 C CA . GLN A 1 510 ? -38.119 -38.480 1.402 1.00 48.62 510 GLN A CA 1
ATOM 3942 C C . GLN A 1 510 ? -38.645 -37.364 0.480 1.00 48.62 510 GLN A C 1
ATOM 3944 O O . GLN A 1 510 ? -38.404 -36.196 0.770 1.00 48.62 510 GLN A O 1
ATOM 3949 N N . HIS A 1 511 ? -39.405 -37.783 -0.543 1.00 49.72 511 HIS A N 1
ATOM 3950 C CA . HIS A 1 511 ? -40.276 -37.013 -1.457 1.00 49.72 511 HIS A CA 1
ATOM 3951 C C . HIS A 1 511 ? -39.649 -35.916 -2.337 1.00 49.72 511 HIS A C 1
ATOM 3953 O O . HIS A 1 511 ? -39.382 -34.803 -1.841 1.00 49.72 511 HIS A O 1
#